Protein AF-A0AAD8LPQ9-F1 (afdb_monomer)

Mean predicted aligned error: 11.98 Å

Radius of gyration: 26.84 Å; Cα contacts (8 Å, |Δi|>4): 476; chains: 1; bounding box: 59×65×85 Å

Nearest PDB structures (foldseek):
  7ue2-assembly1_A  TM=3.179E-01  e=4.201E-02  synthetic construct
  5ecf-assembly10_J  TM=4.862E-01  e=3.692E+00  Talaromyces marneffei PM1
  4tql-assembly1_A  TM=2.223E-01  e=8.903E-01  synthetic construct
  8bt6-assembly1_A  TM=2.599E-01  e=4.185E+00  Toxoplasma gondii
  5khr-assembly1_O  TM=1.583E-01  e=9.266E+00  Homo sapiens

pLDDT: mean 75.65, std 17.39, range [25.91, 96.44]

Sequence (453 aa):
MDDNSSSDESWETVPWLTEVAWFWCLNRELVAGWPPVYIITFYFIMCNMYDVYLSKIDEYALVKSQVFKTFFGSKLSNSHIQPPSEGSEGQLNGDQNKSFAVDSGISCLLEEDNHTLSPEQKDCVRSMLTKDSNAKVPGWLRFHIYVGCIDGRVHLVHCKCCAYDFADLLVKLLEGYNRNRRAAACIVKARRRLSGVLANLLKYVSVEGDSSRNLIPHVPQLHQEWDLYVAFINGTLEKRTPRQMHHRIALAGAVILLYSLMPHAFAFRQMCKIIRRSDHQTLIETSAIIDRLLLNFPKEVDVWSVKLFLIKKLFKYIPQNDPLLIDNITTLLDRRCMDIEAFCLAVTEKGQMNGRIPWFLWNLYLHVRSKVLKMASKPAKIRSRRKLDSYFLQMYTTLLLANRGYQGIFYLYLHIVREDPRGLKRLREICEYAETNSSWQANLEILKNVNQA

Foldseek 3Di:
DDDDPDDDPPCVLAVVLLLLLLLCLLLVVLPVPADLLLSLLLVLLLQCVQFPALLQAQEEAADAPVVLCVPQNACVVVPDPPPDDPDDPPCLLVVQLVVQCRQQQVNSCLDPQFVSFDPLSSVQSVQLSSQCSPGHRDPDAHPSKGWGADPSGIYIYHHNVNLVVLLVSLLSLLVSLLVCVVDPPSVVSSVVCSVVSSVVSPSRGDCPDPSSRPRGDDHDPPAPPVVCVVCVVVVDPDDQDSNNSSLSSNLSSLLSSCVSPQPDVVSLVSLLVCLQRDDLVSLLVSLVSLLSVCLSVVQRQSSLVSNLSSLLSNLVVQDLPDLCSLVVNLCCCPPNGNNVLVSLLSSCVPPQQRLSSLVSLLSNLVSSLCSNQVDDDPVSNVVSLVSSLVSSLVSLLSNCLSNQQRVSSLVVQCVSCLVPPVSLVVSLVSLVPHDDDPNSVVSNVVSVVSVVD

Structure (mmCIF, N/CA/C/O backbone):
data_AF-A0AAD8LPQ9-F1
#
_entry.id   AF-A0AAD8LPQ9-F1
#
loop_
_atom_site.group_PDB
_atom_site.id
_atom_site.type_symbol
_atom_site.label_atom_id
_atom_site.label_alt_id
_atom_site.label_comp_id
_atom_site.label_asym_id
_atom_site.label_entity_id
_atom_site.label_seq_id
_atom_site.pdbx_PDB_ins_code
_atom_site.Cartn_x
_atom_site.Cartn_y
_atom_site.Cartn_z
_atom_site.occupancy
_atom_site.B_iso_or_equiv
_atom_site.auth_seq_id
_atom_site.auth_comp_id
_atom_site.auth_asym_id
_atom_site.auth_atom_id
_atom_site.pdbx_PDB_model_num
ATOM 1 N N . MET A 1 1 ? -8.969 41.946 41.050 1.00 37.78 1 MET A N 1
ATOM 2 C CA . MET A 1 1 ? -9.910 41.153 40.234 1.00 37.78 1 MET A CA 1
ATOM 3 C C . MET A 1 1 ? -9.094 40.030 39.644 1.00 37.78 1 MET A C 1
ATOM 5 O O . MET A 1 1 ? -8.625 40.125 38.518 1.00 37.78 1 MET A O 1
ATOM 9 N N . ASP A 1 2 ? -8.833 39.049 40.495 1.00 32.50 2 ASP A N 1
ATOM 10 C CA . ASP A 1 2 ? -8.286 37.760 40.110 1.00 32.50 2 ASP A CA 1
ATOM 11 C C . ASP A 1 2 ? -9.433 36.931 39.541 1.00 32.50 2 ASP A C 1
ATOM 13 O O . ASP A 1 2 ? -10.486 36.872 40.171 1.00 32.50 2 ASP A O 1
ATOM 17 N N . ASP A 1 3 ? -9.236 36.313 38.375 1.00 30.53 3 ASP A N 1
ATOM 18 C CA . ASP A 1 3 ? -9.761 34.965 38.149 1.00 30.53 3 ASP A CA 1
ATOM 19 C C . ASP A 1 3 ? -9.071 34.270 36.957 1.00 30.53 3 ASP A C 1
ATOM 21 O O . ASP A 1 3 ? -9.370 34.499 35.786 1.00 30.53 3 ASP A O 1
ATOM 25 N N . ASN A 1 4 ? -8.121 33.402 37.321 1.00 31.30 4 ASN A N 1
ATOM 26 C CA . ASN A 1 4 ? -7.843 32.091 36.727 1.00 31.30 4 ASN A CA 1
ATOM 27 C C . ASN A 1 4 ? -7.498 31.982 35.231 1.00 31.30 4 ASN A C 1
ATOM 29 O O . ASN A 1 4 ? -8.201 31.341 34.451 1.00 31.30 4 ASN A O 1
ATOM 33 N N . SER A 1 5 ? -6.306 32.455 34.861 1.00 32.69 5 SER A N 1
ATOM 34 C CA . SER A 1 5 ? -5.637 32.110 33.595 1.00 32.69 5 SER A CA 1
ATOM 35 C C . SER A 1 5 ? -4.476 31.109 33.755 1.00 32.69 5 SER A C 1
ATOM 37 O O . SER A 1 5 ? -3.505 31.195 33.008 1.00 32.69 5 SER A O 1
ATOM 39 N N . SER A 1 6 ? -4.513 30.191 34.732 1.00 36.50 6 SER A N 1
ATOM 40 C CA . SER A 1 6 ? -3.363 29.297 34.993 1.00 36.50 6 SER A CA 1
ATOM 41 C C . SER A 1 6 ? -3.669 27.883 35.516 1.00 36.50 6 SER A C 1
ATOM 43 O O . SER A 1 6 ? -2.782 27.254 36.089 1.00 36.50 6 SER A O 1
ATOM 45 N N . SER A 1 7 ? -4.862 27.325 35.286 1.00 41.34 7 SER A N 1
ATOM 46 C CA . SER A 1 7 ? -5.094 25.884 35.499 1.00 41.34 7 SER A CA 1
ATOM 47 C C . SER A 1 7 ? -5.297 25.139 34.170 1.00 41.34 7 SER A C 1
ATOM 49 O O . SER A 1 7 ? -6.038 25.595 33.305 1.00 41.34 7 SER A O 1
ATOM 51 N N . ASP A 1 8 ? -4.629 23.986 34.044 1.00 40.97 8 ASP A N 1
ATOM 52 C CA . ASP A 1 8 ? -4.865 22.898 33.072 1.00 40.97 8 ASP A CA 1
ATOM 53 C C . ASP A 1 8 ? -4.198 22.900 31.676 1.00 40.97 8 ASP A C 1
ATOM 55 O O . ASP A 1 8 ? -4.817 22.513 30.683 1.00 40.97 8 ASP A O 1
ATOM 59 N N . GLU A 1 9 ? -2.884 23.146 31.586 1.00 43.03 9 GLU A N 1
ATOM 60 C CA . GLU A 1 9 ? -2.058 22.689 30.437 1.00 43.03 9 GLU A CA 1
ATOM 61 C C . GLU A 1 9 ? -1.316 21.355 30.699 1.00 43.03 9 GLU A C 1
ATOM 63 O O . GLU A 1 9 ? -0.297 21.051 30.083 1.00 43.03 9 GLU A O 1
ATOM 68 N N . SER A 1 10 ? -1.834 20.487 31.579 1.00 45.88 10 SER A N 1
ATOM 69 C CA . SER A 1 10 ? -1.243 19.154 31.826 1.00 45.88 10 SER A CA 1
ATOM 70 C C . SER A 1 10 ? -1.345 18.206 30.617 1.00 45.88 10 SER A C 1
ATOM 72 O O . SER A 1 10 ? -0.607 17.224 30.518 1.00 45.88 10 SER A O 1
ATOM 74 N N . TRP A 1 11 ? -2.221 18.505 29.655 1.00 47.38 11 TRP A N 1
ATOM 75 C CA . TRP A 1 11 ? -2.526 17.642 28.510 1.00 47.38 11 TRP A CA 1
ATOM 76 C C . TRP A 1 11 ? -1.450 17.632 27.419 1.00 47.38 11 TRP A C 1
ATOM 78 O O . TRP A 1 11 ? -1.388 16.681 26.638 1.00 47.38 11 TRP A O 1
ATOM 88 N N . GLU A 1 12 ? -0.571 18.642 27.374 1.00 51.00 12 GLU A N 1
ATOM 89 C CA . GLU A 1 12 ? 0.566 18.661 26.438 1.00 51.00 12 GLU A CA 1
ATOM 90 C C . GLU A 1 12 ? 1.563 17.519 26.700 1.00 51.00 12 GLU A C 1
ATOM 92 O O . GLU A 1 12 ? 2.382 17.190 25.841 1.00 51.00 12 GLU A O 1
ATOM 97 N N . THR A 1 13 ? 1.463 16.869 27.864 1.00 54.88 13 THR A N 1
ATOM 98 C CA . THR A 1 13 ? 2.342 15.770 28.279 1.00 54.88 13 THR A CA 1
ATOM 99 C C . THR A 1 13 ? 1.951 14.399 27.709 1.00 54.88 13 THR A C 1
ATOM 101 O O . THR A 1 13 ? 2.708 13.443 27.881 1.00 54.88 13 THR A O 1
ATOM 104 N N . VAL A 1 14 ? 0.817 14.281 26.992 1.00 67.94 14 VAL A N 1
ATOM 105 C CA . VAL A 1 14 ? 0.312 13.003 26.440 1.00 67.94 14 VAL A CA 1
ATOM 106 C C . VAL A 1 14 ? 0.023 13.116 24.934 1.00 67.94 14 VAL A C 1
ATOM 108 O O . VAL A 1 14 ? -1.124 13.326 24.515 1.00 67.94 14 VAL A O 1
ATOM 111 N N . PRO A 1 15 ? 1.047 12.961 24.073 1.00 71.12 15 PRO A N 1
ATOM 112 C CA . PRO A 1 15 ? 0.919 13.187 22.633 1.00 71.12 15 PRO A CA 1
ATOM 113 C C . PRO A 1 15 ? -0.165 12.334 21.966 1.00 71.12 15 PRO A C 1
ATOM 115 O O . PRO A 1 15 ? -0.921 12.833 21.132 1.00 71.12 15 PRO A O 1
ATOM 118 N N . TRP A 1 16 ? -0.296 11.065 22.366 1.00 76.06 16 TRP A N 1
ATOM 119 C CA . TRP A 1 16 ? -1.247 10.142 21.748 1.00 76.06 16 TRP A CA 1
ATOM 120 C C . TRP A 1 16 ? -2.709 10.534 21.979 1.00 76.06 16 TRP A C 1
ATOM 122 O O . TRP A 1 16 ? -3.540 10.399 21.082 1.00 76.06 16 TRP A O 1
ATOM 132 N N . LEU A 1 17 ? -3.025 11.069 23.159 1.00 78.69 17 LEU A N 1
ATOM 133 C CA . LEU A 1 17 ? -4.381 11.478 23.502 1.00 78.69 17 LEU A CA 1
ATOM 134 C C . LEU A 1 17 ? -4.805 12.697 22.673 1.00 78.69 17 LEU A C 1
ATOM 136 O O . LEU A 1 17 ? -5.945 12.794 22.215 1.00 78.69 17 LEU A O 1
ATOM 140 N N . THR A 1 18 ? -3.850 13.589 22.404 1.00 77.00 18 THR A N 1
ATOM 141 C CA . THR A 1 18 ? -4.025 14.698 21.464 1.00 77.00 18 THR A CA 1
ATOM 142 C C . THR A 1 18 ? -4.289 14.186 20.046 1.00 77.00 18 THR A C 1
ATOM 144 O O . THR A 1 18 ? -5.190 14.704 19.380 1.00 77.00 18 THR A O 1
ATOM 147 N N . GLU A 1 19 ? -3.586 13.140 19.587 1.00 77.75 19 GLU A N 1
ATOM 148 C CA . GLU A 1 19 ? -3.860 12.521 18.278 1.00 77.75 19 GLU A CA 1
ATOM 149 C C . GLU A 1 19 ? -5.294 11.952 18.204 1.00 77.75 19 GLU A C 1
ATOM 151 O O . GLU A 1 19 ? -6.013 12.209 17.231 1.00 77.75 19 GLU A O 1
ATOM 156 N N . VAL A 1 20 ? -5.757 11.254 19.249 1.00 83.31 20 VAL A N 1
ATOM 157 C CA . VAL A 1 20 ? -7.130 10.718 19.340 1.00 83.31 20 VAL A CA 1
ATOM 158 C C . VAL A 1 20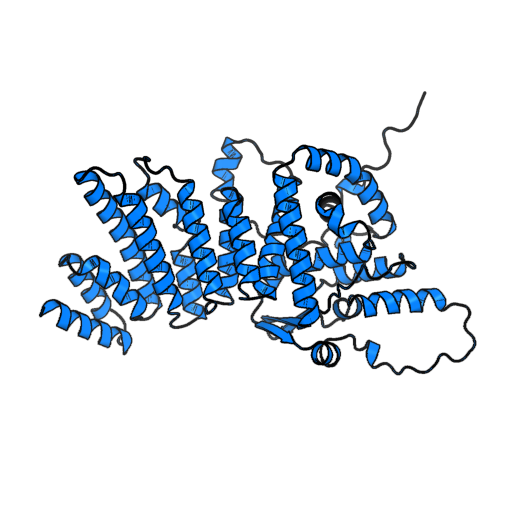 ? -8.179 11.836 19.364 1.00 83.31 20 VAL A C 1
ATOM 160 O O . VAL A 1 20 ? -9.203 11.756 18.680 1.00 83.31 20 VAL A O 1
ATOM 163 N N . ALA A 1 21 ? -7.946 12.909 20.121 1.00 83.31 21 ALA A N 1
ATOM 164 C CA . ALA A 1 21 ? -8.879 14.031 20.195 1.00 83.31 21 ALA A CA 1
ATOM 165 C C . ALA A 1 21 ? -9.011 14.751 18.842 1.00 83.31 21 ALA A C 1
ATOM 167 O O . ALA A 1 21 ? -10.115 15.131 18.434 1.00 83.31 21 ALA A O 1
ATOM 168 N N . TRP A 1 22 ? -7.909 14.881 18.097 1.00 81.81 22 TRP A N 1
ATOM 169 C CA . TRP A 1 22 ? -7.938 15.361 16.717 1.00 81.81 22 TRP A CA 1
ATOM 170 C C . TRP A 1 22 ? -8.707 14.422 15.795 1.00 81.81 22 TRP A C 1
ATOM 172 O O . TRP A 1 22 ? -9.540 14.895 15.013 1.00 81.81 22 TRP A O 1
ATOM 182 N N . PHE A 1 23 ? -8.475 13.111 15.907 1.00 83.25 23 PHE A N 1
ATOM 183 C CA . PHE A 1 23 ? -9.229 12.104 15.168 1.00 83.25 23 PHE A CA 1
ATOM 184 C C . PHE A 1 23 ? -10.737 12.266 15.385 1.00 83.25 23 PHE A C 1
ATOM 186 O O . PHE A 1 23 ? -11.481 12.364 14.405 1.00 83.25 23 PHE A O 1
ATOM 193 N N . TRP A 1 24 ? -11.180 12.386 16.640 1.00 87.38 24 TRP A N 1
ATOM 194 C CA . TRP A 1 24 ? -12.584 12.619 16.971 1.00 87.38 24 TRP A CA 1
ATOM 195 C C . TRP A 1 24 ? -13.089 13.919 16.340 1.00 87.38 24 TRP A C 1
ATOM 197 O O . TRP A 1 24 ? -14.061 13.904 15.581 1.00 87.38 24 TRP A O 1
ATOM 207 N N . CYS A 1 25 ? -12.431 15.051 16.594 1.00 84.25 25 CYS A N 1
ATOM 208 C CA . CYS A 1 25 ? -12.885 16.354 16.107 1.00 84.25 25 CYS A CA 1
ATOM 209 C C . CYS A 1 25 ? -13.064 16.396 14.582 1.00 84.25 25 CYS A C 1
ATOM 211 O O . CYS A 1 25 ? -14.042 16.970 14.093 1.00 84.25 25 CYS A O 1
ATOM 213 N N . LEU A 1 26 ? -12.142 15.781 13.841 1.00 81.19 26 LEU A N 1
ATOM 214 C CA . LEU A 1 26 ? -12.148 15.762 12.379 1.00 81.19 26 LEU A CA 1
ATOM 215 C C . LEU A 1 26 ? -13.152 14.753 11.808 1.00 81.19 26 LEU A C 1
ATOM 217 O O . LEU A 1 26 ? -13.705 14.989 10.735 1.00 81.19 26 LEU A O 1
ATOM 221 N N . ASN A 1 27 ? -13.452 13.680 12.539 1.00 84.38 27 ASN A N 1
ATOM 222 C CA . ASN A 1 27 ? -14.384 12.634 12.118 1.00 84.38 27 ASN A CA 1
ATOM 223 C C . ASN A 1 27 ? -15.693 12.667 12.914 1.00 84.38 27 ASN A C 1
ATOM 225 O O . ASN A 1 27 ? -16.379 11.657 13.031 1.00 84.38 27 ASN A O 1
ATOM 229 N N . ARG A 1 28 ? -16.075 13.831 13.454 1.00 86.06 28 ARG A N 1
ATOM 230 C CA . ARG A 1 28 ? -17.231 13.957 14.353 1.00 86.06 28 ARG A CA 1
ATOM 231 C C . ARG A 1 28 ? -18.531 13.438 13.738 1.00 86.06 28 ARG A C 1
ATOM 233 O O . ARG A 1 28 ? -19.312 12.831 14.449 1.00 86.06 28 ARG A O 1
ATOM 240 N N . GLU A 1 29 ? -18.766 13.645 12.446 1.00 84.94 29 GLU A N 1
ATOM 241 C CA . GLU A 1 29 ? -19.962 13.105 11.771 1.00 84.94 29 GLU A CA 1
ATOM 242 C C . GLU A 1 29 ? -20.038 11.572 11.832 1.00 84.94 29 GLU A C 1
ATOM 244 O O . GLU A 1 29 ? -21.128 11.012 11.809 1.00 84.94 29 GLU A O 1
ATOM 249 N N . LEU A 1 30 ? -18.886 10.905 11.925 1.00 85.94 30 LEU A N 1
ATOM 250 C CA . LEU A 1 30 ? -18.771 9.455 11.992 1.00 85.94 30 LEU A CA 1
ATOM 251 C C . LEU A 1 30 ? -18.885 8.938 13.430 1.00 85.94 30 LEU A C 1
ATOM 253 O O . LEU A 1 30 ? -19.584 7.960 13.669 1.00 85.94 30 LEU A O 1
ATOM 257 N N . VAL A 1 31 ? -18.207 9.601 14.374 1.00 87.31 31 VAL A N 1
ATOM 258 C CA . VAL A 1 31 ? -18.001 9.079 15.738 1.00 87.31 31 VAL A CA 1
ATOM 259 C C . VAL A 1 31 ? -18.776 9.822 16.834 1.00 87.31 31 VAL A C 1
ATOM 261 O O . VAL A 1 31 ? -18.639 9.490 18.003 1.00 87.31 31 VAL A O 1
ATOM 264 N N . ALA A 1 32 ? -19.595 10.834 16.512 1.00 83.62 32 ALA A N 1
ATOM 265 C CA . ALA A 1 32 ? -20.280 11.655 17.526 1.00 83.62 32 ALA A CA 1
ATOM 266 C C . ALA A 1 32 ? -21.192 10.872 18.483 1.00 83.62 32 ALA A C 1
ATOM 268 O O . ALA A 1 32 ? -21.411 11.340 19.595 1.00 83.62 32 ALA A O 1
ATOM 269 N N . GLY A 1 33 ? -21.735 9.733 18.049 1.00 83.50 33 GLY A N 1
ATOM 270 C CA . GLY A 1 33 ? -22.593 8.872 18.869 1.00 83.50 33 GLY A CA 1
ATOM 271 C C . GLY A 1 33 ? -21.866 7.686 19.500 1.00 83.50 33 GLY A C 1
ATOM 272 O O . GLY A 1 33 ? -22.525 6.787 20.010 1.00 83.50 33 GLY A O 1
ATOM 273 N N . TRP A 1 34 ? -20.539 7.618 19.389 1.00 89.88 34 TRP A N 1
ATOM 274 C CA . TRP A 1 34 ? -19.766 6.469 19.852 1.00 89.88 34 TRP A CA 1
ATOM 275 C C . TRP A 1 34 ? -19.288 6.696 21.287 1.00 89.88 34 TRP A C 1
ATOM 277 O O . TRP A 1 34 ? -18.869 7.813 21.607 1.00 89.88 34 TRP A O 1
ATOM 287 N N . PRO A 1 35 ? -19.305 5.664 22.149 1.00 89.56 35 PRO A N 1
ATOM 288 C CA . PRO A 1 35 ? -18.730 5.790 23.478 1.00 89.56 35 PRO A CA 1
ATOM 289 C C . PRO A 1 35 ? -17.203 5.978 23.374 1.00 89.56 35 PRO A C 1
ATOM 291 O O . PRO A 1 35 ? -16.577 5.404 22.472 1.00 89.56 35 PRO A O 1
ATOM 294 N N . PRO A 1 36 ? -16.574 6.756 24.276 1.00 89.25 36 PRO A N 1
ATOM 295 C CA . PRO A 1 36 ? -15.143 7.066 24.226 1.00 89.25 36 PRO A CA 1
ATOM 296 C C . PRO A 1 36 ? -14.239 5.838 24.076 1.00 89.25 36 PRO A C 1
ATOM 298 O O . PRO A 1 36 ? -13.308 5.854 23.270 1.00 89.25 36 PRO A O 1
ATOM 301 N N . VAL A 1 37 ? -14.545 4.757 24.802 1.00 89.81 37 VAL A N 1
ATOM 302 C CA . VAL A 1 37 ? -13.781 3.501 24.746 1.00 89.81 37 VAL A CA 1
ATOM 303 C C . VAL A 1 37 ? -13.782 2.885 23.346 1.00 89.81 37 VAL A C 1
ATOM 305 O O . VAL A 1 37 ? -12.761 2.381 22.886 1.00 89.81 37 VAL A O 1
ATOM 308 N N . TYR A 1 38 ? -14.895 2.989 22.619 1.00 90.56 38 TYR A N 1
ATOM 309 C CA . TYR A 1 38 ? -15.029 2.447 21.270 1.00 90.56 38 TYR A CA 1
ATOM 310 C C . TYR A 1 38 ? -14.250 3.288 20.249 1.00 90.56 38 TYR A C 1
ATOM 312 O O . TYR A 1 38 ? -13.613 2.736 19.355 1.00 90.56 38 TYR A O 1
ATOM 320 N N . ILE A 1 39 ? -14.228 4.618 20.418 1.00 90.38 39 ILE A N 1
ATOM 321 C CA . ILE A 1 39 ? -13.416 5.533 19.596 1.00 90.38 39 ILE A CA 1
ATOM 322 C C . ILE A 1 39 ? -11.922 5.245 19.786 1.00 90.38 39 ILE A C 1
ATOM 324 O O . ILE A 1 39 ? -11.201 5.104 18.798 1.00 90.38 39 ILE A O 1
ATOM 328 N N . ILE A 1 40 ? -11.466 5.137 21.039 1.00 91.00 40 ILE A N 1
ATOM 329 C CA . ILE A 1 40 ? -10.062 4.844 21.362 1.00 91.00 40 ILE A CA 1
ATOM 330 C C . ILE A 1 40 ? -9.662 3.461 20.848 1.00 91.00 40 ILE A C 1
ATOM 332 O O . ILE A 1 40 ? -8.637 3.339 20.183 1.00 91.00 40 ILE A O 1
ATOM 336 N N . THR A 1 41 ? -10.497 2.442 21.068 1.00 91.88 41 THR A N 1
ATOM 337 C CA . THR A 1 41 ? -10.227 1.084 20.576 1.00 91.88 41 THR A CA 1
ATOM 338 C C . THR A 1 41 ? -10.102 1.068 19.054 1.00 91.88 41 THR A C 1
ATOM 340 O O . THR A 1 41 ? -9.125 0.548 18.522 1.00 91.88 41 THR A O 1
ATOM 343 N N . PHE A 1 42 ? -11.046 1.690 18.337 1.00 91.12 42 PHE A N 1
ATOM 344 C CA . PHE A 1 42 ? -10.982 1.799 16.880 1.00 91.12 42 PHE A CA 1
ATOM 345 C C . PHE A 1 42 ? -9.696 2.487 16.410 1.00 91.12 42 PHE A C 1
ATOM 347 O O . PHE A 1 42 ? -9.044 2.033 15.468 1.00 91.12 42 PHE A O 1
ATOM 354 N N . TYR A 1 43 ? -9.313 3.570 17.084 1.00 88.44 43 TYR A N 1
ATOM 355 C CA . TYR A 1 43 ? -8.093 4.298 16.775 1.00 88.44 43 TYR A CA 1
ATOM 356 C C . TYR A 1 43 ? -6.835 3.442 16.999 1.00 88.44 43 TYR A C 1
ATOM 358 O O . TYR A 1 43 ? -5.983 3.387 16.113 1.00 88.44 43 TYR A O 1
ATOM 366 N N . PHE A 1 44 ? -6.740 2.709 18.114 1.00 89.75 44 PHE A N 1
ATOM 367 C CA . PHE A 1 44 ? -5.623 1.793 18.369 1.00 89.75 44 PHE A CA 1
ATOM 368 C C . PHE A 1 44 ? -5.536 0.668 17.338 1.00 89.75 44 PHE A C 1
ATOM 370 O O . PHE A 1 44 ? -4.440 0.392 16.852 1.00 89.75 44 PHE A O 1
ATOM 377 N N . ILE A 1 45 ? -6.670 0.081 16.931 1.00 88.50 45 ILE A N 1
ATOM 378 C CA . ILE A 1 45 ? -6.700 -0.899 15.835 1.00 88.50 45 ILE A CA 1
ATOM 379 C C . ILE A 1 45 ? -6.086 -0.281 14.575 1.00 88.50 45 ILE A C 1
ATOM 381 O O . ILE A 1 45 ? -5.195 -0.878 13.978 1.00 88.50 45 ILE A O 1
ATOM 385 N N . MET A 1 46 ? -6.518 0.922 14.175 1.00 84.00 46 MET A N 1
ATOM 386 C CA . MET A 1 46 ? -5.977 1.581 12.981 1.00 84.00 46 MET A CA 1
ATOM 387 C C . MET A 1 46 ? -4.468 1.830 13.079 1.00 84.00 46 MET A C 1
ATOM 389 O O . MET A 1 46 ? -3.751 1.563 12.115 1.00 84.00 46 MET A O 1
ATOM 393 N N . CYS A 1 47 ? -3.987 2.317 14.226 1.00 79.69 47 CYS A N 1
ATOM 394 C CA . CYS A 1 47 ? -2.563 2.541 14.460 1.00 79.69 47 CYS A CA 1
ATOM 395 C C . CYS A 1 47 ? -1.774 1.237 14.376 1.00 79.69 47 CYS A C 1
ATOM 397 O O . CYS A 1 47 ? -0.854 1.136 13.577 1.00 79.69 47 CYS A O 1
ATOM 399 N N . ASN A 1 48 ? -2.148 0.201 15.122 1.00 81.62 48 ASN A N 1
ATOM 400 C CA . ASN A 1 48 ? -1.357 -1.028 15.144 1.00 81.62 48 ASN A CA 1
ATOM 401 C C . ASN A 1 48 ? -1.369 -1.752 13.800 1.00 81.62 48 ASN A C 1
ATOM 403 O O . ASN A 1 48 ? -0.332 -2.226 13.339 1.00 81.62 48 ASN A O 1
ATOM 407 N N . MET A 1 49 ? -2.523 -1.789 13.135 1.00 76.12 49 MET A N 1
ATOM 408 C CA . MET A 1 49 ? -2.641 -2.368 11.802 1.00 76.12 49 MET A CA 1
ATOM 409 C C . MET A 1 49 ? -1.695 -1.706 10.803 1.00 76.12 49 MET A C 1
ATOM 411 O O . MET A 1 49 ? -1.069 -2.392 9.999 1.00 76.12 49 MET A O 1
ATOM 415 N N . TYR A 1 50 ? -1.567 -0.383 10.871 1.00 73.31 50 TYR A N 1
ATOM 416 C CA . TYR A 1 50 ? -0.725 0.389 9.968 1.00 73.31 50 TYR A CA 1
ATOM 417 C C . TYR A 1 50 ? 0.759 0.404 10.371 1.00 73.31 50 TYR A C 1
ATOM 419 O O . TYR A 1 50 ? 1.632 0.179 9.531 1.00 73.31 50 TYR A O 1
ATOM 427 N N . ASP A 1 51 ? 1.051 0.661 11.644 1.00 68.75 51 ASP A N 1
ATOM 428 C CA . ASP A 1 51 ? 2.402 0.921 12.146 1.00 68.75 51 ASP A CA 1
ATOM 429 C C . ASP A 1 51 ? 3.148 -0.352 12.562 1.00 68.75 51 ASP A C 1
ATOM 431 O O . ASP A 1 51 ? 4.372 -0.406 12.443 1.00 68.75 51 ASP A O 1
ATOM 435 N N . VAL A 1 52 ? 2.431 -1.374 13.041 1.00 70.94 52 VAL A N 1
ATOM 436 C CA . VAL A 1 52 ? 3.028 -2.595 13.610 1.00 70.94 52 VAL A CA 1
ATOM 437 C C . VAL A 1 52 ? 2.873 -3.777 12.665 1.00 70.94 52 VAL A C 1
ATOM 439 O O . VAL A 1 52 ? 3.854 -4.459 12.363 1.00 70.94 52 VAL A O 1
ATOM 442 N N . TYR A 1 53 ? 1.649 -4.032 12.202 1.00 72.94 53 TYR A N 1
ATOM 443 C CA . TYR A 1 53 ? 1.330 -5.281 11.514 1.00 72.94 53 TYR A CA 1
ATOM 444 C C . TYR A 1 53 ? 1.561 -5.213 10.017 1.00 72.94 53 TYR A C 1
ATOM 446 O O . TYR A 1 53 ? 2.026 -6.191 9.445 1.00 72.94 53 TYR A O 1
ATOM 454 N N . LEU A 1 54 ? 1.357 -4.065 9.374 1.00 66.81 54 LEU A N 1
ATOM 455 C CA . LEU A 1 54 ? 1.504 -3.948 7.924 1.00 66.81 54 LEU A CA 1
ATOM 456 C C . LEU A 1 54 ? 2.840 -4.470 7.375 1.00 66.81 54 LEU A C 1
ATOM 458 O O . LEU A 1 54 ? 2.874 -5.012 6.278 1.00 66.81 54 LEU A O 1
ATOM 462 N N . SER A 1 55 ? 3.941 -4.304 8.110 1.00 60.41 55 SER A N 1
ATOM 463 C CA . SER A 1 55 ? 5.270 -4.775 7.695 1.00 60.41 55 SER A CA 1
ATOM 464 C C . SER A 1 55 ? 5.563 -6.235 8.054 1.00 60.41 55 SER A C 1
ATOM 466 O O . SER A 1 55 ? 6.533 -6.785 7.543 1.00 60.41 55 SER A O 1
ATOM 468 N N . LYS A 1 56 ? 4.757 -6.850 8.925 1.00 67.31 56 LYS A N 1
ATOM 469 C CA . LYS A 1 56 ? 5.001 -8.178 9.518 1.00 67.31 56 LYS A CA 1
ATOM 470 C C . LYS A 1 56 ? 3.918 -9.207 9.204 1.00 67.31 56 LYS A C 1
ATOM 472 O O . LYS A 1 56 ? 4.075 -10.377 9.542 1.00 67.31 56 LYS A O 1
ATOM 477 N N . ILE A 1 57 ? 2.817 -8.757 8.615 1.00 71.56 57 ILE A N 1
ATOM 478 C CA . ILE A 1 57 ? 1.721 -9.606 8.183 1.00 71.56 57 ILE A CA 1
ATOM 479 C C . ILE A 1 57 ? 2.223 -10.548 7.092 1.00 71.56 57 ILE A C 1
ATOM 481 O O . ILE A 1 57 ? 2.685 -10.099 6.042 1.00 71.56 57 ILE A O 1
ATOM 485 N N . ASP A 1 58 ? 2.063 -11.838 7.351 1.00 71.19 58 ASP A N 1
ATOM 486 C CA . ASP A 1 58 ? 2.316 -12.908 6.390 1.00 71.19 58 ASP A CA 1
ATOM 487 C C . ASP A 1 58 ? 1.004 -13.351 5.730 1.00 71.19 58 ASP A C 1
ATOM 489 O O . ASP A 1 58 ? 0.923 -13.499 4.512 1.00 71.19 58 ASP A O 1
ATOM 493 N N . GLU A 1 59 ? -0.067 -13.477 6.522 1.00 77.12 59 GLU A N 1
ATOM 494 C CA . GLU A 1 59 ? -1.342 -14.020 6.051 1.00 77.12 59 GLU A CA 1
ATOM 495 C C . GLU A 1 59 ? -2.556 -13.201 6.498 1.00 77.12 59 GLU A C 1
ATOM 497 O O . GLU A 1 59 ? -2.618 -12.674 7.614 1.00 77.12 59 GLU A O 1
ATOM 502 N N . TYR A 1 60 ? -3.562 -13.163 5.618 1.00 79.50 60 TYR A N 1
ATOM 503 C CA . TYR A 1 60 ? -4.885 -12.608 5.883 1.00 79.50 60 TYR A CA 1
ATOM 504 C C . TYR A 1 60 ? -5.978 -13.634 5.597 1.00 79.50 60 TYR A C 1
ATOM 506 O O . TYR A 1 60 ? -6.038 -14.182 4.496 1.00 79.50 60 TYR A O 1
ATOM 514 N N . ALA A 1 61 ? -6.897 -13.833 6.540 1.00 83.75 61 ALA A N 1
ATOM 515 C CA . ALA A 1 61 ? -8.035 -14.725 6.366 1.00 83.75 61 ALA A CA 1
ATOM 516 C C . ALA A 1 61 ? -9.369 -14.036 6.682 1.00 83.75 61 ALA A C 1
ATOM 518 O O . ALA A 1 61 ? -9.579 -13.483 7.765 1.00 83.75 61 ALA A O 1
ATOM 519 N N . LEU A 1 62 ? -10.313 -14.151 5.744 1.00 85.81 62 LEU A N 1
ATOM 520 C CA . LEU A 1 62 ? -11.722 -13.832 5.960 1.00 85.81 62 LEU A CA 1
ATOM 521 C C . LEU A 1 62 ? -12.493 -15.103 6.302 1.00 85.81 62 LEU A C 1
ATOM 523 O O . LEU A 1 62 ? -12.619 -16.006 5.476 1.00 85.81 62 LEU A O 1
ATOM 527 N N . VAL A 1 63 ? -13.078 -15.150 7.496 1.00 87.25 63 VAL A N 1
ATOM 528 C CA . VAL A 1 63 ? -13.815 -16.329 7.976 1.00 87.25 63 VAL A CA 1
ATOM 529 C C . VAL A 1 63 ? -15.279 -16.004 8.257 1.00 87.25 63 VAL A C 1
ATOM 531 O O . VAL A 1 63 ? -15.648 -14.863 8.543 1.00 87.25 63 VAL A O 1
ATOM 534 N N . LYS A 1 64 ? -16.161 -17.006 8.167 1.00 88.00 64 LYS A N 1
ATOM 535 C CA . LYS A 1 64 ? -17.577 -16.839 8.538 1.00 88.00 64 LYS A CA 1
ATOM 536 C C . LYS A 1 64 ? -17.684 -16.476 10.021 1.00 88.00 64 LYS A C 1
ATOM 538 O O . LYS A 1 64 ? -16.891 -16.960 10.820 1.00 88.00 64 LYS A O 1
ATOM 543 N N . SER A 1 65 ? -18.701 -15.699 10.400 1.00 86.12 65 SER A N 1
ATOM 544 C CA . SER A 1 65 ? -18.873 -15.250 11.792 1.00 86.12 65 SER A CA 1
ATOM 545 C C . SER A 1 65 ? -18.891 -16.402 12.799 1.00 86.12 65 SER A C 1
ATOM 547 O O . SER A 1 65 ? -18.254 -16.289 13.839 1.00 86.12 65 SER A O 1
ATOM 549 N N . GLN A 1 66 ? -19.535 -17.527 12.467 1.00 85.19 66 GLN A N 1
ATOM 550 C CA . GLN A 1 66 ? -19.539 -18.705 13.337 1.00 85.19 66 GLN A CA 1
ATOM 551 C C . GLN A 1 66 ? -18.130 -19.270 13.549 1.00 85.19 66 GLN A C 1
ATOM 553 O O . GLN A 1 66 ? -17.734 -19.504 14.681 1.00 85.19 66 GLN A O 1
ATOM 558 N N . VAL A 1 67 ? -17.354 -19.417 12.471 1.00 87.06 67 VAL A N 1
ATOM 559 C CA . VAL A 1 67 ? -15.958 -19.879 12.535 1.00 87.06 67 VAL A CA 1
ATOM 560 C C . VAL A 1 67 ? -15.121 -18.901 13.352 1.00 87.06 67 VAL A C 1
ATOM 562 O O . VAL A 1 67 ? -14.375 -19.325 14.226 1.00 87.06 67 VAL A O 1
ATOM 565 N N . PHE A 1 68 ? -15.296 -17.594 13.125 1.00 88.81 68 PHE A N 1
ATOM 566 C CA . PHE A 1 68 ? -14.605 -16.580 13.912 1.00 88.81 68 PHE A CA 1
ATOM 567 C C . PHE A 1 68 ? -14.878 -16.769 15.403 1.00 88.81 68 PHE A C 1
ATOM 569 O O . PHE A 1 68 ? -13.948 -16.903 16.182 1.00 88.81 68 PHE A O 1
ATOM 576 N N . LYS A 1 69 ? -16.155 -16.835 15.793 1.00 83.81 69 LYS A N 1
ATOM 577 C CA . LYS A 1 69 ? -16.562 -16.977 17.193 1.00 83.81 69 LYS A CA 1
ATOM 578 C C . LYS A 1 69 ? -16.036 -18.260 17.834 1.00 83.81 69 LYS A C 1
ATOM 580 O O . LYS A 1 69 ? -15.612 -18.209 18.978 1.00 83.81 69 LYS A O 1
ATOM 585 N N . THR A 1 70 ? -16.049 -19.376 17.108 1.00 84.12 70 THR A N 1
ATOM 586 C CA . THR A 1 70 ? -15.606 -20.676 17.627 1.00 84.12 70 THR A CA 1
ATOM 587 C C . THR A 1 70 ? -14.099 -20.741 17.872 1.00 84.12 70 THR A C 1
ATOM 589 O O . THR A 1 70 ? -13.688 -21.329 18.865 1.00 84.12 70 THR A O 1
ATOM 592 N N . PHE A 1 71 ? -13.282 -20.169 16.982 1.00 82.56 71 PHE A N 1
ATOM 593 C CA . PHE A 1 71 ? -11.821 -20.325 17.036 1.00 82.56 71 PHE A CA 1
ATOM 594 C C . PHE A 1 71 ? -11.077 -19.106 17.589 1.00 82.56 71 PHE A C 1
ATOM 596 O O . PHE A 1 71 ? -9.987 -19.258 18.126 1.00 82.56 71 PHE A O 1
ATOM 603 N N . PHE A 1 72 ? -11.651 -17.913 17.445 1.00 83.31 72 PHE A N 1
ATOM 604 C CA . PHE A 1 72 ? -10.993 -16.635 17.742 1.00 83.31 72 PHE A CA 1
ATOM 605 C C . PHE A 1 72 ? -11.855 -15.706 18.607 1.00 83.31 72 PHE A C 1
ATOM 607 O O . PHE A 1 72 ? -11.379 -14.686 19.101 1.00 83.31 72 PHE A O 1
ATOM 614 N N . GLY A 1 73 ? -13.144 -16.019 18.766 1.00 66.38 73 GLY A N 1
ATOM 615 C CA . GLY A 1 73 ? -14.030 -15.319 19.684 1.00 66.38 73 GLY A CA 1
ATOM 616 C C . GLY A 1 73 ? -13.646 -15.605 21.130 1.00 66.38 73 GLY A C 1
ATOM 617 O O . GLY A 1 73 ? -12.995 -16.603 21.428 1.00 66.38 73 GLY A O 1
ATOM 618 N N . SER A 1 74 ? -14.056 -14.716 22.034 1.00 61.22 74 SER A N 1
ATOM 619 C CA . SER A 1 74 ? -13.661 -14.794 23.438 1.00 61.22 74 SER A CA 1
ATOM 620 C C . SER A 1 74 ? -13.983 -16.162 24.047 1.00 61.22 74 SER A C 1
ATOM 622 O O . SER A 1 74 ? -15.136 -16.622 23.972 1.00 61.22 74 SER A O 1
ATOM 624 N N . LYS A 1 75 ? -13.006 -16.762 24.739 1.00 53.72 75 LYS A N 1
ATOM 625 C CA . LYS A 1 75 ? -13.198 -17.990 25.538 1.00 53.72 75 LYS A CA 1
ATOM 626 C C . LYS A 1 75 ? -14.246 -17.793 26.642 1.00 53.72 75 LYS A C 1
ATOM 628 O O . LYS A 1 75 ? -14.845 -18.760 27.100 1.00 53.72 75 LYS A O 1
ATOM 633 N N . LEU A 1 76 ? -14.551 -16.536 26.974 1.00 42.88 76 LEU A N 1
ATOM 634 C CA . LEU A 1 76 ? -15.669 -16.097 27.820 1.00 42.88 76 LEU A CA 1
ATOM 635 C C . LEU A 1 76 ? -17.065 -16.546 27.344 1.00 42.88 76 LEU A C 1
ATOM 637 O O . LEU A 1 76 ? -18.007 -16.474 28.123 1.00 42.88 76 LEU A O 1
ATOM 641 N N . SER A 1 77 ? -17.230 -17.022 26.103 1.00 41.84 77 SER A N 1
ATOM 642 C CA . SER A 1 77 ? -18.498 -17.637 25.663 1.00 41.84 77 SER A CA 1
ATOM 643 C C . SER A 1 77 ? -18.663 -19.099 26.107 1.00 41.84 77 SER A C 1
ATOM 645 O O . SER A 1 77 ? -19.784 -19.603 26.113 1.00 41.84 77 SER A O 1
ATOM 647 N N . ASN A 1 78 ? -17.570 -19.760 26.515 1.00 38.78 78 ASN A N 1
ATOM 648 C CA . ASN A 1 78 ? -17.544 -21.171 26.918 1.00 38.78 78 ASN A CA 1
ATOM 649 C C . ASN A 1 78 ? -17.427 -21.382 28.438 1.00 38.78 78 ASN A C 1
ATOM 651 O O . ASN A 1 78 ? -17.513 -22.521 28.896 1.00 38.78 78 ASN A O 1
ATOM 655 N N . SER A 1 79 ? -17.270 -20.326 29.244 1.00 33.53 79 SER A N 1
ATOM 656 C CA . SER A 1 79 ? -17.558 -20.426 30.677 1.00 33.53 79 SER A CA 1
ATOM 657 C C . SER A 1 79 ? -19.071 -20.543 30.830 1.00 33.53 79 SER A C 1
ATOM 659 O O . SER A 1 79 ? -19.780 -19.567 30.598 1.00 33.53 79 SER A O 1
ATOM 661 N N . HIS A 1 80 ? -19.539 -21.756 31.132 1.00 33.81 80 HIS A N 1
ATOM 662 C CA . HIS A 1 80 ? -20.925 -22.117 31.415 1.00 33.81 80 HIS A CA 1
ATOM 663 C C . HIS A 1 80 ? -21.788 -20.933 31.868 1.00 33.81 80 HIS A C 1
ATOM 665 O O . HIS A 1 80 ? -21.542 -20.335 32.914 1.00 33.81 80 HIS A O 1
ATOM 671 N N . ILE A 1 81 ? -22.852 -20.667 31.109 1.00 37.47 81 ILE A N 1
ATOM 672 C CA . ILE A 1 81 ? -24.049 -20.000 31.618 1.00 37.47 81 ILE A CA 1
ATOM 673 C C . ILE A 1 81 ? -24.593 -20.913 32.726 1.00 37.47 81 ILE A C 1
ATOM 675 O O . ILE A 1 81 ? -25.418 -21.789 32.477 1.00 37.47 81 ILE A O 1
ATOM 679 N N . GLN A 1 82 ? -24.071 -20.777 33.943 1.00 27.64 82 GLN A N 1
ATOM 680 C CA . GLN A 1 82 ? -24.855 -21.087 35.123 1.00 27.64 82 GLN A CA 1
ATOM 681 C C . GLN A 1 82 ? -25.814 -19.908 35.306 1.00 27.64 82 GLN A C 1
ATOM 683 O O . GLN A 1 82 ? -25.358 -18.761 35.320 1.00 27.64 82 GLN A O 1
ATOM 688 N N . PRO A 1 83 ? -27.134 -20.148 35.372 1.00 29.50 83 PRO A N 1
ATOM 689 C CA . PRO A 1 83 ? -28.074 -19.089 35.701 1.00 29.50 83 PRO A CA 1
ATOM 690 C C . PRO A 1 83 ? -27.701 -18.513 37.077 1.00 29.50 83 PRO A C 1
ATOM 692 O O . PRO A 1 83 ? -27.262 -19.271 37.947 1.00 29.50 83 PRO A O 1
ATOM 695 N N . PRO A 1 84 ? -27.829 -17.191 37.276 1.00 34.25 84 PRO A N 1
ATOM 696 C CA . PRO A 1 84 ? -27.448 -16.559 38.526 1.00 34.25 84 PRO A CA 1
ATOM 697 C C . PRO A 1 84 ? -28.315 -17.136 39.645 1.00 34.25 84 PRO A C 1
ATOM 699 O O . PRO A 1 84 ? -29.540 -17.035 39.611 1.00 34.25 84 PRO A O 1
ATOM 702 N N . SER A 1 85 ? -27.672 -17.768 40.624 1.00 31.02 85 SER A N 1
ATOM 703 C CA . SER A 1 85 ? -28.285 -18.054 41.914 1.00 31.02 85 SER A CA 1
ATOM 704 C C . SER A 1 85 ? -28.697 -16.725 42.541 1.00 31.02 85 SER A C 1
ATOM 706 O O . SER A 1 85 ? -27.867 -15.830 42.709 1.00 31.02 85 SER A O 1
ATOM 708 N N . GLU A 1 86 ? -29.990 -16.599 42.823 1.00 34.62 86 GLU A N 1
ATOM 709 C CA . GLU A 1 86 ? -30.621 -15.440 43.443 1.00 34.62 86 GLU A CA 1
ATOM 710 C C . GLU A 1 86 ? -29.862 -15.011 44.707 1.00 34.62 86 GLU A C 1
ATOM 712 O O . GLU A 1 86 ? -29.688 -15.797 45.637 1.00 34.62 86 GLU A O 1
ATOM 717 N N . GLY A 1 87 ? -29.412 -13.754 44.737 1.00 34.66 87 GLY A N 1
ATOM 718 C CA . GLY A 1 87 ? -28.862 -13.127 45.940 1.00 34.66 87 GLY A CA 1
ATOM 719 C C . GLY A 1 87 ? -27.487 -12.494 45.755 1.00 34.66 87 GLY A C 1
ATOM 720 O O . GLY A 1 87 ? -26.517 -12.924 46.370 1.00 34.66 87 GLY A O 1
ATOM 721 N N . SER A 1 88 ? -27.378 -11.447 44.935 1.00 31.06 88 SER A N 1
ATOM 722 C CA . SER A 1 88 ? -26.256 -10.495 44.996 1.00 31.06 88 SER A CA 1
ATOM 723 C C . SER A 1 88 ? -26.682 -9.148 44.408 1.00 31.06 88 SER A C 1
ATOM 725 O O . SER A 1 88 ? -26.453 -8.858 43.231 1.00 31.06 88 SER A O 1
ATOM 727 N N . GLU A 1 89 ? -27.309 -8.302 45.224 1.00 34.88 89 GLU A N 1
ATOM 728 C CA . GLU A 1 89 ? -27.489 -6.880 44.915 1.00 34.88 89 GLU A CA 1
ATOM 729 C C . GLU A 1 89 ? -26.107 -6.200 44.894 1.00 34.88 89 GLU A C 1
ATOM 731 O O . GLU A 1 89 ? -25.603 -5.700 45.893 1.00 34.88 89 GLU A O 1
ATOM 736 N N . GLY A 1 90 ? -25.443 -6.279 43.739 1.00 34.19 90 GLY A N 1
ATOM 737 C CA . GLY A 1 90 ? -24.103 -5.731 43.498 1.00 34.19 90 GLY A CA 1
ATOM 738 C C . GLY A 1 90 ? -23.540 -5.983 42.090 1.00 34.19 90 GLY A C 1
ATOM 739 O O . GLY A 1 90 ? -22.544 -5.369 41.716 1.00 34.19 90 GLY A O 1
ATOM 740 N N . GLN A 1 91 ? -24.169 -6.840 41.272 1.00 37.84 91 GLN A N 1
ATOM 741 C CA . GLN A 1 91 ? -23.639 -7.281 39.966 1.00 37.84 91 GLN A CA 1
ATOM 742 C C . GLN A 1 91 ? -24.129 -6.510 38.724 1.00 37.84 91 GLN A C 1
ATOM 744 O O . GLN A 1 91 ? -23.586 -6.706 37.637 1.00 37.84 91 GLN A O 1
ATOM 749 N N . LEU A 1 92 ? -25.079 -5.578 38.858 1.00 35.47 92 LEU A N 1
ATOM 750 C CA . LEU A 1 92 ? -25.719 -4.921 37.703 1.00 35.47 92 LEU A CA 1
ATOM 751 C C . LEU A 1 92 ? -24.750 -4.125 36.799 1.00 35.47 92 LEU A C 1
ATOM 753 O O . LEU A 1 92 ? -24.947 -4.089 35.586 1.00 35.47 92 LEU A O 1
ATOM 757 N N . ASN A 1 93 ? -23.672 -3.550 37.348 1.00 44.97 93 ASN A N 1
ATOM 758 C CA . ASN A 1 93 ? -22.675 -2.808 36.556 1.00 44.97 93 ASN A CA 1
ATOM 759 C C . ASN A 1 93 ? -21.625 -3.718 35.889 1.00 44.97 93 ASN A C 1
ATOM 761 O O . ASN A 1 93 ? -21.062 -3.364 34.853 1.00 44.97 93 ASN A O 1
ATOM 765 N N . GLY A 1 94 ? -21.353 -4.894 36.464 1.00 52.19 94 GLY A N 1
ATOM 766 C CA . GLY A 1 94 ? -20.382 -5.845 35.918 1.00 52.19 94 GLY A CA 1
ATOM 767 C C . GLY A 1 94 ? -20.896 -6.547 34.662 1.00 52.19 94 GLY A C 1
ATOM 768 O O . GLY A 1 94 ? -20.140 -6.746 33.710 1.00 52.19 94 GLY A O 1
ATOM 769 N N . ASP A 1 95 ? -22.189 -6.866 34.631 1.00 59.00 95 ASP A N 1
ATOM 770 C CA . ASP A 1 95 ? -22.803 -7.600 33.524 1.00 59.00 95 ASP A CA 1
ATOM 771 C C . ASP A 1 95 ? -23.072 -6.718 32.298 1.00 59.00 95 ASP A C 1
ATOM 773 O O . ASP A 1 95 ? -22.918 -7.177 31.165 1.00 59.00 95 ASP A O 1
ATOM 777 N N . GLN A 1 96 ? -23.378 -5.430 32.491 1.00 59.16 96 GLN A N 1
ATOM 778 C CA . GLN A 1 96 ? -23.559 -4.486 31.380 1.00 59.16 96 GLN A CA 1
ATOM 779 C C . GLN A 1 96 ? -22.249 -4.204 30.635 1.00 59.16 96 GLN A C 1
ATOM 781 O O . GLN A 1 96 ? -22.215 -4.277 29.405 1.00 59.16 96 GLN A O 1
ATOM 786 N N . ASN A 1 97 ? -21.150 -3.977 31.362 1.00 67.19 97 ASN A N 1
ATOM 787 C CA . ASN A 1 97 ? -19.832 -3.757 30.759 1.00 67.19 97 ASN A CA 1
ATOM 788 C C . ASN A 1 97 ? -19.323 -5.002 30.018 1.00 67.19 97 ASN A C 1
ATOM 790 O O . ASN A 1 97 ? -18.753 -4.891 28.929 1.00 67.19 97 ASN A O 1
ATOM 794 N N . LYS A 1 98 ? -19.581 -6.196 30.570 1.00 73.88 98 LYS A N 1
ATOM 795 C CA . LYS A 1 98 ? -19.302 -7.471 29.893 1.00 73.88 98 LYS A CA 1
ATOM 796 C C . LYS A 1 98 ? -20.134 -7.628 28.621 1.00 73.88 98 LYS A C 1
ATOM 798 O O . LYS A 1 98 ? -19.573 -7.962 27.582 1.00 73.88 98 LYS A O 1
ATOM 803 N N . SER A 1 99 ? -21.434 -7.344 28.682 1.00 81.69 99 SER A N 1
ATOM 804 C CA . SER A 1 99 ? -22.338 -7.427 27.530 1.00 81.69 99 SER A CA 1
ATOM 805 C C . SER A 1 99 ? -21.909 -6.486 26.399 1.00 81.69 99 SER A C 1
ATOM 807 O O . SER A 1 99 ? -21.700 -6.929 25.270 1.00 81.69 99 SER A O 1
ATOM 809 N N . PHE A 1 100 ? -21.633 -5.213 26.710 1.00 86.56 100 PHE A N 1
ATOM 810 C CA . PHE A 1 100 ? -21.112 -4.248 25.739 1.00 86.56 100 PHE A CA 1
ATOM 811 C C . PHE A 1 100 ? -19.801 -4.721 25.095 1.00 86.56 100 PHE A C 1
ATOM 813 O O . PHE A 1 100 ? -19.659 -4.666 23.869 1.00 86.56 100 PHE A O 1
ATOM 820 N N . ALA A 1 101 ? -18.835 -5.188 25.894 1.00 85.81 101 ALA A N 1
ATOM 821 C CA . ALA A 1 101 ? -17.540 -5.638 25.388 1.00 85.81 101 ALA A CA 1
ATOM 822 C C . ALA A 1 101 ? -17.673 -6.864 24.468 1.00 85.81 101 ALA A C 1
ATOM 824 O O . ALA A 1 101 ? -16.982 -6.942 23.451 1.00 85.81 101 ALA A O 1
ATOM 825 N N . VAL A 1 102 ? -18.579 -7.792 24.787 1.00 85.38 102 VAL A N 1
ATOM 826 C CA . VAL A 1 102 ? -18.873 -8.964 23.950 1.00 85.38 102 VAL A CA 1
ATOM 827 C C . VAL A 1 102 ? -19.567 -8.552 22.652 1.00 85.38 102 VAL A C 1
ATOM 829 O O . VAL A 1 102 ? -19.108 -8.917 21.569 1.00 85.38 102 VAL A O 1
ATOM 832 N N . ASP A 1 103 ? -20.620 -7.740 22.729 1.00 84.38 103 ASP A N 1
ATOM 833 C CA . ASP A 1 103 ? -21.415 -7.351 21.561 1.00 84.38 103 ASP A CA 1
ATOM 834 C C . ASP A 1 103 ? -20.646 -6.467 20.575 1.00 84.38 103 ASP A C 1
ATOM 836 O O . ASP A 1 103 ? -20.845 -6.569 19.360 1.00 84.38 103 ASP A O 1
ATOM 840 N N . SER A 1 104 ? -19.755 -5.614 21.087 1.00 87.94 104 SER A N 1
ATOM 841 C CA . SER A 1 104 ? -18.857 -4.779 20.280 1.00 87.94 104 SER A CA 1
ATOM 842 C C . SER A 1 104 ? -17.687 -5.559 19.678 1.00 87.94 104 SER A C 1
ATOM 844 O O . SER A 1 104 ? -17.025 -5.047 18.774 1.00 87.94 104 SER A O 1
ATOM 846 N N . GLY A 1 105 ? -17.411 -6.775 20.156 1.00 89.00 105 GLY A N 1
ATOM 847 C CA . GLY A 1 105 ? -16.216 -7.545 19.811 1.00 89.00 105 GLY A CA 1
ATOM 848 C C . GLY A 1 105 ? -14.939 -7.073 20.519 1.00 89.00 105 GLY A C 1
ATOM 849 O O . GLY A 1 105 ? -13.877 -7.632 20.263 1.00 89.00 105 GLY A O 1
ATOM 850 N N . ILE A 1 106 ? -15.018 -6.087 21.422 1.00 91.75 106 ILE A N 1
ATOM 851 C CA . ILE A 1 106 ? -13.868 -5.614 22.208 1.00 91.75 106 ILE A CA 1
ATOM 852 C C . ILE A 1 106 ? -13.322 -6.729 23.107 1.00 91.75 106 ILE A C 1
ATOM 854 O O . ILE A 1 106 ? -12.111 -6.824 23.271 1.00 91.75 106 ILE A O 1
ATOM 858 N N . SER A 1 107 ? -14.175 -7.615 23.631 1.00 89.12 107 SER A N 1
ATOM 859 C CA . SER A 1 107 ? -13.735 -8.753 24.451 1.00 89.12 107 SER A CA 1
ATOM 860 C C . SER A 1 107 ? -12.695 -9.616 23.731 1.00 89.12 107 SER A C 1
ATOM 862 O O . SER A 1 107 ? -11.674 -9.948 24.318 1.00 89.12 107 SER A O 1
ATOM 864 N N . CYS A 1 108 ? -12.903 -9.893 22.439 1.00 89.94 108 CYS A N 1
ATOM 865 C 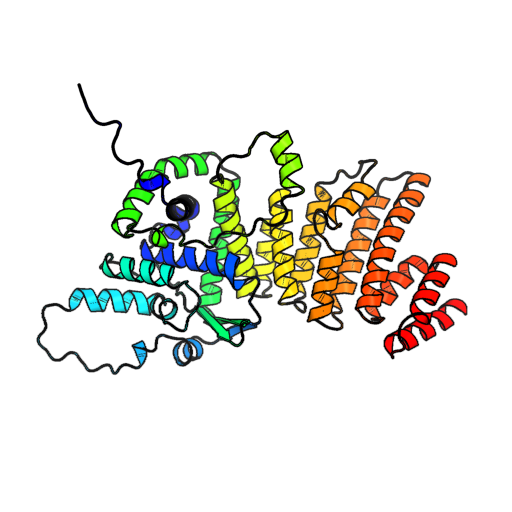CA . CYS A 1 108 ? -11.970 -10.638 21.591 1.00 89.94 108 CYS A CA 1
ATOM 866 C C . CYS A 1 108 ? -10.609 -9.935 21.472 1.00 89.94 108 CYS A C 1
ATOM 868 O O . CYS A 1 108 ? -9.576 -10.597 21.484 1.00 89.94 108 CYS A O 1
ATOM 870 N N . LEU A 1 109 ? -10.585 -8.601 21.392 1.00 91.88 109 LEU A N 1
ATOM 871 C CA . LEU A 1 109 ? -9.343 -7.820 21.304 1.00 91.88 109 LEU A CA 1
ATOM 872 C C . LEU A 1 109 ? -8.532 -7.834 22.606 1.00 91.88 109 LEU A C 1
ATOM 874 O O . LEU A 1 109 ? -7.327 -7.587 22.584 1.00 91.88 109 LEU A O 1
ATOM 878 N N . LEU A 1 110 ? -9.204 -8.067 23.735 1.00 91.50 110 LEU A N 1
ATOM 879 C CA . LEU A 1 110 ? -8.615 -8.049 25.071 1.00 91.50 110 LEU A CA 1
ATOM 880 C C . LEU A 1 110 ? -8.108 -9.420 25.535 1.00 91.50 110 LEU A C 1
ATOM 882 O O . LEU A 1 110 ? -7.449 -9.473 26.577 1.00 91.50 110 LEU A O 1
ATOM 886 N N . GLU A 1 111 ? -8.385 -10.491 24.785 1.00 88.75 111 GLU A N 1
ATOM 887 C CA . GLU A 1 111 ? -7.823 -11.828 25.017 1.00 88.75 111 GLU A CA 1
ATOM 888 C C . GLU A 1 111 ? -6.292 -11.783 24.944 1.00 88.75 111 GLU A C 1
ATOM 890 O O . GLU A 1 111 ? -5.721 -11.031 24.152 1.00 88.75 111 GLU A O 1
ATOM 895 N N . GLU A 1 112 ? -5.603 -12.556 25.785 1.00 86.44 112 GLU A N 1
ATOM 896 C CA . GLU A 1 112 ? -4.137 -12.498 25.906 1.00 86.44 112 GLU A CA 1
ATOM 897 C C . GLU A 1 112 ? -3.422 -12.855 24.598 1.00 86.44 112 GLU A C 1
ATOM 899 O O . GLU A 1 112 ? -2.477 -12.167 24.211 1.00 86.44 112 GLU A O 1
ATOM 904 N N . ASP A 1 113 ? -3.940 -13.857 23.889 1.00 86.94 113 ASP A N 1
ATOM 905 C CA . ASP A 1 113 ? -3.411 -14.392 22.631 1.00 86.94 113 ASP A CA 1
ATOM 906 C C . ASP A 1 113 ? -3.784 -13.563 21.391 1.00 86.94 113 ASP A C 1
ATOM 908 O O . ASP A 1 113 ? -3.262 -13.809 20.303 1.00 86.94 113 ASP A O 1
ATOM 912 N N . ASN A 1 114 ? -4.660 -12.564 21.530 1.00 90.25 114 ASN A N 1
ATOM 913 C CA . ASN A 1 114 ? -4.968 -11.642 20.447 1.00 90.25 114 ASN A CA 1
ATOM 914 C C . ASN A 1 114 ? -4.002 -10.458 20.473 1.00 90.25 114 ASN A C 1
ATOM 916 O O . ASN A 1 114 ? -4.116 -9.546 21.290 1.00 90.25 114 ASN A O 1
ATOM 920 N N . HIS A 1 115 ? -3.072 -10.419 19.533 1.00 89.88 115 HIS A N 1
ATOM 921 C CA . HIS A 1 115 ? -2.082 -9.358 19.443 1.00 89.88 115 HIS A CA 1
ATOM 922 C C . HIS A 1 115 ? -2.623 -8.071 18.816 1.00 89.88 115 HIS A C 1
ATOM 924 O O . HIS A 1 115 ? -1.856 -7.138 18.664 1.00 89.88 115 HIS A O 1
ATOM 930 N N . THR A 1 116 ? -3.909 -7.938 18.464 1.00 89.56 116 THR A N 1
ATOM 931 C CA . THR A 1 116 ? -4.414 -6.722 17.782 1.00 89.56 116 THR A CA 1
ATOM 932 C C . THR A 1 116 ? -4.081 -5.434 18.546 1.00 89.56 116 THR A C 1
ATOM 934 O O . THR A 1 116 ? -3.791 -4.412 17.923 1.00 89.56 116 THR A O 1
ATOM 937 N N . LEU A 1 117 ? -4.076 -5.490 19.880 1.00 91.06 117 LEU A N 1
ATOM 938 C CA . LEU A 1 117 ? -3.691 -4.404 20.784 1.00 91.06 117 LEU A CA 1
ATOM 939 C C . LEU A 1 117 ? -2.423 -4.772 21.571 1.00 91.06 117 LEU A C 1
ATOM 941 O O . LEU A 1 117 ? -2.238 -5.940 21.921 1.00 91.06 117 LEU A O 1
ATOM 945 N N . SER A 1 118 ? -1.574 -3.785 21.882 1.00 88.81 118 SER A N 1
ATOM 946 C CA . SER A 1 118 ? -0.447 -3.983 22.810 1.00 88.81 118 SER A CA 1
ATOM 947 C C . SER A 1 118 ? -0.956 -4.229 24.239 1.00 88.81 118 SER A C 1
ATOM 949 O O . SER A 1 118 ? -2.093 -3.850 24.544 1.00 88.81 118 SER A O 1
ATOM 951 N N . PRO A 1 119 ? -0.154 -4.828 25.138 1.00 88.12 119 PRO A N 1
ATOM 952 C CA . PRO A 1 119 ? -0.544 -5.012 26.538 1.00 88.12 119 PRO A CA 1
ATOM 953 C C . PRO A 1 119 ? -1.029 -3.713 27.199 1.00 88.12 119 PRO A C 1
ATOM 955 O O . PRO A 1 119 ? -2.107 -3.676 27.785 1.00 88.12 119 PRO A O 1
ATOM 958 N N . GLU A 1 120 ? -0.310 -2.613 26.987 1.00 86.94 120 GLU A N 1
ATOM 959 C CA . GLU A 1 120 ? -0.618 -1.306 27.571 1.00 86.94 120 GLU A CA 1
ATOM 960 C C . GLU A 1 120 ? -1.920 -0.718 27.005 1.00 86.94 120 GLU A C 1
ATOM 962 O O . GLU A 1 120 ? -2.718 -0.113 27.724 1.00 86.94 120 GLU A O 1
ATOM 967 N N . GLN A 1 121 ? -2.182 -0.923 25.711 1.00 90.25 121 GLN A N 1
ATOM 968 C CA . GLN A 1 121 ? -3.446 -0.521 25.095 1.00 90.25 121 GLN A CA 1
ATOM 969 C C . GLN A 1 121 ? -4.618 -1.367 25.604 1.00 90.25 121 GLN A C 1
ATOM 971 O O . GLN A 1 121 ? -5.699 -0.820 25.823 1.00 90.25 121 GLN A O 1
ATOM 976 N N . LYS A 1 122 ? -4.423 -2.678 25.819 1.00 90.56 122 LYS A N 1
ATOM 977 C CA . LYS A 1 122 ? -5.444 -3.544 26.431 1.00 90.56 122 LYS A CA 1
ATOM 978 C C . LYS A 1 122 ? -5.785 -3.055 27.833 1.00 90.56 122 LYS A C 1
ATOM 980 O O . LYS A 1 122 ? -6.965 -2.955 28.158 1.00 90.56 122 LYS A O 1
ATOM 985 N N . ASP A 1 123 ? -4.788 -2.689 28.632 1.00 87.50 123 ASP A N 1
ATOM 986 C CA . ASP A 1 123 ? -5.000 -2.165 29.985 1.00 87.50 123 ASP A CA 1
ATOM 987 C C . ASP A 1 123 ? -5.722 -0.816 29.979 1.00 87.50 123 ASP A C 1
ATOM 989 O O . ASP A 1 123 ? -6.665 -0.613 30.748 1.00 87.50 123 ASP A O 1
ATOM 993 N N . CYS A 1 124 ? -5.368 0.073 29.047 1.00 86.81 124 CYS A N 1
ATOM 994 C CA . CYS A 1 124 ? -6.093 1.322 28.825 1.00 86.81 124 CYS A CA 1
ATOM 995 C C . CYS A 1 124 ? -7.574 1.061 28.494 1.00 86.81 124 CYS A C 1
ATOM 997 O O . CYS A 1 124 ? -8.463 1.616 29.142 1.00 86.81 124 CYS A O 1
ATOM 999 N N . VAL A 1 125 ? -7.856 0.166 27.541 1.00 89.94 125 VAL A N 1
ATOM 1000 C CA . VAL A 1 125 ? -9.230 -0.177 27.142 1.00 89.94 125 VAL A CA 1
ATOM 1001 C C . VAL A 1 125 ? -9.997 -0.842 28.292 1.00 89.94 125 VAL A C 1
ATOM 1003 O O . VAL A 1 125 ? -11.142 -0.469 28.540 1.00 89.94 125 VAL A O 1
ATOM 1006 N N . ARG A 1 126 ? -9.377 -1.760 29.048 1.00 88.56 126 ARG A N 1
ATOM 1007 C CA . ARG A 1 126 ? -9.978 -2.378 30.248 1.00 88.56 126 ARG A CA 1
ATOM 1008 C C . ARG A 1 126 ? -10.338 -1.329 31.301 1.00 88.56 126 ARG A C 1
ATOM 1010 O O . ARG A 1 126 ? -11.451 -1.351 31.816 1.00 88.56 126 ARG A O 1
ATOM 1017 N N . SER A 1 127 ? -9.433 -0.389 31.578 1.00 86.31 127 SER A N 1
ATOM 1018 C CA . SER A 1 127 ? -9.662 0.712 32.524 1.00 86.31 127 SER A CA 1
ATOM 1019 C C . SER A 1 127 ? -10.806 1.631 32.083 1.00 86.31 127 SER A C 1
ATOM 1021 O O . SER A 1 127 ? -11.598 2.090 32.902 1.00 86.31 127 SER A O 1
ATOM 1023 N N . MET A 1 128 ? -10.941 1.881 30.780 1.00 87.31 128 MET A N 1
ATOM 1024 C CA . MET A 1 128 ? -12.056 2.667 30.255 1.00 87.31 128 MET A CA 1
ATOM 1025 C C . MET A 1 128 ? -13.391 1.922 30.335 1.00 87.31 128 MET A C 1
ATOM 1027 O O . MET A 1 128 ? -14.399 2.537 30.679 1.00 87.31 128 MET A O 1
ATOM 1031 N N . LEU A 1 129 ? -13.407 0.613 30.053 1.00 86.56 129 LEU A N 1
ATOM 1032 C CA . LEU A 1 129 ? -14.615 -0.213 30.147 1.00 86.56 129 LEU A CA 1
ATOM 1033 C C . LEU A 1 129 ? -15.198 -0.219 31.562 1.00 86.56 129 LEU A C 1
ATOM 1035 O O . LEU A 1 129 ? -16.413 -0.206 31.711 1.00 86.56 129 LEU A O 1
ATOM 1039 N N . THR A 1 130 ? -14.365 -0.218 32.605 1.00 82.88 130 THR A N 1
ATOM 1040 C CA . THR A 1 130 ? -14.863 -0.202 33.990 1.00 82.88 130 THR A CA 1
ATOM 1041 C C . THR A 1 130 ? -15.451 1.148 34.401 1.00 82.88 130 THR A C 1
ATOM 1043 O O . THR A 1 130 ? -16.305 1.186 35.285 1.00 82.88 130 THR A O 1
ATOM 1046 N N . LYS A 1 131 ? -15.035 2.245 33.755 1.00 81.19 131 LYS A N 1
ATOM 1047 C CA . LYS A 1 131 ? -15.478 3.615 34.062 1.00 81.19 131 LYS A CA 1
ATOM 1048 C C . LYS A 1 131 ? -16.692 4.081 33.252 1.00 81.19 131 LYS A C 1
ATOM 1050 O O . LYS A 1 131 ? -17.343 5.038 33.659 1.00 81.19 131 LYS A O 1
ATOM 1055 N N . ASP A 1 132 ? -16.999 3.443 32.123 1.00 76.62 132 ASP A N 1
ATOM 1056 C CA . ASP A 1 132 ? -18.117 3.815 31.244 1.00 76.62 132 ASP A CA 1
ATOM 1057 C C . ASP A 1 132 ? -19.256 2.785 31.318 1.00 76.62 132 ASP A C 1
ATOM 1059 O O . ASP A 1 132 ? -19.482 2.007 30.392 1.00 76.62 132 ASP A O 1
ATOM 1063 N N . SER A 1 133 ? -19.985 2.789 32.440 1.00 68.88 133 SER A N 1
ATOM 1064 C CA . SER A 1 133 ? -21.072 1.834 32.715 1.00 68.88 133 SER A CA 1
ATOM 1065 C C . SER A 1 133 ? -22.289 1.957 31.793 1.00 68.88 133 SER A C 1
ATOM 1067 O O . SER A 1 133 ? -23.133 1.068 31.774 1.00 68.88 133 SER A O 1
ATOM 1069 N N . ASN A 1 134 ? -22.393 3.043 31.020 1.00 72.56 134 ASN A N 1
ATOM 1070 C CA . ASN A 1 134 ? -23.518 3.306 30.118 1.00 72.56 134 ASN A CA 1
ATOM 1071 C C . ASN A 1 134 ? -23.146 3.157 28.634 1.00 72.56 134 ASN A C 1
ATOM 1073 O O . ASN A 1 134 ? -23.932 3.547 27.760 1.00 72.56 134 ASN A O 1
ATOM 1077 N N . ALA A 1 135 ? -21.962 2.617 28.332 1.00 78.25 135 ALA A N 1
ATOM 1078 C CA . ALA A 1 135 ? -21.504 2.429 26.965 1.00 78.25 135 ALA A CA 1
ATOM 1079 C C . ALA A 1 135 ? -22.459 1.512 26.180 1.00 78.25 135 ALA A C 1
ATOM 1081 O O . ALA A 1 135 ? -22.787 0.401 26.593 1.00 78.25 135 ALA A O 1
ATOM 1082 N N . LYS A 1 136 ? -22.890 1.969 24.999 1.00 80.56 136 LYS A N 1
ATOM 1083 C CA . LYS A 1 136 ? -23.702 1.179 24.061 1.00 80.56 136 LYS A CA 1
ATOM 1084 C C . LYS A 1 136 ? -22.948 0.984 22.762 1.00 80.56 136 LYS A C 1
ATOM 1086 O O . LYS A 1 136 ? -22.272 1.902 22.296 1.00 80.56 136 LYS A O 1
ATOM 1091 N N . VAL A 1 137 ? -23.074 -0.202 22.164 1.00 80.50 137 VAL A N 1
ATOM 1092 C CA . VAL A 1 137 ? -22.432 -0.505 20.880 1.00 80.50 137 VAL A CA 1
ATOM 1093 C C . VAL A 1 137 ? -22.982 0.455 19.824 1.00 80.50 137 VAL A C 1
ATOM 1095 O O . VAL A 1 137 ? -24.198 0.497 19.613 1.00 80.50 137 VAL A O 1
ATOM 1098 N N . PRO A 1 138 ? -22.129 1.268 19.180 1.00 74.38 138 PRO A N 1
ATOM 1099 C CA . PRO A 1 138 ? -22.608 2.233 18.215 1.00 74.38 138 PRO A CA 1
ATOM 1100 C C . PRO A 1 138 ? -22.961 1.539 16.896 1.00 74.38 138 PRO A C 1
ATOM 1102 O O . PRO A 1 138 ? -22.109 1.255 16.055 1.00 74.38 138 PRO A O 1
ATOM 1105 N N . GLY A 1 139 ? -24.255 1.303 16.697 1.00 72.75 139 GLY A N 1
ATOM 1106 C CA . GLY A 1 139 ? -24.775 0.751 15.451 1.00 72.75 139 GLY A CA 1
ATOM 1107 C C . GLY A 1 139 ? -24.384 -0.713 15.240 1.00 72.75 139 GLY A C 1
ATOM 1108 O O . GLY A 1 139 ? -24.468 -1.524 16.155 1.00 72.75 139 GLY A O 1
ATOM 1109 N N . TRP A 1 140 ? -24.020 -1.065 14.006 1.00 77.88 140 TRP A N 1
ATOM 1110 C CA . TRP A 1 140 ? -23.827 -2.453 13.570 1.00 77.88 140 TRP A CA 1
ATOM 1111 C C . TRP A 1 140 ? -22.368 -2.935 13.582 1.00 77.88 140 TRP A C 1
ATOM 1113 O O . TRP A 1 140 ? -22.123 -4.129 13.418 1.00 77.88 1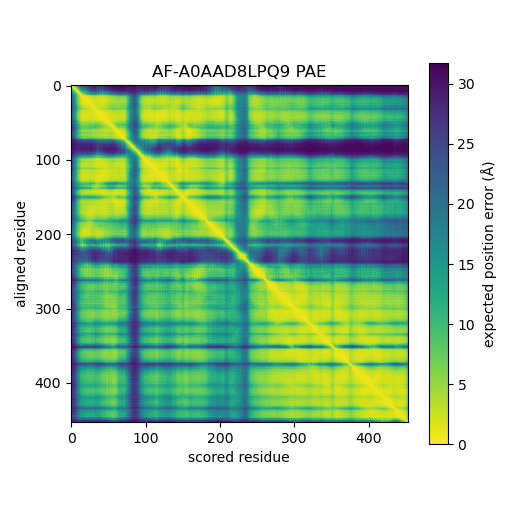40 TRP A O 1
ATOM 1123 N N . LEU A 1 141 ? -21.393 -2.038 13.767 1.00 84.75 141 LEU A N 1
ATOM 1124 C CA . LEU A 1 141 ? -19.977 -2.378 13.636 1.00 84.75 141 LEU A CA 1
ATOM 1125 C C . LEU A 1 141 ? -19.478 -3.174 14.849 1.00 84.75 141 LEU A C 1
ATOM 1127 O O . LEU A 1 141 ? -19.645 -2.768 15.999 1.00 84.75 141 LEU A O 1
ATOM 1131 N N . ARG A 1 142 ? -18.796 -4.290 14.580 1.00 89.56 142 ARG A N 1
ATOM 1132 C CA . ARG A 1 142 ? -18.155 -5.135 15.597 1.00 89.56 142 ARG A CA 1
ATOM 1133 C C . ARG A 1 142 ? -16.690 -5.372 15.255 1.00 89.56 142 ARG A C 1
ATOM 1135 O O . ARG A 1 142 ? -16.374 -5.666 14.104 1.00 89.56 142 ARG A O 1
ATOM 1142 N N . PHE A 1 143 ? -15.809 -5.313 16.247 1.00 90.94 143 PHE A N 1
ATOM 1143 C CA . PHE A 1 143 ? -14.365 -5.500 16.083 1.00 90.94 143 PHE A CA 1
ATOM 1144 C C . PHE A 1 143 ? -13.944 -6.969 16.194 1.00 90.94 143 PHE A C 1
ATOM 1146 O O . PHE A 1 143 ? -13.072 -7.329 16.976 1.00 90.94 143 PHE A O 1
ATOM 1153 N N . HIS A 1 144 ? -14.563 -7.837 15.395 1.00 91.56 144 HIS A N 1
ATOM 1154 C CA . HIS A 1 144 ? -14.174 -9.246 15.303 1.00 91.56 144 HIS A CA 1
ATOM 1155 C C . HIS A 1 144 ? -12.908 -9.414 14.451 1.00 91.56 144 HIS A C 1
ATOM 1157 O O . HIS A 1 144 ? -12.960 -9.889 13.311 1.00 91.56 144 HIS A O 1
ATOM 1163 N N . ILE A 1 145 ? -11.789 -8.977 15.026 1.00 90.62 145 ILE A N 1
ATOM 1164 C CA . ILE A 1 145 ? -10.447 -8.995 14.451 1.00 90.62 145 ILE A CA 1
ATOM 1165 C C . ILE A 1 145 ? -9.543 -9.770 15.406 1.00 90.62 145 ILE A C 1
ATOM 1167 O O . ILE A 1 145 ? -9.543 -9.527 16.611 1.00 90.62 145 ILE A O 1
ATOM 1171 N N . TYR A 1 146 ? -8.775 -10.699 14.858 1.00 91.25 146 TYR A N 1
ATOM 1172 C CA . TYR A 1 146 ? -7.783 -11.465 15.590 1.00 91.25 146 TYR A CA 1
ATOM 1173 C C . TYR A 1 146 ? -6.438 -11.355 14.887 1.00 91.25 146 TYR A C 1
ATOM 1175 O O . TYR A 1 146 ? -6.353 -11.511 13.668 1.00 91.25 146 TYR A O 1
ATOM 1183 N N . VAL A 1 147 ? -5.394 -11.087 15.661 1.00 89.75 147 VAL A N 1
ATOM 1184 C CA . VAL A 1 147 ? -4.015 -11.058 15.180 1.00 89.75 147 VAL A CA 1
ATOM 1185 C C . VAL A 1 147 ? -3.226 -12.078 15.987 1.00 89.75 147 VAL A C 1
ATOM 1187 O O . VAL A 1 147 ? -3.011 -11.884 17.178 1.00 89.75 147 VAL A O 1
ATOM 1190 N N . GLY A 1 148 ? -2.812 -13.162 15.340 1.00 88.38 148 GLY A N 1
ATOM 1191 C CA . GLY A 1 148 ? -1.937 -14.178 15.918 1.00 88.38 148 GLY A CA 1
ATOM 1192 C C . GLY A 1 148 ? -0.475 -13.910 15.572 1.00 88.38 148 GLY A C 1
ATOM 1193 O O . GLY A 1 148 ? -0.178 -13.326 14.527 1.00 88.38 148 GLY A O 1
ATOM 1194 N N . CYS A 1 149 ? 0.436 -14.355 16.434 1.00 84.31 149 CYS A N 1
ATOM 1195 C CA . CYS A 1 149 ? 1.870 -14.353 16.170 1.00 84.31 149 CYS A CA 1
ATOM 1196 C C . CYS A 1 149 ? 2.396 -15.789 16.281 1.00 84.31 149 CYS A C 1
ATOM 1198 O O . CYS A 1 149 ? 2.357 -16.368 17.365 1.00 84.31 149 CYS A O 1
ATOM 1200 N N . ILE A 1 150 ? 2.855 -16.369 15.172 1.00 79.81 150 ILE A N 1
ATOM 1201 C CA . ILE A 1 150 ? 3.401 -17.732 15.118 1.00 79.81 150 ILE A CA 1
ATOM 1202 C C . ILE A 1 150 ? 4.778 -17.642 14.464 1.00 79.81 150 ILE A C 1
ATOM 1204 O O . ILE A 1 150 ? 4.910 -17.067 13.388 1.00 79.81 150 ILE A O 1
ATOM 1208 N N . ASP A 1 151 ? 5.820 -18.138 15.133 1.00 76.56 151 ASP A N 1
ATOM 1209 C CA . ASP A 1 151 ? 7.205 -18.128 14.629 1.00 76.56 151 ASP A CA 1
ATOM 1210 C C . ASP A 1 151 ? 7.703 -16.741 14.169 1.00 76.56 151 ASP A C 1
ATOM 1212 O O . ASP A 1 151 ? 8.427 -16.594 13.184 1.00 76.56 151 ASP A O 1
ATOM 1216 N N . GLY A 1 152 ? 7.279 -15.687 14.877 1.00 71.88 152 GLY A N 1
ATOM 1217 C CA . GLY A 1 152 ? 7.610 -14.296 14.549 1.00 71.88 152 GLY A CA 1
ATOM 1218 C C . GLY A 1 152 ? 6.847 -13.720 13.350 1.00 71.88 152 GLY A C 1
ATOM 1219 O O . GLY A 1 152 ? 7.089 -12.571 12.973 1.00 71.88 152 GLY A O 1
ATOM 1220 N N . ARG A 1 153 ? 5.916 -14.483 12.768 1.00 74.31 153 ARG A N 1
ATOM 1221 C CA . ARG A 1 153 ? 5.034 -14.058 11.681 1.00 74.31 153 ARG A CA 1
ATOM 1222 C C . ARG A 1 153 ? 3.672 -13.664 12.214 1.00 74.31 153 ARG A C 1
ATOM 1224 O O . ARG A 1 153 ? 3.137 -14.292 13.126 1.00 74.31 153 ARG A O 1
ATOM 1231 N N . VAL A 1 154 ? 3.109 -12.609 11.636 1.00 83.38 154 VAL A N 1
ATOM 1232 C CA . VAL A 1 154 ? 1.810 -12.085 12.048 1.00 83.38 154 VAL A CA 1
ATOM 1233 C C . VAL A 1 154 ? 0.733 -12.594 11.096 1.00 83.38 154 VAL A C 1
ATOM 1235 O O . VAL A 1 154 ? 0.806 -12.365 9.889 1.00 83.38 154 VAL A O 1
ATOM 1238 N N . HIS A 1 155 ? -0.292 -13.240 11.645 1.00 86.00 155 HIS A N 1
ATOM 1239 C CA . HIS A 1 155 ? -1.438 -13.756 10.899 1.00 86.00 155 HIS A CA 1
ATOM 1240 C C . HIS A 1 155 ? -2.682 -13.001 11.331 1.00 86.00 155 HIS A C 1
ATOM 1242 O O . HIS A 1 155 ? -2.981 -12.917 12.523 1.00 86.00 155 HIS A O 1
ATOM 1248 N N . LEU A 1 156 ? -3.423 -12.456 10.372 1.00 86.94 156 LEU A N 1
ATOM 1249 C CA . LEU A 1 156 ? -4.623 -11.695 10.668 1.00 86.94 156 LEU A CA 1
ATOM 1250 C C . LEU A 1 156 ? -5.872 -12.425 10.201 1.00 86.94 156 LEU A C 1
ATOM 1252 O O . LEU A 1 156 ? -6.026 -12.745 9.025 1.00 86.94 156 LEU A O 1
ATOM 1256 N N . VAL A 1 157 ? -6.815 -12.597 11.117 1.00 88.25 157 VAL A N 1
ATOM 1257 C CA . VAL A 1 157 ? -8.126 -13.178 10.851 1.00 88.25 157 VAL A CA 1
ATOM 1258 C C . VAL A 1 157 ? -9.198 -12.129 11.118 1.00 88.25 157 VAL A C 1
ATOM 1260 O O . VAL A 1 157 ? -9.219 -11.494 12.169 1.00 88.25 157 VAL A O 1
ATOM 1263 N N . HIS A 1 158 ? -10.117 -11.941 10.175 1.00 89.69 158 HIS A N 1
ATOM 1264 C CA . HIS A 1 158 ? -11.246 -11.026 10.332 1.00 89.69 158 HIS A CA 1
ATOM 1265 C C . HIS A 1 158 ? -12.545 -11.764 9.999 1.00 89.69 158 HIS A C 1
ATOM 1267 O O . HIS A 1 158 ? -12.662 -12.468 8.991 1.00 89.69 158 HIS A O 1
ATOM 1273 N N . CYS A 1 159 ? -13.556 -11.601 10.848 1.00 89.69 159 CYS A N 1
ATOM 1274 C CA . CYS A 1 159 ? -14.914 -12.007 10.518 1.00 89.69 159 CYS A CA 1
ATOM 1275 C C . CYS A 1 159 ? -15.395 -11.305 9.237 1.00 89.69 159 CYS A C 1
ATOM 1277 O O . CYS A 1 159 ? -15.415 -10.079 9.157 1.00 89.69 159 CYS A O 1
ATOM 1279 N N . LYS A 1 160 ? -15.861 -12.080 8.255 1.00 87.06 160 LYS A N 1
ATOM 1280 C CA . LYS A 1 160 ? -16.243 -11.588 6.926 1.00 87.06 160 LYS A CA 1
ATOM 1281 C C . LYS A 1 160 ? -17.308 -10.488 6.951 1.00 87.06 160 LYS A C 1
ATOM 1283 O O . LYS A 1 160 ? -17.148 -9.505 6.241 1.00 87.06 160 LYS A O 1
ATOM 1288 N N . CYS A 1 161 ? -18.384 -10.628 7.733 1.00 85.94 161 CYS A N 1
ATOM 1289 C CA . CYS A 1 161 ? -19.413 -9.578 7.798 1.00 85.94 161 CYS A CA 1
ATOM 1290 C C . CYS A 1 161 ? -18.853 -8.294 8.421 1.00 85.94 161 CYS A C 1
ATOM 1292 O O . CYS A 1 161 ? -19.015 -7.222 7.853 1.00 85.94 161 CYS A O 1
ATOM 1294 N N . CYS A 1 162 ? -18.088 -8.434 9.507 1.00 88.81 162 CYS A N 1
ATOM 1295 C CA . CYS A 1 162 ? -17.447 -7.321 10.196 1.00 88.81 162 CYS A CA 1
ATOM 1296 C C . CYS A 1 162 ? -16.386 -6.635 9.328 1.00 88.81 162 CYS A C 1
ATOM 1298 O O . CYS A 1 162 ? -16.213 -5.433 9.447 1.00 88.81 162 CYS A O 1
ATOM 1300 N N . ALA A 1 163 ? -15.723 -7.357 8.422 1.00 85.31 163 ALA A N 1
ATOM 1301 C CA . ALA A 1 163 ? -14.737 -6.785 7.511 1.00 85.31 163 ALA A CA 1
ATOM 1302 C C . ALA A 1 163 ? -15.361 -5.838 6.478 1.00 85.31 163 ALA A C 1
ATOM 1304 O O . ALA A 1 163 ? -14.800 -4.774 6.220 1.00 85.31 163 ALA A O 1
ATOM 1305 N N . TYR A 1 164 ? -16.523 -6.183 5.911 1.00 82.31 164 TYR A N 1
ATOM 1306 C CA . TYR A 1 164 ? -17.254 -5.286 5.001 1.00 82.31 164 TYR A CA 1
ATOM 1307 C C . TYR A 1 164 ? -17.768 -4.051 5.733 1.00 82.31 164 TYR A C 1
ATOM 1309 O O . TYR A 1 164 ? -17.572 -2.924 5.291 1.00 82.31 164 TYR A O 1
ATOM 1317 N N . ASP A 1 165 ? -18.346 -4.288 6.898 1.00 85.88 165 ASP A N 1
ATOM 1318 C CA . ASP A 1 165 ? -18.798 -3.284 7.842 1.00 85.88 165 ASP A CA 1
ATOM 1319 C C . ASP A 1 165 ? -17.667 -2.293 8.209 1.00 85.88 165 ASP A C 1
ATOM 1321 O O . ASP A 1 165 ? -17.792 -1.068 8.096 1.00 85.88 165 ASP A O 1
ATOM 1325 N N . PHE A 1 166 ? -16.509 -2.824 8.593 1.00 86.69 166 PHE A N 1
ATOM 1326 C CA . PHE A 1 166 ? -15.309 -2.054 8.901 1.00 86.69 166 PHE A CA 1
ATOM 1327 C C . PHE A 1 166 ? -14.823 -1.284 7.670 1.00 86.69 166 PHE A C 1
ATOM 1329 O O . PHE A 1 166 ? -14.497 -0.103 7.762 1.00 86.69 166 PHE A O 1
ATOM 1336 N N . ALA A 1 167 ? -14.833 -1.909 6.495 1.00 82.19 167 ALA A N 1
ATOM 1337 C CA . ALA A 1 167 ? -14.445 -1.271 5.247 1.00 82.19 167 ALA A CA 1
ATOM 1338 C C . ALA A 1 167 ? -15.348 -0.086 4.866 1.00 82.19 167 ALA A C 1
ATOM 1340 O O . ALA A 1 167 ? -14.837 0.959 4.461 1.00 82.19 167 ALA A O 1
ATOM 1341 N N . ASP A 1 168 ? -16.663 -0.199 5.036 1.00 82.44 168 ASP A N 1
ATOM 1342 C CA . ASP A 1 168 ? -17.600 0.902 4.793 1.00 82.44 168 ASP A CA 1
ATOM 1343 C C . ASP A 1 168 ? -17.330 2.090 5.719 1.00 82.44 168 ASP A C 1
ATOM 1345 O O . ASP A 1 168 ? -17.382 3.253 5.299 1.00 82.44 168 ASP A O 1
ATOM 1349 N N . LEU A 1 169 ? -16.981 1.814 6.976 1.00 85.69 169 LEU A N 1
ATOM 1350 C CA . LEU A 1 169 ? -16.545 2.844 7.909 1.00 85.69 169 LEU A CA 1
ATOM 1351 C C . LEU A 1 169 ? -15.247 3.518 7.440 1.00 85.69 169 LEU A C 1
ATOM 1353 O O . LEU A 1 169 ? -15.169 4.751 7.424 1.00 85.69 169 LEU A O 1
ATOM 1357 N N . LEU A 1 170 ? -14.250 2.734 7.018 1.00 84.00 170 LEU A N 1
ATOM 1358 C CA . LEU A 1 170 ? -13.002 3.269 6.472 1.00 84.00 170 LEU A CA 1
ATOM 1359 C C . LEU A 1 170 ? -13.277 4.160 5.259 1.00 84.00 170 LEU A C 1
ATOM 1361 O O . LEU A 1 170 ? -12.704 5.239 5.154 1.00 84.00 170 LEU A O 1
ATOM 1365 N N . VAL A 1 171 ? -14.209 3.794 4.378 1.00 78.19 171 VAL A N 1
ATOM 1366 C CA . VAL A 1 171 ? -14.603 4.656 3.254 1.00 78.19 171 VAL A CA 1
ATOM 1367 C C . VAL A 1 171 ? -15.169 5.989 3.728 1.00 78.19 171 VAL A C 1
ATOM 1369 O O . VAL A 1 171 ? -14.730 7.033 3.241 1.00 78.19 171 VAL A O 1
ATOM 1372 N N . LYS A 1 172 ? -16.083 5.988 4.703 1.00 83.19 172 LYS A N 1
ATOM 1373 C CA . LYS A 1 172 ? -16.639 7.231 5.265 1.00 83.19 172 LYS A CA 1
ATOM 1374 C C . LYS A 1 172 ? -15.553 8.111 5.884 1.00 83.19 172 LYS A C 1
ATOM 1376 O O . LYS A 1 172 ? -15.577 9.329 5.698 1.00 83.19 172 LYS A O 1
ATOM 1381 N N . LEU A 1 173 ? -14.576 7.505 6.560 1.00 83.50 173 LEU A N 1
ATOM 1382 C CA . LEU A 1 173 ? -13.403 8.197 7.097 1.00 83.50 173 LEU A CA 1
ATOM 1383 C C . LEU A 1 173 ? -12.589 8.848 5.967 1.00 83.50 173 LEU A C 1
ATOM 1385 O O . LEU A 1 173 ? -12.283 10.039 6.025 1.00 83.50 173 LEU A O 1
ATOM 1389 N N . LEU A 1 174 ? -12.300 8.114 4.891 1.00 75.69 174 LEU A N 1
ATOM 1390 C CA . LEU A 1 174 ? -11.542 8.615 3.735 1.00 75.69 174 LEU A CA 1
ATOM 1391 C C . LEU A 1 174 ? -12.283 9.731 2.982 1.00 75.69 174 LEU A C 1
ATOM 1393 O O . LEU A 1 174 ? -11.673 10.683 2.480 1.00 75.69 174 LEU A O 1
ATOM 1397 N N . GLU A 1 175 ? -13.607 9.647 2.896 1.00 75.69 175 GLU A N 1
ATOM 1398 C CA . GLU A 1 175 ? -14.452 10.703 2.338 1.00 75.69 175 GLU A CA 1
ATOM 1399 C C . GLU A 1 175 ? -14.477 11.944 3.242 1.00 75.69 175 GLU A C 1
ATOM 1401 O O . GLU A 1 175 ? -14.345 13.066 2.743 1.00 75.69 175 GLU A O 1
ATOM 1406 N N . GLY A 1 176 ? -14.565 11.757 4.563 1.00 75.19 176 GLY A N 1
ATOM 1407 C CA . GLY A 1 176 ? -14.424 12.812 5.571 1.00 75.19 176 GLY A CA 1
ATOM 1408 C C . GLY A 1 176 ? -13.081 13.534 5.469 1.00 75.19 176 GLY A C 1
ATOM 1409 O O . GLY A 1 176 ? -13.044 14.762 5.364 1.00 75.19 176 GLY A O 1
ATOM 1410 N N . TYR A 1 177 ? -11.983 12.785 5.367 1.00 73.38 177 TYR A N 1
ATOM 1411 C CA . TYR A 1 177 ? -10.647 13.336 5.147 1.00 73.38 177 TYR A CA 1
ATOM 1412 C C . TYR A 1 177 ? -10.589 14.221 3.893 1.00 73.38 177 TYR A C 1
ATOM 1414 O O . TYR A 1 177 ? -10.123 15.362 3.946 1.00 73.38 177 TYR A O 1
ATOM 1422 N N . ASN A 1 178 ? -11.121 13.734 2.767 1.00 65.25 178 ASN A N 1
ATOM 1423 C CA . ASN A 1 178 ? -11.159 14.488 1.512 1.00 65.25 178 ASN A CA 1
ATOM 1424 C C . ASN A 1 178 ? -11.957 15.797 1.621 1.00 65.25 178 ASN A C 1
ATOM 1426 O O . ASN A 1 178 ? -11.570 16.797 1.008 1.00 65.25 178 ASN A O 1
ATOM 1430 N N . ARG A 1 179 ? -13.065 15.799 2.375 1.00 69.69 179 ARG A N 1
ATOM 1431 C CA . ARG A 1 179 ? -13.859 17.007 2.650 1.00 69.69 179 ARG A CA 1
ATOM 1432 C C . ARG A 1 179 ? -13.068 17.995 3.509 1.00 69.69 179 ARG A C 1
ATOM 1434 O O . ARG A 1 179 ? -12.917 19.155 3.131 1.00 69.69 179 ARG A O 1
ATOM 1441 N N . ASN A 1 180 ? -12.484 17.517 4.604 1.00 68.88 180 ASN A N 1
ATOM 1442 C CA . ASN A 1 180 ? -11.770 18.343 5.579 1.00 68.88 180 ASN A CA 1
ATOM 1443 C C . ASN A 1 180 ? -10.493 18.965 5.013 1.00 68.88 180 ASN A C 1
ATOM 1445 O O . ASN A 1 180 ? -10.202 20.127 5.287 1.00 68.88 180 ASN A O 1
ATOM 1449 N N . ARG A 1 181 ? -9.765 18.235 4.160 1.00 65.25 181 ARG A N 1
ATOM 1450 C CA . ARG A 1 181 ? -8.562 18.741 3.485 1.00 65.25 181 ARG A CA 1
ATOM 1451 C C . ARG A 1 181 ? -8.832 20.002 2.655 1.00 65.25 181 ARG A C 1
ATOM 1453 O O . ARG A 1 181 ? -7.928 20.808 2.466 1.00 65.25 181 ARG A O 1
ATOM 1460 N N . ARG A 1 182 ? -10.052 20.175 2.142 1.00 63.22 182 ARG A N 1
ATOM 1461 C CA . ARG A 1 182 ? -10.428 21.306 1.278 1.00 63.22 182 ARG A CA 1
ATOM 1462 C C . ARG A 1 182 ? -10.978 22.504 2.052 1.00 63.22 182 ARG A C 1
ATOM 1464 O O . ARG A 1 182 ? -11.095 23.577 1.475 1.00 63.22 182 ARG A O 1
ATOM 1471 N N . ALA A 1 183 ? -11.321 22.332 3.328 1.00 68.00 183 ALA A N 1
ATOM 1472 C CA . ALA A 1 183 ? -12.071 23.314 4.101 1.00 68.00 183 ALA A CA 1
ATOM 1473 C C . ALA A 1 183 ? -11.285 23.776 5.337 1.00 68.00 183 ALA A C 1
ATOM 1475 O O . ALA A 1 183 ? -11.392 23.182 6.411 1.00 68.00 183 ALA A O 1
ATOM 1476 N N . ALA A 1 184 ? -10.553 24.889 5.215 1.00 64.31 184 ALA A N 1
ATOM 1477 C CA . ALA A 1 184 ? -9.823 25.505 6.332 1.00 64.31 184 ALA A CA 1
ATOM 1478 C C . ALA A 1 184 ? -10.729 25.785 7.550 1.00 64.31 184 ALA A C 1
ATOM 1480 O O . ALA A 1 184 ? -10.335 25.562 8.695 1.00 64.31 184 ALA A O 1
ATOM 1481 N N . ALA A 1 185 ? -11.986 26.169 7.305 1.00 66.50 185 ALA A N 1
ATOM 1482 C CA . ALA A 1 185 ? -12.994 26.381 8.342 1.00 66.50 185 ALA A CA 1
ATOM 1483 C C . ALA A 1 185 ? -13.259 25.132 9.207 1.00 66.50 185 ALA A C 1
ATOM 1485 O O . ALA A 1 185 ? -13.536 25.254 10.401 1.00 66.50 185 ALA A O 1
ATOM 1486 N N . CYS A 1 186 ? -13.140 23.929 8.635 1.00 67.44 186 CYS A N 1
ATOM 1487 C CA . CYS A 1 186 ? -13.325 22.684 9.375 1.00 67.44 186 CYS A CA 1
ATOM 1488 C C . CYS A 1 186 ? -12.194 22.459 10.390 1.00 67.44 186 CYS A C 1
ATOM 1490 O O . CYS A 1 186 ? -12.458 22.147 11.551 1.00 67.44 186 CYS A O 1
ATOM 1492 N N . ILE A 1 187 ? -10.946 22.715 9.985 1.00 67.25 187 ILE A N 1
ATOM 1493 C CA . ILE A 1 187 ? -9.767 22.617 10.860 1.00 67.25 187 ILE A CA 1
ATOM 1494 C C . ILE A 1 187 ? -9.867 23.626 12.011 1.00 67.25 187 ILE A C 1
ATOM 1496 O O . ILE A 1 187 ? -9.645 23.271 13.167 1.00 67.25 187 ILE A O 1
ATOM 1500 N N . VAL A 1 188 ? -10.265 24.868 11.721 1.00 66.25 188 VAL A N 1
ATOM 1501 C CA . VAL A 1 188 ? -10.448 25.907 12.749 1.00 66.25 188 VAL A CA 1
ATOM 1502 C C . VAL A 1 188 ? -11.533 25.507 13.754 1.00 66.25 188 VAL A C 1
ATOM 1504 O O . VAL A 1 188 ? -11.336 25.618 14.964 1.00 66.25 188 VAL A O 1
ATOM 1507 N N . LYS A 1 189 ? -12.670 24.989 13.275 1.00 73.75 189 LYS A N 1
ATOM 1508 C CA . LYS A 1 189 ? -13.767 24.515 14.132 1.00 73.75 189 LYS A CA 1
ATOM 1509 C C . LYS A 1 189 ? -13.363 23.309 14.984 1.00 73.75 189 LYS A C 1
ATOM 1511 O O . LYS A 1 189 ? -13.781 23.226 16.136 1.00 73.75 189 LYS A O 1
ATOM 1516 N N . ALA A 1 190 ? -12.563 22.395 14.435 1.00 73.94 190 ALA A N 1
ATOM 1517 C CA . ALA A 1 190 ? -12.000 21.261 15.161 1.00 73.94 190 ALA A CA 1
ATOM 1518 C C . ALA A 1 190 ? -11.057 21.727 16.281 1.00 73.94 190 ALA A C 1
ATOM 1520 O O . ALA A 1 190 ? -11.241 21.324 17.426 1.00 73.94 190 ALA A O 1
ATOM 1521 N N . ARG A 1 191 ? -10.138 22.659 15.987 1.00 72.56 191 ARG A N 1
ATOM 1522 C CA . ARG A 1 191 ? -9.208 23.223 16.981 1.00 72.56 191 ARG A CA 1
ATOM 1523 C C . ARG A 1 191 ? -9.938 23.819 18.185 1.00 72.56 191 ARG A C 1
ATOM 1525 O O . ARG A 1 191 ? -9.564 23.548 19.317 1.00 72.56 191 ARG A O 1
ATOM 1532 N N . ARG A 1 192 ? -11.026 24.564 17.950 1.00 75.25 192 ARG A N 1
ATOM 1533 C CA . ARG A 1 192 ? -11.850 25.167 19.018 1.00 75.25 192 ARG A CA 1
ATOM 1534 C C . ARG A 1 192 ? -12.530 24.149 19.943 1.00 75.25 192 ARG A C 1
ATOM 1536 O O . ARG A 1 192 ? -12.950 24.517 21.029 1.00 75.25 192 ARG A O 1
ATOM 1543 N N . ARG A 1 193 ? -12.698 22.897 19.506 1.00 79.56 193 ARG A N 1
ATOM 1544 C CA . ARG A 1 193 ? -13.373 21.830 20.268 1.00 79.56 193 ARG A CA 1
ATOM 1545 C C . ARG A 1 193 ? -12.398 20.897 20.982 1.00 79.56 193 ARG A C 1
ATOM 1547 O O . ARG A 1 193 ? -12.840 20.079 21.782 1.00 79.56 193 ARG A O 1
ATOM 1554 N N . LEU A 1 194 ? -11.107 21.004 20.670 1.00 79.12 194 LEU A N 1
ATOM 1555 C CA . LEU A 1 194 ? -10.086 20.053 21.089 1.00 79.12 194 LEU A CA 1
ATOM 1556 C C . LEU A 1 194 ? -9.983 19.956 22.615 1.00 79.12 194 LEU A C 1
ATOM 1558 O O . LEU A 1 194 ? -10.020 18.850 23.141 1.00 79.12 194 LEU A O 1
ATOM 1562 N N . SER A 1 195 ? -9.940 21.094 23.313 1.00 77.00 195 SER A N 1
ATOM 1563 C CA . SER A 1 195 ? -9.855 21.148 24.779 1.00 77.00 195 SER A CA 1
ATOM 1564 C C . SER A 1 195 ? -11.026 20.435 25.458 1.00 77.00 195 SER A C 1
ATOM 1566 O O . SER A 1 195 ? -10.817 19.620 26.347 1.00 77.00 195 SER A O 1
ATOM 1568 N N . GLY A 1 196 ? -12.256 20.663 24.989 1.00 81.12 196 GLY A N 1
ATOM 1569 C CA . GLY A 1 196 ? -13.445 20.003 25.533 1.00 81.12 196 GLY A CA 1
ATOM 1570 C C . GLY A 1 196 ? -13.471 18.490 25.285 1.00 81.12 196 GLY A C 1
ATOM 1571 O O . GLY A 1 196 ? -13.902 17.730 26.149 1.00 81.12 196 GLY A O 1
ATOM 1572 N N . VAL A 1 197 ? -12.989 18.036 24.121 1.00 82.31 197 VAL A N 1
ATOM 1573 C CA . VAL A 1 197 ? -12.872 16.597 23.820 1.00 82.31 197 VAL A CA 1
ATOM 1574 C C . VAL A 1 197 ? -11.794 15.946 24.680 1.00 82.31 197 VAL A C 1
ATOM 1576 O O . VAL A 1 197 ? -12.041 14.880 25.236 1.00 82.31 197 VAL A O 1
ATOM 1579 N N . LEU A 1 198 ? -10.636 16.591 24.826 1.00 81.19 198 LEU A N 1
ATOM 1580 C CA . LEU A 1 198 ? -9.567 16.130 25.710 1.00 81.19 198 LEU A CA 1
ATOM 1581 C C . LEU A 1 198 ? -10.074 16.008 27.147 1.00 81.19 198 LEU A C 1
ATOM 1583 O O . LEU A 1 198 ? -10.075 14.907 27.689 1.00 81.19 198 LEU A O 1
ATOM 1587 N N . ALA A 1 199 ? -10.619 17.087 27.712 1.00 81.69 199 ALA A N 1
ATOM 1588 C CA . ALA A 1 199 ? -11.180 17.080 29.061 1.00 81.69 199 ALA A CA 1
ATOM 1589 C C . ALA A 1 199 ? -12.220 15.965 29.258 1.00 81.69 199 ALA A C 1
ATOM 1591 O O . ALA A 1 199 ? -12.309 15.378 30.331 1.00 81.69 199 ALA A O 1
ATOM 1592 N N . ASN A 1 200 ? -12.994 15.627 28.221 1.00 82.69 200 ASN A N 1
ATOM 1593 C CA . ASN A 1 200 ? -13.910 14.494 28.279 1.00 82.69 200 ASN A CA 1
ATOM 1594 C C . ASN A 1 200 ? -13.192 13.134 28.283 1.00 82.69 200 ASN A C 1
ATOM 1596 O O . ASN A 1 200 ? -13.540 12.283 29.091 1.00 82.69 200 ASN A O 1
ATOM 1600 N N . LEU A 1 201 ? -12.201 12.916 27.412 1.00 82.69 201 LEU A N 1
ATOM 1601 C CA . LEU A 1 201 ? -11.431 11.664 27.355 1.00 82.69 201 LEU A CA 1
ATOM 1602 C C . LEU A 1 201 ? -10.671 11.392 28.661 1.00 82.69 201 LEU A C 1
ATOM 1604 O O . LEU A 1 201 ? -10.588 10.249 29.107 1.00 82.69 201 LEU A O 1
ATOM 1608 N N . LEU A 1 202 ? -10.171 12.444 29.303 1.00 83.25 202 LEU A N 1
ATOM 1609 C CA . LEU A 1 202 ? -9.352 12.356 30.515 1.00 83.25 202 LEU A CA 1
ATOM 1610 C C . LEU A 1 202 ? -10.135 11.956 31.762 1.00 83.25 202 LEU A C 1
ATOM 1612 O O . LEU A 1 202 ? -9.550 11.466 32.719 1.00 83.25 202 LEU A O 1
ATOM 1616 N N . LYS A 1 203 ? -11.468 12.035 31.717 1.00 81.88 203 LYS A N 1
ATOM 1617 C CA . LYS A 1 203 ? -12.334 11.422 32.737 1.00 81.88 203 LYS A CA 1
ATOM 1618 C C . LYS A 1 203 ? -12.223 9.895 32.755 1.00 81.88 203 LYS A C 1
ATOM 1620 O O . LYS A 1 203 ? -12.466 9.273 33.784 1.00 81.88 203 LYS A O 1
ATOM 1625 N N . TYR A 1 204 ? -11.866 9.289 31.623 1.00 76.88 204 TYR A N 1
ATOM 1626 C CA . TYR A 1 204 ? -11.842 7.836 31.450 1.00 76.88 204 TYR A CA 1
ATOM 1627 C C . TYR A 1 204 ? -10.418 7.271 31.479 1.00 76.88 204 TYR A C 1
ATOM 1629 O O . TYR A 1 204 ? -10.199 6.169 31.980 1.00 76.88 204 TYR A O 1
ATOM 1637 N N . VAL A 1 205 ? -9.426 8.018 30.998 1.00 75.88 205 VAL A N 1
ATOM 1638 C CA . VAL A 1 205 ? -8.038 7.544 30.905 1.00 75.88 205 VAL A CA 1
ATOM 1639 C C . VAL A 1 205 ? -7.245 7.952 32.148 1.00 75.88 205 VAL A C 1
ATOM 1641 O O . VAL A 1 205 ? -7.119 9.136 32.437 1.00 75.88 205 VAL A O 1
ATOM 1644 N N . SER A 1 206 ? -6.679 6.978 32.865 1.00 68.50 206 SER A N 1
ATOM 1645 C CA . SER A 1 206 ? -5.683 7.253 33.911 1.00 68.50 206 SER A CA 1
ATOM 1646 C C . SER A 1 206 ? -4.310 7.470 33.261 1.00 68.50 206 SER A C 1
ATOM 1648 O O . SER A 1 206 ? -3.839 6.595 32.540 1.00 68.50 206 SER A O 1
ATOM 1650 N N . VAL A 1 207 ? -3.679 8.625 33.496 1.00 62.56 207 VAL A N 1
ATOM 1651 C CA . VAL A 1 207 ? -2.384 9.023 32.891 1.00 62.56 207 VAL A CA 1
ATOM 1652 C C . VAL A 1 207 ? -1.226 8.935 33.903 1.00 62.56 207 VAL A C 1
ATOM 1654 O O . VAL A 1 207 ? -0.215 9.628 33.808 1.00 62.56 207 VAL A O 1
ATOM 1657 N N . GLU A 1 208 ? -1.371 8.115 34.939 1.00 55.75 208 GLU A N 1
ATOM 1658 C CA . GLU A 1 208 ? -0.334 7.972 35.960 1.00 55.75 208 GLU A CA 1
ATOM 1659 C C . GLU A 1 208 ? 0.739 6.974 35.486 1.00 55.75 208 GLU A C 1
ATOM 1661 O O . GLU A 1 208 ? 0.438 5.821 35.184 1.00 55.75 208 GLU A O 1
ATOM 1666 N N . GLY A 1 209 ? 1.996 7.430 35.399 1.00 52.72 209 GLY A N 1
ATOM 1667 C CA . GLY A 1 209 ? 3.177 6.613 35.071 1.00 52.72 209 GLY A CA 1
ATOM 1668 C C . GLY A 1 209 ? 3.718 6.763 33.638 1.00 52.72 209 GLY A C 1
ATOM 1669 O O . GLY A 1 209 ? 2.986 7.088 32.703 1.00 52.72 209 GLY A O 1
ATOM 1670 N N . ASP A 1 210 ? 5.020 6.503 33.453 1.00 49.00 210 ASP A N 1
ATOM 1671 C CA . ASP A 1 210 ? 5.733 6.665 32.169 1.00 49.00 210 ASP A CA 1
ATOM 1672 C C . ASP A 1 210 ? 5.275 5.692 31.065 1.00 49.00 210 ASP A C 1
ATOM 1674 O O . ASP A 1 210 ? 5.345 6.024 29.881 1.00 49.00 210 ASP A O 1
ATOM 1678 N N . SER A 1 211 ? 4.730 4.523 31.418 1.00 48.53 211 SER A N 1
ATOM 1679 C CA . SER A 1 211 ? 4.179 3.546 30.462 1.00 48.53 211 SER A CA 1
ATOM 1680 C C . SER A 1 211 ? 2.886 4.023 29.784 1.00 48.53 211 SER A C 1
ATOM 1682 O O . SER A 1 211 ? 2.629 3.676 28.632 1.00 48.53 211 SER A O 1
ATOM 1684 N N . SER A 1 212 ? 2.103 4.891 30.437 1.00 51.38 212 SER A N 1
ATOM 1685 C CA . SER A 1 212 ? 0.869 5.470 29.874 1.00 51.38 212 SER A CA 1
ATOM 1686 C C . SER A 1 212 ? 1.125 6.514 28.772 1.00 51.38 212 SER A C 1
ATOM 1688 O O . SER A 1 212 ? 0.216 6.879 28.018 1.00 51.38 212 SER A O 1
ATOM 1690 N N . ARG A 1 213 ? 2.371 6.994 28.645 1.00 56.00 213 ARG A N 1
ATOM 1691 C CA . ARG A 1 213 ? 2.747 8.084 27.729 1.00 56.00 213 ARG A CA 1
ATOM 1692 C C . ARG A 1 213 ? 3.008 7.623 26.292 1.00 56.00 213 ARG A C 1
ATOM 1694 O O . ARG A 1 213 ? 2.877 8.437 25.380 1.00 56.00 213 ARG A O 1
ATOM 1701 N N . ASN A 1 214 ? 3.271 6.331 26.067 1.00 62.06 214 ASN A N 1
ATOM 1702 C CA . ASN A 1 214 ? 3.685 5.780 24.766 1.00 62.06 214 ASN A CA 1
ATOM 1703 C C . ASN A 1 214 ? 2.748 4.679 24.228 1.00 62.06 214 ASN A C 1
ATOM 1705 O O . ASN A 1 214 ? 3.200 3.671 23.696 1.00 62.06 214 ASN A O 1
ATOM 1709 N N . LEU A 1 215 ? 1.427 4.877 24.322 1.00 68.00 215 LEU A N 1
ATOM 1710 C CA . LEU A 1 215 ? 0.436 3.912 23.811 1.00 68.00 215 LEU A CA 1
ATOM 1711 C C . LEU A 1 215 ? 0.340 3.847 22.277 1.00 68.00 215 LEU A C 1
ATOM 1713 O O . LEU A 1 215 ? -0.310 2.950 21.744 1.00 68.00 215 LEU A O 1
ATOM 1717 N N . ILE A 1 216 ? 0.945 4.789 21.550 1.00 61.75 216 ILE A N 1
ATOM 1718 C CA . ILE A 1 216 ? 1.032 4.739 20.087 1.00 61.75 216 ILE A CA 1
ATOM 1719 C C . ILE A 1 216 ? 2.459 4.337 19.698 1.00 61.75 216 ILE A C 1
ATOM 1721 O O . ILE A 1 216 ? 3.401 5.018 20.109 1.00 61.75 216 ILE A O 1
ATOM 1725 N N . PRO A 1 217 ? 2.635 3.309 18.849 1.00 58.03 217 PRO A N 1
ATOM 1726 C CA . PRO A 1 217 ? 3.939 2.946 18.311 1.00 58.03 217 PRO A CA 1
ATOM 1727 C C . PRO A 1 217 ? 4.640 4.146 17.658 1.00 58.03 217 PRO A C 1
ATOM 1729 O O . PRO A 1 217 ? 4.046 4.872 16.848 1.00 58.03 217 PRO A O 1
ATOM 1732 N N . HIS A 1 218 ? 5.920 4.349 17.981 1.00 52.44 218 HIS A N 1
ATOM 1733 C CA . HIS A 1 218 ? 6.752 5.331 17.290 1.00 52.44 218 HIS A CA 1
ATOM 1734 C C . HIS A 1 218 ? 6.912 4.920 15.821 1.00 52.44 218 HIS A C 1
ATOM 1736 O O . HIS A 1 218 ? 7.455 3.864 15.511 1.00 52.44 218 HIS A O 1
ATOM 1742 N N . VAL A 1 219 ? 6.443 5.774 14.910 1.00 47.09 219 VAL A N 1
ATOM 1743 C CA . VAL A 1 219 ? 6.621 5.587 13.464 1.00 47.09 219 VAL A CA 1
ATOM 1744 C C . VAL A 1 219 ? 8.119 5.686 13.148 1.00 47.09 219 VAL A C 1
ATOM 1746 O O . VAL A 1 219 ? 8.697 6.745 13.419 1.00 47.09 219 VAL A O 1
ATOM 1749 N N . PRO A 1 220 ? 8.760 4.658 12.559 1.00 38.47 220 PRO A N 1
ATOM 1750 C CA . PRO A 1 220 ? 10.097 4.814 12.003 1.00 38.47 220 PRO A CA 1
ATOM 1751 C C . PRO A 1 220 ? 10.034 5.906 10.934 1.00 38.47 220 PRO A C 1
ATOM 1753 O O . PRO A 1 220 ? 9.186 5.842 10.043 1.00 38.47 220 PRO A O 1
ATOM 1756 N N . GLN A 1 221 ? 10.885 6.925 11.025 1.00 41.38 221 GLN A N 1
ATOM 1757 C CA . GLN A 1 221 ? 10.971 7.966 10.001 1.00 41.38 221 GLN A CA 1
ATOM 1758 C C . GLN A 1 221 ? 11.420 7.319 8.683 1.00 41.38 221 GLN A C 1
ATOM 1760 O O . GLN A 1 221 ? 12.598 7.019 8.506 1.00 41.38 221 GLN A O 1
ATOM 1765 N N . LEU A 1 222 ? 10.485 7.046 7.768 1.00 37.19 222 LEU A N 1
ATOM 1766 C CA . LEU A 1 222 ? 10.839 6.579 6.431 1.00 37.19 222 LEU A CA 1
ATOM 1767 C C . LEU A 1 222 ? 11.250 7.778 5.574 1.00 37.19 222 LEU A C 1
ATOM 1769 O O . LEU A 1 222 ? 10.435 8.651 5.307 1.00 37.19 222 LEU A O 1
ATOM 1773 N N . HIS A 1 223 ? 12.514 7.750 5.142 1.00 41.19 223 HIS A N 1
ATOM 1774 C CA . HIS A 1 223 ? 13.150 8.621 4.144 1.00 41.19 223 HIS A CA 1
ATOM 1775 C C . HIS A 1 223 ? 13.307 10.105 4.527 1.00 41.19 223 HIS A C 1
ATOM 1777 O O . HIS A 1 223 ? 12.711 10.995 3.935 1.00 41.19 223 HIS A O 1
ATOM 1783 N N . GLN A 1 224 ? 14.230 10.370 5.460 1.00 40.97 224 GLN A N 1
ATOM 1784 C CA . GLN A 1 224 ? 14.671 11.720 5.850 1.00 40.97 224 GLN A CA 1
ATOM 1785 C C . GLN A 1 224 ? 15.406 12.525 4.753 1.00 40.97 224 GLN A C 1
ATOM 1787 O O . GLN A 1 224 ? 15.593 13.729 4.918 1.00 40.97 224 GLN A O 1
ATOM 1792 N N . GLU A 1 225 ? 15.856 11.922 3.648 1.00 39.44 225 GLU A N 1
ATOM 1793 C CA . GLU A 1 225 ? 16.798 12.612 2.747 1.00 39.44 225 GLU A CA 1
ATOM 1794 C C . GLU A 1 225 ? 16.151 13.682 1.852 1.00 39.44 225 GLU A C 1
ATOM 1796 O O . GLU A 1 225 ? 16.788 14.691 1.554 1.00 39.44 225 GLU A O 1
ATOM 1801 N N . TRP A 1 226 ? 14.880 13.529 1.464 1.00 38.25 226 TRP A N 1
ATOM 1802 C CA . TRP A 1 226 ? 14.180 14.556 0.675 1.00 38.25 226 TRP A CA 1
ATOM 1803 C C . TRP A 1 226 ? 13.506 15.617 1.556 1.00 38.25 226 TRP A C 1
ATOM 1805 O O . TRP A 1 226 ? 13.464 16.801 1.205 1.00 38.25 226 TRP A O 1
ATOM 1815 N N . ASP A 1 227 ? 13.050 15.199 2.740 1.00 40.28 227 ASP A N 1
ATOM 1816 C CA . ASP A 1 227 ? 12.420 16.067 3.733 1.00 40.28 227 ASP A CA 1
ATOM 1817 C C . ASP A 1 227 ? 13.404 17.094 4.295 1.00 40.28 227 ASP A C 1
ATOM 1819 O O . ASP A 1 227 ? 13.027 18.247 4.467 1.00 40.28 227 ASP A O 1
ATOM 1823 N N . LEU A 1 228 ? 14.677 16.744 4.507 1.00 36.38 228 LEU A N 1
ATOM 1824 C CA . LEU A 1 228 ? 15.665 17.714 4.984 1.00 36.38 228 LEU A CA 1
ATOM 1825 C C . LEU A 1 228 ? 15.919 18.826 3.964 1.00 36.38 228 LEU A C 1
ATOM 1827 O O . LEU A 1 228 ? 15.979 19.981 4.356 1.00 36.38 228 LEU A O 1
ATOM 1831 N N . TYR A 1 229 ? 15.982 18.541 2.662 1.00 33.84 229 TYR A N 1
ATOM 1832 C CA . TYR A 1 229 ? 16.257 19.585 1.667 1.00 33.84 229 TYR A CA 1
ATOM 1833 C C . TYR A 1 229 ? 15.076 20.559 1.495 1.00 33.84 229 TYR A C 1
ATOM 1835 O O . TYR A 1 229 ? 15.271 21.769 1.406 1.00 33.84 229 TYR A O 1
ATOM 1843 N N . VAL A 1 230 ? 13.833 20.060 1.518 1.00 34.31 230 VAL A N 1
ATOM 1844 C CA . VAL A 1 230 ? 12.626 20.893 1.358 1.00 34.31 230 VAL A CA 1
ATOM 1845 C C . VAL A 1 230 ? 12.183 21.542 2.678 1.00 34.31 230 VAL A C 1
ATOM 1847 O O . VAL A 1 230 ? 11.714 22.681 2.657 1.00 34.31 230 VAL A O 1
ATOM 1850 N N . ALA A 1 231 ? 12.350 20.883 3.829 1.00 33.19 231 ALA A N 1
ATOM 1851 C CA . ALA A 1 231 ? 12.036 21.454 5.142 1.00 33.19 231 ALA A CA 1
ATOM 1852 C C . ALA A 1 231 ? 13.110 22.440 5.636 1.00 33.19 231 ALA A C 1
ATOM 1854 O O . ALA A 1 231 ? 12.762 23.389 6.337 1.00 33.19 231 ALA A O 1
ATOM 1855 N N . PHE A 1 232 ? 14.379 22.281 5.229 1.00 33.25 232 PHE A N 1
ATOM 1856 C CA . PHE A 1 232 ? 15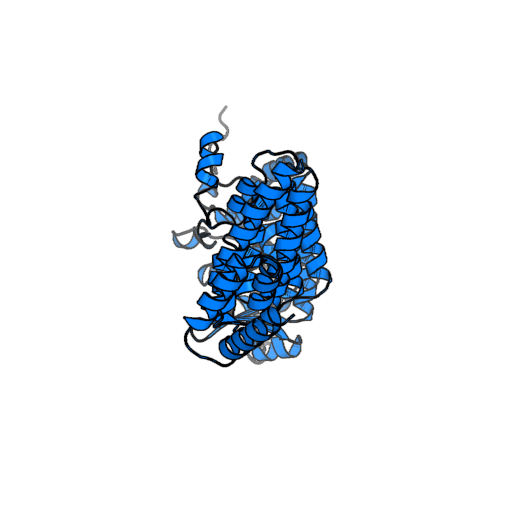.456 23.248 5.497 1.00 33.25 232 PHE A CA 1
ATOM 1857 C C . PHE A 1 232 ? 15.301 24.524 4.660 1.00 33.25 232 PHE A C 1
ATOM 1859 O O . PHE A 1 232 ? 15.512 25.618 5.172 1.00 33.25 232 PHE A O 1
ATOM 1866 N N . ILE A 1 233 ? 14.837 24.414 3.409 1.00 34.84 233 ILE A N 1
ATOM 1867 C CA . ILE A 1 233 ? 14.521 25.589 2.576 1.00 34.84 233 ILE A CA 1
ATOM 1868 C C . ILE A 1 233 ? 13.249 26.310 3.063 1.00 34.84 233 ILE A C 1
ATOM 1870 O O . ILE A 1 233 ? 13.153 27.527 2.933 1.00 34.84 233 ILE A O 1
ATOM 1874 N N . ASN A 1 234 ? 12.290 25.592 3.662 1.00 33.50 234 ASN A N 1
ATOM 1875 C CA . ASN A 1 234 ? 11.008 26.157 4.106 1.00 33.50 234 ASN A CA 1
ATOM 1876 C C . ASN A 1 234 ? 10.894 26.401 5.625 1.00 33.50 234 ASN A C 1
ATOM 1878 O O . ASN A 1 234 ? 9.790 26.666 6.102 1.00 33.50 234 ASN A O 1
ATOM 1882 N N . GLY A 1 235 ? 11.981 26.280 6.396 1.00 25.91 235 GLY A N 1
ATOM 1883 C CA . GLY A 1 235 ? 12.038 26.665 7.816 1.00 25.91 235 GLY A CA 1
ATOM 1884 C C . GLY A 1 235 ? 10.956 26.064 8.729 1.00 25.91 235 GLY A C 1
ATOM 1885 O O . GLY A 1 235 ? 10.535 26.717 9.676 1.00 25.91 235 GLY A O 1
ATOM 1886 N N . THR A 1 236 ? 10.458 24.857 8.444 1.00 33.91 236 THR A N 1
ATOM 1887 C CA . THR A 1 236 ? 9.220 24.308 9.049 1.00 33.91 236 THR A CA 1
ATOM 1888 C C . THR A 1 236 ? 9.442 23.005 9.819 1.00 33.91 236 THR A C 1
ATOM 1890 O O . THR A 1 236 ? 8.652 22.065 9.739 1.00 33.91 236 THR A O 1
ATOM 1893 N N . LEU A 1 237 ? 10.509 22.939 10.614 1.00 27.95 237 LEU A N 1
ATOM 1894 C CA . LEU A 1 237 ? 10.618 21.933 11.671 1.00 27.95 237 LEU A CA 1
ATOM 1895 C C . LEU A 1 237 ? 9.883 22.430 12.923 1.00 27.95 237 LEU A C 1
ATOM 1897 O O . LEU A 1 237 ? 10.485 22.954 13.852 1.00 27.95 237 LEU A O 1
ATOM 1901 N N . GLU A 1 238 ? 8.566 22.229 12.944 1.00 35.31 238 GLU A N 1
ATOM 1902 C CA . GLU A 1 238 ? 7.764 22.257 14.170 1.00 35.31 238 GLU A CA 1
ATOM 1903 C C . GLU A 1 238 ? 6.914 20.985 14.302 1.00 35.31 238 GLU A C 1
ATOM 1905 O O . GLU A 1 238 ? 6.583 20.318 13.318 1.00 35.31 238 GLU A O 1
ATOM 1910 N N . LYS A 1 239 ? 6.596 20.657 15.563 1.00 40.78 239 LYS A N 1
ATOM 1911 C CA . LYS A 1 239 ? 5.741 19.565 16.062 1.00 40.78 239 LYS A CA 1
ATOM 1912 C C . LYS A 1 239 ? 4.641 19.156 15.064 1.00 40.78 239 LYS A C 1
ATOM 1914 O O . LYS A 1 239 ? 3.945 20.015 14.527 1.00 40.78 239 LYS A O 1
ATOM 1919 N N . ARG A 1 240 ? 4.454 17.837 14.867 1.00 48.44 240 ARG A N 1
ATOM 1920 C CA . ARG A 1 240 ? 3.486 17.230 13.924 1.00 48.44 240 ARG A CA 1
ATOM 1921 C C . ARG A 1 240 ? 2.186 18.037 13.850 1.00 48.44 240 ARG A C 1
ATOM 1923 O O . ARG A 1 240 ? 1.407 18.065 14.799 1.00 48.44 240 ARG A O 1
ATOM 1930 N N . THR A 1 241 ? 1.936 18.680 12.715 1.00 52.75 241 THR A N 1
ATOM 1931 C CA . THR A 1 241 ? 0.725 19.487 12.545 1.00 52.75 241 THR A CA 1
ATOM 1932 C C . THR A 1 241 ? -0.519 18.580 12.541 1.00 52.75 241 THR A C 1
ATOM 1934 O O . THR A 1 241 ? -0.452 17.437 12.077 1.00 52.75 241 THR A O 1
ATOM 1937 N N . PRO A 1 242 ? -1.703 19.071 12.955 1.00 52.81 242 PRO A N 1
ATOM 1938 C CA . PRO A 1 242 ? -2.961 18.313 12.881 1.00 52.81 242 PRO A CA 1
ATOM 1939 C C . PRO A 1 242 ? -3.260 17.737 11.488 1.00 52.81 242 PRO A C 1
ATOM 1941 O O . PRO A 1 242 ? -3.910 16.702 11.340 1.00 52.81 242 PRO A O 1
ATOM 1944 N N . ARG A 1 243 ? -2.748 18.399 10.443 1.00 57.12 243 ARG A N 1
ATOM 1945 C CA . ARG A 1 243 ? -2.830 17.948 9.053 1.00 57.12 243 ARG A CA 1
ATOM 1946 C C . ARG A 1 243 ? -2.017 16.672 8.808 1.00 57.12 243 ARG A C 1
ATOM 1948 O O . ARG A 1 243 ? -2.517 15.797 8.109 1.00 57.12 243 ARG A O 1
ATOM 1955 N N . GLN A 1 244 ? -0.820 16.555 9.386 1.00 57.94 244 GLN A N 1
ATOM 1956 C CA . GLN A 1 244 ? 0.024 15.354 9.306 1.00 57.94 244 GLN A CA 1
ATOM 1957 C C . GLN A 1 244 ? -0.577 14.189 10.108 1.00 57.94 244 GLN A C 1
ATOM 1959 O O . GLN A 1 244 ? -0.650 13.072 9.602 1.00 57.94 244 GLN A O 1
ATOM 1964 N N . MET A 1 245 ? -1.108 14.448 11.310 1.00 58.97 245 MET A N 1
ATOM 1965 C CA . MET A 1 245 ? -1.782 13.417 12.121 1.00 58.97 245 MET A CA 1
ATOM 1966 C C . MET A 1 245 ? -3.021 12.849 11.412 1.00 58.97 245 MET A C 1
ATOM 1968 O O . MET A 1 245 ? -3.188 11.638 11.295 1.00 58.97 245 MET A O 1
ATOM 1972 N N . HIS A 1 246 ? -3.869 13.717 10.854 1.00 62.50 246 HIS A N 1
ATOM 1973 C CA . HIS A 1 246 ? -5.047 13.292 10.096 1.00 62.50 246 HIS A CA 1
ATOM 1974 C C . HIS A 1 246 ? -4.683 12.578 8.787 1.00 62.50 246 HIS A C 1
ATOM 1976 O O . HIS A 1 246 ? -5.427 11.714 8.320 1.00 62.50 246 HIS A O 1
ATOM 1982 N N . HIS A 1 247 ? -3.536 12.928 8.198 1.00 63.84 247 HIS A N 1
ATOM 1983 C CA . HIS A 1 247 ? -3.018 12.270 7.009 1.00 63.84 247 HIS A CA 1
ATOM 1984 C C . HIS A 1 247 ? -2.640 10.807 7.279 1.00 63.84 247 HIS A C 1
ATOM 1986 O O . HIS A 1 247 ? -3.115 9.936 6.553 1.00 63.84 247 HIS A O 1
ATOM 1992 N N . ARG A 1 248 ? -1.907 10.531 8.368 1.00 66.56 248 ARG A N 1
ATOM 1993 C CA . ARG A 1 248 ? -1.572 9.166 8.816 1.00 66.56 248 ARG A CA 1
ATOM 1994 C C . ARG A 1 248 ? -2.811 8.288 8.965 1.00 66.56 248 ARG A C 1
ATOM 1996 O O . ARG A 1 248 ? -2.810 7.163 8.491 1.00 66.56 248 ARG A O 1
ATOM 2003 N N . ILE A 1 249 ? -3.883 8.804 9.566 1.00 65.75 249 ILE A N 1
ATOM 2004 C CA . ILE A 1 249 ? -5.126 8.044 9.784 1.00 65.75 249 ILE A CA 1
ATOM 2005 C C . ILE A 1 249 ? -5.832 7.741 8.461 1.00 65.75 249 ILE A C 1
ATOM 2007 O O . ILE A 1 249 ? -6.304 6.627 8.249 1.00 65.75 249 ILE A O 1
ATOM 2011 N N . ALA A 1 250 ? -5.901 8.716 7.552 1.00 65.75 250 ALA A N 1
ATOM 2012 C CA . ALA A 1 250 ? -6.468 8.485 6.228 1.00 65.75 250 ALA A CA 1
ATOM 2013 C C . ALA A 1 250 ? -5.638 7.458 5.452 1.00 65.75 250 ALA A C 1
ATOM 2015 O O . ALA A 1 250 ? -6.179 6.586 4.785 1.00 65.75 250 ALA A O 1
ATOM 2016 N N . LEU A 1 251 ? -4.320 7.530 5.567 1.00 63.47 251 LEU A N 1
ATOM 2017 C CA . LEU A 1 251 ? -3.418 6.609 4.911 1.00 63.47 251 LEU A CA 1
ATOM 2018 C C . LEU A 1 251 ? -3.548 5.189 5.486 1.00 63.47 251 LEU A C 1
ATOM 2020 O O . LEU A 1 251 ? -3.806 4.255 4.732 1.00 63.47 251 LEU A O 1
ATOM 2024 N N . ALA A 1 252 ? -3.522 5.051 6.813 1.00 66.38 252 ALA A N 1
ATOM 2025 C CA . ALA A 1 252 ? -3.823 3.819 7.535 1.00 66.38 252 ALA A CA 1
ATOM 2026 C C . ALA A 1 252 ? -5.176 3.235 7.114 1.00 66.38 252 ALA A C 1
ATOM 2028 O O . ALA A 1 252 ? -5.254 2.079 6.712 1.00 66.38 252 ALA A O 1
ATOM 2029 N N . GLY A 1 253 ? -6.238 4.042 7.108 1.00 68.44 253 GLY A N 1
ATOM 2030 C CA . GLY A 1 253 ? -7.572 3.590 6.727 1.00 68.44 253 GLY A CA 1
ATOM 2031 C C . GLY A 1 253 ? -7.665 3.131 5.271 1.00 68.44 253 GLY A C 1
ATOM 2032 O O . GLY A 1 253 ? -8.321 2.139 4.978 1.00 68.44 253 GLY A O 1
ATOM 2033 N N . ALA A 1 254 ? -6.973 3.796 4.347 1.00 65.69 254 ALA A N 1
ATOM 2034 C CA . ALA A 1 254 ? -6.959 3.412 2.936 1.00 65.69 254 ALA A CA 1
ATOM 2035 C C . ALA A 1 254 ? -6.243 2.069 2.712 1.00 65.69 254 ALA A C 1
ATOM 2037 O O . ALA A 1 254 ? -6.647 1.250 1.886 1.00 65.69 254 ALA A O 1
ATOM 2038 N N . VAL A 1 255 ? -5.201 1.835 3.498 1.00 65.12 255 VAL A N 1
ATOM 2039 C CA . VAL A 1 255 ? -4.348 0.649 3.444 1.00 65.12 255 VAL A CA 1
ATOM 2040 C C . VAL A 1 255 ? -5.031 -0.537 4.098 1.00 65.12 255 VAL A C 1
ATOM 2042 O O . VAL A 1 255 ? -5.087 -1.608 3.502 1.00 65.12 255 VAL A O 1
ATOM 2045 N N . ILE A 1 256 ? -5.635 -0.331 5.268 1.00 70.19 256 ILE A N 1
ATOM 2046 C CA . ILE A 1 256 ? -6.447 -1.348 5.934 1.00 70.19 256 ILE A CA 1
ATOM 2047 C C . ILE A 1 256 ? -7.672 -1.684 5.080 1.00 70.19 256 ILE A C 1
ATOM 2049 O O . ILE A 1 256 ? -8.077 -2.839 5.046 1.00 70.19 256 ILE A O 1
ATOM 2053 N N . LEU A 1 257 ? -8.237 -0.722 4.343 1.00 73.62 257 LEU A N 1
ATOM 2054 C CA . LEU A 1 257 ? -9.326 -0.973 3.398 1.00 73.62 257 LEU A CA 1
ATOM 2055 C C . LEU A 1 257 ? -8.876 -1.856 2.230 1.00 73.62 257 LEU A C 1
ATOM 2057 O O . LEU A 1 257 ? -9.587 -2.796 1.878 1.00 73.62 257 LEU A O 1
ATOM 2061 N N . LEU A 1 258 ? -7.716 -1.562 1.630 1.00 69.38 258 LEU A N 1
ATOM 2062 C CA . LEU A 1 258 ? -7.124 -2.431 0.611 1.00 69.38 258 LEU A CA 1
ATOM 2063 C C . LEU A 1 258 ? -6.914 -3.835 1.154 1.00 69.38 258 LEU A C 1
ATOM 2065 O O . LEU A 1 258 ? -7.333 -4.785 0.514 1.00 69.38 258 LEU A O 1
ATOM 2069 N N . TYR A 1 259 ? -6.320 -3.934 2.337 1.00 68.44 259 TYR A N 1
ATOM 2070 C CA . TYR A 1 259 ? -6.004 -5.192 2.989 1.00 68.44 259 TYR A CA 1
ATOM 2071 C C . TYR A 1 259 ? -7.257 -6.008 3.339 1.00 68.44 259 TYR A C 1
ATOM 2073 O O . TYR A 1 259 ? -7.362 -7.177 2.988 1.00 68.44 259 TYR A O 1
ATOM 2081 N N . SER A 1 260 ? -8.255 -5.370 3.956 1.00 67.19 260 SER A N 1
ATOM 2082 C CA . SER A 1 260 ? -9.476 -6.038 4.429 1.00 67.19 260 SER A CA 1
ATOM 2083 C C . SER A 1 260 ? -10.362 -6.536 3.290 1.00 67.19 260 SER A C 1
ATOM 2085 O O . SER A 1 260 ? -11.138 -7.472 3.460 1.00 67.19 260 SER A O 1
ATOM 2087 N N . LEU A 1 261 ? -10.273 -5.893 2.125 1.00 68.19 261 LEU A N 1
ATOM 2088 C CA . LEU A 1 261 ? -11.088 -6.199 0.957 1.00 68.19 261 LEU A CA 1
ATOM 2089 C C . LEU A 1 261 ? -10.229 -6.542 -0.262 1.00 68.19 261 LEU A C 1
ATOM 2091 O O . LEU A 1 261 ? -10.637 -6.232 -1.375 1.00 68.19 261 LEU A O 1
ATOM 2095 N N . MET A 1 262 ? -9.046 -7.125 -0.096 1.00 62.50 262 MET A N 1
ATOM 2096 C CA . MET A 1 262 ? -8.127 -7.372 -1.211 1.00 62.50 262 MET A CA 1
ATOM 2097 C C . MET A 1 262 ? -8.603 -8.537 -2.111 1.00 62.50 262 MET A C 1
ATOM 2099 O O . MET A 1 262 ? -8.891 -9.613 -1.591 1.00 62.50 262 MET A O 1
ATOM 2103 N N . PRO A 1 263 ? -8.681 -8.362 -3.447 1.00 59.25 263 PRO A N 1
ATOM 2104 C CA . PRO A 1 263 ? -8.946 -7.127 -4.166 1.00 59.25 263 PRO A CA 1
ATOM 2105 C C . PRO A 1 263 ? -10.372 -7.130 -4.743 1.00 59.25 263 PRO A C 1
ATOM 2107 O O . PRO A 1 263 ? -10.649 -7.389 -5.911 1.00 59.25 263 PRO A O 1
ATOM 2110 N N . HIS A 1 264 ? -11.334 -6.759 -3.917 1.00 66.12 264 HIS A N 1
ATOM 2111 C CA . HIS A 1 264 ? -12.616 -6.287 -4.386 1.00 66.12 264 HIS A CA 1
ATOM 2112 C C . HIS A 1 264 ? -12.417 -4.951 -5.115 1.00 66.12 264 HIS A C 1
ATOM 2114 O O . HIS A 1 264 ? -11.849 -3.995 -4.577 1.00 66.12 264 HIS A O 1
ATOM 2120 N N . ALA A 1 265 ? -12.999 -4.837 -6.314 1.00 71.62 265 ALA A N 1
ATOM 2121 C CA . ALA A 1 265 ? -13.012 -3.620 -7.138 1.00 71.62 265 ALA A CA 1
ATOM 2122 C C . ALA A 1 265 ? -13.450 -2.346 -6.378 1.00 71.62 265 ALA A C 1
ATOM 2124 O O . ALA A 1 265 ? -13.196 -1.215 -6.797 1.00 71.62 265 ALA A O 1
ATOM 2125 N N . PHE A 1 266 ? -14.139 -2.509 -5.250 1.00 70.31 266 PHE A N 1
ATOM 2126 C CA . PHE A 1 266 ? -14.496 -1.434 -4.340 1.00 70.31 266 PHE A CA 1
ATOM 2127 C C . PHE A 1 266 ? -13.281 -0.755 -3.679 1.00 70.31 266 PHE A C 1
ATOM 2129 O O . PHE A 1 266 ? -13.146 0.463 -3.813 1.00 70.31 266 PHE A O 1
ATOM 2136 N N . ALA A 1 267 ? -12.371 -1.506 -3.047 1.00 69.88 267 ALA A N 1
ATOM 2137 C CA . ALA A 1 267 ? -11.202 -0.943 -2.363 1.00 69.88 267 ALA A CA 1
ATOM 2138 C C . ALA A 1 267 ? -10.235 -0.266 -3.349 1.00 69.88 267 ALA A C 1
ATOM 2140 O O . ALA A 1 267 ? -9.790 0.863 -3.122 1.00 69.88 267 ALA A O 1
ATOM 2141 N N . PHE A 1 268 ? -10.030 -0.889 -4.516 1.00 76.62 268 PHE A N 1
ATOM 2142 C CA . PHE A 1 268 ? -9.269 -0.308 -5.625 1.00 76.62 268 PHE A CA 1
ATOM 2143 C C . PHE A 1 268 ? -9.791 1.084 -6.021 1.00 76.62 268 PHE A C 1
ATOM 2145 O O . PHE A 1 268 ? -9.032 2.055 -6.113 1.00 76.62 268 PHE A O 1
ATOM 2152 N N . ARG A 1 269 ? -11.114 1.222 -6.209 1.00 78.62 269 ARG A N 1
ATOM 2153 C CA . ARG A 1 269 ? -11.736 2.499 -6.601 1.00 78.62 269 ARG A CA 1
ATOM 2154 C C . ARG A 1 269 ? -11.490 3.606 -5.577 1.00 78.62 269 ARG A C 1
ATOM 2156 O O . ARG A 1 269 ? -11.257 4.748 -5.983 1.00 78.62 269 ARG A O 1
ATOM 2163 N N . GLN A 1 270 ? -11.536 3.296 -4.284 1.00 75.44 270 GLN A N 1
ATOM 2164 C CA . GLN A 1 270 ? -11.334 4.289 -3.225 1.00 75.44 270 GLN A CA 1
ATOM 2165 C C . GLN A 1 270 ? -9.871 4.740 -3.147 1.00 75.44 270 GLN A C 1
ATOM 2167 O O . GLN A 1 270 ? -9.610 5.945 -3.121 1.00 75.44 270 GLN A O 1
ATOM 2172 N N . MET A 1 271 ? -8.914 3.817 -3.277 1.00 78.19 271 MET A N 1
ATOM 2173 C CA . MET A 1 271 ? -7.493 4.170 -3.382 1.00 78.19 271 MET A CA 1
ATOM 2174 C C . MET A 1 271 ? -7.198 5.074 -4.570 1.00 78.19 271 MET A C 1
ATOM 2176 O O . MET A 1 271 ? -6.550 6.111 -4.427 1.00 78.19 271 MET A O 1
ATOM 2180 N N . CYS A 1 272 ? -7.734 4.752 -5.749 1.00 81.88 272 CYS A N 1
ATOM 2181 C CA . CYS A 1 272 ? -7.564 5.615 -6.911 1.00 81.88 272 CYS A CA 1
ATOM 2182 C C . CYS A 1 272 ? -8.156 7.017 -6.694 1.00 81.88 272 CYS A C 1
ATOM 2184 O O . CYS A 1 272 ? -7.608 7.989 -7.218 1.00 81.88 272 CYS A O 1
ATOM 2186 N N . LYS A 1 273 ? -9.263 7.165 -5.949 1.00 79.75 273 LYS A N 1
ATOM 2187 C CA . LYS A 1 273 ? -9.817 8.491 -5.613 1.00 79.75 273 LYS A CA 1
ATOM 2188 C C . LYS A 1 273 ? -8.871 9.289 -4.716 1.00 79.75 273 LYS A C 1
ATOM 2190 O O . LYS A 1 273 ? -8.705 10.480 -4.980 1.00 79.75 273 LYS A O 1
ATOM 2195 N N . ILE A 1 274 ? -8.260 8.651 -3.717 1.00 74.81 274 ILE A N 1
ATOM 2196 C CA . ILE A 1 274 ? -7.281 9.281 -2.818 1.00 74.81 274 ILE A CA 1
ATOM 2197 C C . ILE A 1 274 ? -6.075 9.739 -3.630 1.00 74.81 274 ILE A C 1
ATOM 2199 O O . ILE A 1 274 ? -5.841 10.937 -3.730 1.00 74.81 274 ILE A O 1
ATOM 2203 N N . ILE A 1 275 ? -5.429 8.820 -4.353 1.00 82.00 275 ILE A N 1
ATOM 2204 C CA . ILE A 1 275 ? -4.254 9.100 -5.192 1.00 82.00 275 ILE A CA 1
ATOM 2205 C C . ILE A 1 275 ? -4.521 10.247 -6.183 1.00 82.00 275 ILE A C 1
ATOM 2207 O O . ILE A 1 275 ? -3.660 11.081 -6.438 1.00 82.00 275 ILE A O 1
ATOM 2211 N N . ARG A 1 276 ? -5.726 10.349 -6.761 1.00 83.75 276 ARG A N 1
ATOM 2212 C CA . ARG A 1 276 ? -6.062 11.454 -7.685 1.00 83.75 276 ARG A CA 1
ATOM 2213 C C . ARG A 1 276 ? -6.039 12.837 -7.038 1.00 83.75 276 ARG A C 1
ATOM 2215 O O . ARG A 1 276 ? -5.929 13.808 -7.782 1.00 83.75 276 ARG A O 1
ATOM 2222 N N . ARG A 1 277 ? -6.253 12.918 -5.727 1.00 76.00 277 ARG A N 1
ATOM 2223 C CA . ARG A 1 277 ? -6.487 14.153 -4.963 1.00 76.00 277 ARG A CA 1
ATOM 2224 C C . ARG A 1 277 ? -5.359 14.464 -3.979 1.00 76.00 277 ARG A C 1
ATOM 2226 O O . ARG A 1 277 ? -5.353 15.554 -3.412 1.00 76.00 277 ARG A O 1
ATOM 2233 N N . SER A 1 278 ? -4.454 13.516 -3.783 1.00 70.25 278 SER A N 1
ATOM 2234 C CA . SER A 1 278 ? -3.250 13.630 -2.974 1.00 70.25 278 SER A CA 1
ATOM 2235 C C . SER A 1 278 ? -2.303 14.709 -3.499 1.00 70.25 278 SER A C 1
ATOM 2237 O O . SER A 1 278 ? -2.284 14.997 -4.692 1.00 70.25 278 SER A O 1
ATOM 2239 N N . ASP A 1 279 ? -1.546 15.335 -2.596 1.00 69.25 279 ASP A N 1
ATOM 2240 C CA . ASP A 1 279 ? -0.406 16.182 -2.969 1.00 69.25 279 ASP A CA 1
ATOM 2241 C C . ASP A 1 279 ? 0.842 15.311 -3.172 1.00 69.25 279 ASP A C 1
ATOM 2243 O O . ASP A 1 279 ? 0.788 14.094 -2.992 1.00 69.25 279 ASP A O 1
ATOM 2247 N N . HIS A 1 280 ? 1.949 15.930 -3.585 1.00 69.38 280 HIS A N 1
ATOM 2248 C CA . HIS A 1 280 ? 3.182 15.214 -3.902 1.00 69.38 280 HIS A CA 1
ATOM 2249 C C . HIS A 1 280 ? 3.679 14.360 -2.723 1.00 69.38 280 HIS A C 1
ATOM 2251 O O . HIS A 1 280 ? 3.901 13.165 -2.903 1.00 69.38 280 HIS A O 1
ATOM 2257 N N . GLN A 1 281 ? 3.746 14.937 -1.520 1.00 69.19 281 GLN A N 1
ATOM 2258 C CA . GLN A 1 281 ? 4.203 14.239 -0.315 1.00 69.19 281 GLN A CA 1
ATOM 2259 C C . GLN A 1 281 ? 3.313 13.043 0.022 1.00 69.19 281 GLN A C 1
ATOM 2261 O O . GLN A 1 281 ? 3.792 11.921 0.163 1.00 69.19 281 GLN A O 1
ATOM 2266 N N . THR A 1 282 ? 1.995 13.260 0.041 1.00 68.19 282 THR A N 1
ATOM 2267 C CA . THR A 1 282 ? 1.024 12.189 0.285 1.00 68.19 282 THR A CA 1
ATOM 2268 C C . THR A 1 282 ? 1.227 11.017 -0.683 1.00 68.19 282 THR A C 1
ATOM 2270 O O . THR A 1 282 ? 1.055 9.856 -0.316 1.00 68.19 282 THR A O 1
ATOM 2273 N N . LEU A 1 283 ? 1.529 11.298 -1.955 1.00 72.50 283 LEU A N 1
ATOM 2274 C CA . LEU A 1 283 ? 1.732 10.257 -2.959 1.00 72.50 283 LEU A CA 1
ATOM 2275 C C . LEU A 1 283 ? 2.998 9.437 -2.697 1.00 72.50 283 LEU A C 1
ATOM 2277 O O . LEU A 1 283 ? 2.957 8.228 -2.907 1.00 72.50 283 LEU A O 1
ATOM 2281 N N . ILE A 1 284 ? 4.081 10.057 -2.227 1.00 70.56 284 ILE A N 1
ATOM 2282 C CA . ILE A 1 284 ? 5.310 9.348 -1.841 1.00 70.56 284 ILE A CA 1
ATOM 2283 C C . ILE A 1 284 ? 5.031 8.434 -0.642 1.00 70.56 284 ILE A C 1
ATOM 2285 O O . ILE A 1 284 ? 5.318 7.240 -0.702 1.00 70.56 284 ILE A O 1
ATOM 2289 N N . GLU A 1 285 ? 4.361 8.941 0.394 1.00 68.50 285 GLU A N 1
ATOM 2290 C CA . GLU A 1 285 ? 3.985 8.134 1.563 1.00 68.50 285 GLU A CA 1
ATOM 2291 C C . GLU A 1 285 ? 3.061 6.968 1.170 1.00 68.50 285 GLU A C 1
ATOM 2293 O O . GLU A 1 285 ? 3.295 5.814 1.530 1.00 68.50 285 GLU A O 1
ATOM 2298 N N . THR A 1 286 ? 2.056 7.242 0.330 1.00 73.38 286 THR A N 1
ATOM 2299 C CA . THR A 1 286 ? 1.156 6.213 -0.218 1.00 73.38 286 THR A CA 1
ATOM 2300 C C . THR A 1 286 ? 1.913 5.179 -1.052 1.00 73.38 286 THR A C 1
ATOM 2302 O O . THR A 1 286 ? 1.558 4.001 -1.031 1.00 73.38 286 THR A O 1
ATOM 2305 N N . SER A 1 287 ? 2.965 5.589 -1.766 1.00 78.69 287 SER A N 1
ATOM 2306 C CA . SER A 1 287 ? 3.823 4.679 -2.523 1.00 78.69 287 SER A CA 1
ATOM 2307 C C . SER A 1 287 ? 4.525 3.689 -1.609 1.00 78.69 287 SER A C 1
ATOM 2309 O O . SER A 1 287 ? 4.383 2.491 -1.832 1.00 78.69 287 SER A O 1
ATOM 2311 N N . ALA A 1 288 ? 5.223 4.178 -0.579 1.00 72.62 288 ALA A N 1
ATOM 2312 C CA . ALA A 1 288 ? 5.984 3.340 0.348 1.00 72.62 288 ALA A CA 1
ATOM 2313 C C . ALA A 1 288 ? 5.105 2.269 1.010 1.00 72.62 288 ALA A C 1
ATOM 2315 O O . ALA A 1 288 ? 5.547 1.165 1.321 1.00 72.62 288 ALA A O 1
ATOM 2316 N N . ILE A 1 289 ? 3.825 2.570 1.198 1.00 71.19 289 ILE A N 1
ATOM 2317 C CA . ILE A 1 289 ? 2.887 1.607 1.756 1.00 71.19 289 ILE A CA 1
ATOM 2318 C C . ILE A 1 289 ? 2.399 0.597 0.730 1.00 71.19 289 ILE A C 1
ATOM 2320 O O . ILE A 1 289 ? 2.311 -0.591 1.038 1.00 71.19 289 ILE A O 1
ATOM 2324 N N . ILE A 1 290 ? 2.063 1.043 -0.479 1.00 77.69 290 ILE A N 1
ATOM 2325 C CA . ILE A 1 290 ? 1.725 0.106 -1.550 1.00 77.69 290 ILE A CA 1
ATOM 2326 C C . ILE A 1 290 ? 2.903 -0.847 -1.789 1.00 77.69 290 ILE A C 1
ATOM 2328 O O . ILE A 1 290 ? 2.671 -2.027 -2.034 1.00 77.69 290 ILE A O 1
ATOM 2332 N N . ASP A 1 291 ? 4.139 -0.373 -1.627 1.00 79.19 291 ASP A N 1
ATOM 2333 C CA . ASP A 1 291 ? 5.336 -1.213 -1.683 1.00 79.19 291 ASP A CA 1
ATOM 2334 C C . ASP A 1 291 ? 5.327 -2.274 -0.588 1.00 79.19 291 ASP A C 1
ATOM 2336 O O . ASP A 1 291 ? 5.465 -3.455 -0.890 1.00 79.19 291 ASP A O 1
ATOM 2340 N N . ARG A 1 292 ? 5.047 -1.904 0.666 1.00 73.75 292 ARG A N 1
ATOM 2341 C CA . ARG A 1 292 ? 4.881 -2.884 1.757 1.00 73.75 292 ARG A CA 1
ATOM 2342 C C . ARG A 1 292 ? 3.786 -3.909 1.470 1.00 73.75 292 ARG A C 1
ATOM 2344 O O . ARG A 1 292 ? 4.003 -5.100 1.667 1.00 73.75 292 ARG A O 1
ATOM 2351 N N . LEU A 1 293 ? 2.632 -3.468 0.967 1.00 73.94 293 LEU A N 1
ATOM 2352 C CA . LEU A 1 293 ? 1.543 -4.373 0.592 1.00 73.94 293 LEU A CA 1
ATOM 2353 C C . LEU A 1 293 ? 1.978 -5.347 -0.505 1.00 73.94 293 LEU A C 1
ATOM 2355 O O . LEU A 1 293 ? 1.700 -6.534 -0.401 1.00 73.94 293 LEU A O 1
ATOM 2359 N N . LEU A 1 294 ? 2.678 -4.872 -1.534 1.00 79.81 294 LEU A N 1
ATOM 2360 C CA . LEU A 1 294 ? 3.178 -5.716 -2.621 1.00 79.81 294 LEU A CA 1
ATOM 2361 C C . LEU A 1 294 ? 4.317 -6.641 -2.186 1.00 79.81 294 LEU A C 1
ATOM 2363 O O . LEU A 1 294 ? 4.457 -7.722 -2.752 1.00 79.81 294 LEU A O 1
ATOM 2367 N N . LEU A 1 295 ? 5.102 -6.256 -1.179 1.00 78.81 295 LEU A N 1
ATOM 2368 C CA . LEU A 1 295 ? 6.106 -7.127 -0.570 1.00 78.81 295 LEU A CA 1
ATOM 2369 C C . LEU A 1 295 ? 5.478 -8.289 0.202 1.00 78.81 295 LEU A C 1
ATOM 2371 O O . LEU A 1 295 ? 6.117 -9.328 0.319 1.00 78.81 295 LEU A O 1
ATOM 2375 N N . ASN A 1 296 ? 4.267 -8.138 0.735 1.00 73.88 296 ASN A N 1
ATOM 2376 C CA . ASN A 1 296 ? 3.579 -9.222 1.445 1.00 73.88 296 ASN A CA 1
ATOM 2377 C C . ASN A 1 296 ? 2.631 -9.995 0.518 1.00 73.88 296 ASN A C 1
ATOM 2379 O O . ASN A 1 296 ? 2.536 -11.214 0.599 1.00 73.88 296 ASN A O 1
ATOM 2383 N N . PHE A 1 297 ? 2.008 -9.308 -0.442 1.00 77.38 297 PHE A N 1
ATOM 2384 C CA . PHE A 1 297 ? 1.025 -9.871 -1.370 1.00 77.38 297 PHE A CA 1
ATOM 2385 C C . PHE A 1 297 ? 1.427 -9.646 -2.834 1.00 77.38 297 PHE A C 1
ATOM 2387 O O . PHE A 1 297 ? 0.710 -8.994 -3.602 1.00 77.38 297 PHE A O 1
ATOM 2394 N N . PRO A 1 298 ? 2.567 -10.204 -3.279 1.00 79.31 298 PRO A N 1
ATOM 2395 C CA . PRO A 1 298 ? 3.126 -9.915 -4.597 1.00 79.31 298 PRO A CA 1
ATOM 2396 C C . PRO A 1 298 ? 2.250 -10.415 -5.756 1.00 79.31 298 PRO A C 1
ATOM 2398 O O . PRO A 1 298 ? 2.410 -9.960 -6.889 1.00 79.31 298 PRO A O 1
ATOM 2401 N N . LYS A 1 299 ? 1.307 -11.330 -5.513 1.00 79.25 299 LYS A N 1
ATOM 2402 C CA . LYS A 1 299 ? 0.446 -11.920 -6.552 1.00 79.25 299 LYS A CA 1
ATOM 2403 C C . LYS A 1 299 ? -0.777 -11.053 -6.904 1.00 79.25 299 LYS A C 1
ATOM 2405 O O . LYS A 1 299 ? -1.379 -11.270 -7.959 1.00 79.25 299 LYS A O 1
ATOM 2410 N N . GLU A 1 300 ? -1.101 -10.049 -6.087 1.00 79.06 300 GLU A N 1
ATOM 2411 C CA . GLU A 1 300 ? -2.344 -9.272 -6.182 1.00 79.06 300 GLU A CA 1
ATOM 2412 C C . GLU A 1 300 ? -2.319 -8.217 -7.299 1.00 79.06 300 GLU A C 1
ATOM 2414 O O . GLU A 1 300 ? -1.720 -7.144 -7.188 1.00 79.06 300 GLU A O 1
ATOM 2419 N N . VAL A 1 301 ? -3.006 -8.513 -8.407 1.00 80.12 301 VAL A N 1
ATOM 2420 C CA . VAL A 1 301 ? -2.960 -7.740 -9.668 1.00 80.12 301 VAL A CA 1
ATOM 2421 C C . VAL A 1 301 ? -3.412 -6.296 -9.502 1.00 80.12 301 VAL A C 1
ATOM 2423 O O . VAL A 1 301 ? -2.824 -5.367 -10.069 1.00 80.12 301 VAL A O 1
ATOM 2426 N N . ASP A 1 302 ? -4.477 -6.101 -8.734 1.00 80.81 302 ASP A N 1
ATOM 2427 C CA . ASP A 1 302 ? -5.084 -4.789 -8.566 1.00 80.81 302 ASP A CA 1
ATOM 2428 C C . ASP A 1 302 ? -4.141 -3.839 -7.830 1.00 80.81 302 ASP A C 1
ATOM 2430 O O . ASP A 1 302 ? -4.081 -2.655 -8.148 1.00 80.81 302 ASP A O 1
ATOM 2434 N N . VAL A 1 303 ? -3.310 -4.356 -6.929 1.00 83.44 303 VAL A N 1
ATOM 2435 C CA . VAL A 1 303 ? -2.352 -3.567 -6.149 1.00 83.44 303 VAL A CA 1
ATOM 2436 C C . VAL A 1 303 ? -1.211 -3.072 -7.030 1.00 83.44 303 VAL A C 1
ATOM 2438 O O . VAL A 1 303 ? -0.862 -1.892 -6.975 1.00 83.44 303 VAL A O 1
ATOM 2441 N N . TRP A 1 304 ? -0.702 -3.921 -7.930 1.00 87.94 304 TRP A N 1
ATOM 2442 C CA . TRP A 1 304 ? 0.252 -3.508 -8.966 1.00 87.94 304 TRP A CA 1
ATOM 2443 C C . TRP A 1 304 ? -0.329 -2.412 -9.861 1.00 87.94 304 TRP A C 1
ATOM 2445 O O . TRP A 1 304 ? 0.360 -1.456 -10.230 1.00 87.94 304 TRP A O 1
ATOM 2455 N N . SER A 1 305 ? -1.621 -2.513 -10.172 1.00 89.06 305 SER A N 1
ATOM 2456 C CA . SER A 1 305 ? -2.336 -1.493 -10.938 1.00 89.06 305 SER A CA 1
ATOM 2457 C C . SER A 1 305 ? -2.462 -0.176 -10.161 1.00 89.06 305 SER A C 1
ATOM 2459 O O . SER A 1 305 ? -2.279 0.893 -10.753 1.00 89.06 305 SER A O 1
ATOM 2461 N N . VAL A 1 306 ? -2.695 -0.221 -8.841 1.00 88.19 306 VAL A N 1
ATOM 2462 C CA . VAL A 1 306 ? -2.672 0.970 -7.972 1.00 88.19 306 VAL A CA 1
ATOM 2463 C C . VAL A 1 306 ? -1.269 1.584 -7.925 1.00 88.19 306 VAL A C 1
ATOM 2465 O O . VAL A 1 306 ? -1.155 2.795 -8.123 1.00 88.19 306 VAL A O 1
ATOM 2468 N N . LYS A 1 307 ? -0.205 0.787 -7.739 1.00 90.12 307 LYS A N 1
ATOM 2469 C CA . LYS A 1 307 ? 1.196 1.259 -7.736 1.00 90.12 307 LYS A CA 1
ATOM 2470 C C . LYS A 1 307 ? 1.537 1.989 -9.032 1.00 90.12 307 LYS A C 1
ATOM 2472 O O . LYS A 1 307 ? 2.024 3.119 -9.013 1.00 90.12 307 LYS A O 1
ATOM 2477 N N . LEU A 1 308 ? 1.208 1.384 -10.172 1.00 92.81 308 LEU A N 1
ATOM 2478 C CA . LEU A 1 308 ? 1.417 1.999 -11.479 1.00 92.81 308 LEU A CA 1
ATOM 2479 C C . LEU A 1 308 ? 0.598 3.288 -11.637 1.00 92.81 308 LEU A C 1
ATOM 2481 O O . LEU A 1 308 ? 1.101 4.285 -12.156 1.00 92.81 308 LEU A O 1
ATOM 2485 N N . PHE A 1 309 ? -0.664 3.291 -11.200 1.00 92.12 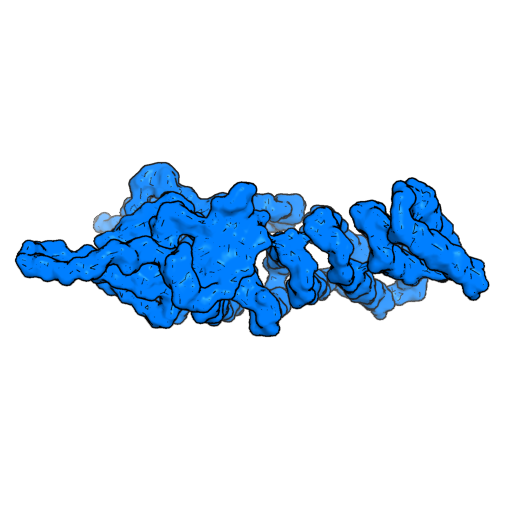309 PHE A N 1
ATOM 2486 C CA . PHE A 1 309 ? -1.510 4.483 -11.241 1.00 92.12 309 PHE A CA 1
ATOM 2487 C C . PHE A 1 309 ? -0.943 5.624 -10.387 1.00 92.12 309 PHE A C 1
ATOM 2489 O O . PHE A 1 309 ? -0.961 6.776 -10.826 1.00 92.12 309 PHE A O 1
ATOM 2496 N N . LEU A 1 310 ? -0.408 5.306 -9.207 1.00 90.56 310 LEU A N 1
ATOM 2497 C CA . LEU A 1 310 ? 0.254 6.252 -8.318 1.00 90.56 310 LEU A CA 1
ATOM 2498 C C . LEU A 1 310 ? 1.477 6.880 -8.984 1.00 90.56 310 LEU A C 1
ATOM 2500 O O . LEU A 1 310 ? 1.559 8.105 -9.055 1.00 90.56 310 LEU A O 1
ATOM 2504 N N . ILE A 1 311 ? 2.380 6.073 -9.546 1.00 90.94 311 ILE A N 1
ATOM 2505 C CA . ILE A 1 311 ? 3.577 6.587 -10.232 1.00 90.94 311 ILE A CA 1
ATOM 2506 C C . ILE A 1 311 ? 3.184 7.500 -11.398 1.00 90.94 311 ILE A C 1
ATOM 2508 O O . ILE A 1 311 ? 3.694 8.611 -11.542 1.00 90.94 311 ILE A O 1
ATOM 2512 N N . LYS A 1 312 ? 2.191 7.091 -12.199 1.00 91.38 312 LYS A N 1
ATOM 2513 C CA . LYS A 1 312 ? 1.647 7.923 -13.287 1.00 91.38 312 LYS A CA 1
ATOM 2514 C C . LYS A 1 312 ? 1.106 9.262 -12.785 1.00 91.38 312 LYS A C 1
ATOM 2516 O O . LYS A 1 312 ? 1.104 10.242 -13.531 1.00 91.38 312 LYS A O 1
ATOM 2521 N N . LYS A 1 313 ? 0.607 9.317 -11.547 1.00 89.12 313 LYS A N 1
ATOM 2522 C CA . LYS A 1 313 ? 0.160 10.556 -10.907 1.00 89.12 313 LYS A CA 1
ATOM 2523 C C . LYS A 1 313 ? 1.321 11.403 -10.411 1.00 89.12 313 LYS A C 1
ATOM 2525 O O . LYS A 1 313 ? 1.291 12.597 -10.691 1.00 89.12 313 LYS A O 1
ATOM 2530 N N . LEU A 1 314 ? 2.347 10.810 -9.806 1.00 85.00 314 LEU A N 1
ATOM 2531 C CA . LEU A 1 314 ? 3.584 11.512 -9.448 1.00 85.00 314 LEU A CA 1
ATOM 2532 C C . LEU A 1 314 ? 4.224 12.178 -10.669 1.00 85.00 314 LEU A C 1
ATOM 2534 O O . LEU A 1 314 ? 4.520 13.369 -10.646 1.00 85.00 314 LEU A O 1
ATOM 2538 N N . PHE A 1 315 ? 4.286 11.480 -11.804 1.00 85.69 315 PHE A N 1
ATOM 2539 C CA . PHE A 1 315 ? 4.797 12.072 -13.038 1.00 85.69 315 PHE A CA 1
ATOM 2540 C C . PHE A 1 315 ? 4.011 13.290 -13.523 1.00 85.69 315 PHE A C 1
ATOM 2542 O O . PHE A 1 315 ? 4.544 14.051 -14.324 1.00 85.69 315 PHE A O 1
ATOM 2549 N N . LYS A 1 316 ? 2.761 13.519 -13.099 1.00 84.62 316 LYS A N 1
ATOM 2550 C CA . LYS A 1 316 ? 2.039 14.748 -13.470 1.00 84.62 316 LYS A CA 1
ATOM 2551 C C . LYS A 1 316 ? 2.626 16.002 -12.823 1.00 84.62 316 LYS A C 1
ATOM 2553 O O . LYS A 1 316 ? 2.425 17.072 -13.383 1.00 84.62 316 LYS A O 1
ATOM 2558 N N . TYR A 1 317 ? 3.340 15.864 -11.708 1.00 80.94 317 TYR A N 1
ATOM 2559 C CA . TYR A 1 317 ? 4.018 16.975 -11.039 1.00 80.94 317 TYR A CA 1
ATOM 2560 C C . TYR A 1 317 ? 5.318 17.381 -11.736 1.00 80.94 317 TYR A C 1
ATOM 2562 O O . TYR A 1 317 ? 5.790 18.489 -11.520 1.00 80.94 317 TYR A O 1
ATOM 2570 N N . ILE A 1 318 ? 5.861 16.528 -12.613 1.00 81.19 318 ILE A N 1
ATOM 2571 C CA . ILE A 1 318 ? 7.026 16.862 -13.435 1.00 81.19 318 ILE A CA 1
ATOM 2572 C C . ILE A 1 318 ? 6.538 17.563 -14.718 1.00 81.19 318 ILE A C 1
ATOM 2574 O O . ILE A 1 318 ? 5.821 16.922 -15.517 1.00 81.19 318 ILE A O 1
ATOM 2578 N N . PRO A 1 319 ? 6.889 18.848 -14.938 1.00 77.38 319 PRO A N 1
ATOM 2579 C CA . PRO A 1 319 ? 6.438 19.610 -16.100 1.00 77.38 319 PRO A CA 1
ATOM 2580 C C . PRO A 1 319 ? 6.854 18.933 -17.410 1.00 77.38 319 PRO A C 1
ATOM 2582 O O . PRO A 1 319 ? 7.964 18.435 -17.550 1.00 77.38 319 PRO A O 1
ATOM 2585 N N . GLN A 1 320 ? 5.958 18.892 -18.401 1.00 75.81 320 GLN A N 1
ATOM 2586 C CA . GLN A 1 320 ? 6.244 18.218 -19.679 1.00 75.81 320 GLN A CA 1
ATOM 2587 C C . GLN A 1 320 ? 7.293 18.941 -20.536 1.00 75.81 320 GLN A C 1
ATOM 2589 O O . GLN A 1 320 ? 7.957 18.291 -21.337 1.00 75.81 320 GLN A O 1
ATOM 2594 N N . ASN A 1 321 ? 7.449 20.252 -20.344 1.00 74.31 321 ASN A N 1
ATOM 2595 C CA . ASN A 1 321 ? 8.407 21.092 -21.070 1.00 74.31 321 ASN A CA 1
ATOM 2596 C C . ASN A 1 321 ? 9.727 21.281 -20.310 1.00 74.31 321 ASN A C 1
ATOM 2598 O O . ASN A 1 321 ? 10.528 22.135 -20.675 1.00 74.31 321 ASN A O 1
ATOM 2602 N N . ASP A 1 322 ? 9.933 20.525 -19.234 1.00 74.81 322 ASP A N 1
ATOM 2603 C CA . ASP A 1 322 ? 11.145 20.607 -18.435 1.00 74.81 322 ASP A CA 1
ATOM 2604 C C . ASP A 1 322 ? 12.351 20.071 -19.238 1.00 74.81 322 ASP A C 1
ATOM 2606 O O . ASP A 1 322 ? 12.325 18.911 -19.669 1.00 74.81 322 ASP A O 1
ATOM 2610 N N . PRO A 1 323 ? 13.416 20.866 -19.460 1.00 76.00 323 PRO A N 1
ATOM 2611 C CA . PRO A 1 323 ? 14.622 20.391 -20.141 1.00 76.00 323 PRO A CA 1
ATOM 2612 C C . PRO A 1 323 ? 15.316 19.239 -19.393 1.00 76.00 323 PRO A C 1
ATOM 2614 O O . PRO A 1 323 ? 16.025 18.451 -20.020 1.00 76.00 323 PRO A O 1
ATOM 2617 N N . LEU A 1 324 ? 15.073 19.106 -18.085 1.00 81.62 324 LEU A N 1
ATOM 2618 C CA . LEU A 1 324 ? 15.582 18.045 -17.216 1.00 81.62 324 LEU A CA 1
ATOM 2619 C C . LEU A 1 324 ? 14.543 16.941 -16.964 1.00 81.62 324 LEU A C 1
ATOM 2621 O O . LEU A 1 324 ? 14.719 16.127 -16.064 1.00 81.62 324 LEU A O 1
ATOM 2625 N N . LEU A 1 325 ? 13.476 16.855 -17.773 1.00 83.69 325 LEU A N 1
ATOM 2626 C CA . LEU A 1 325 ? 12.378 15.893 -17.597 1.00 83.69 325 LEU A CA 1
ATOM 2627 C C . LEU A 1 325 ? 12.853 14.450 -17.365 1.00 83.69 325 LEU A C 1
ATOM 2629 O O . LEU A 1 325 ? 12.322 13.767 -16.493 1.00 83.69 325 LEU A O 1
ATOM 2633 N N . ILE A 1 326 ? 13.819 13.970 -18.157 1.00 86.12 326 ILE A N 1
ATOM 2634 C CA . ILE A 1 326 ? 14.362 12.615 -17.985 1.00 86.12 326 ILE A CA 1
ATOM 2635 C C . ILE A 1 326 ? 15.090 12.485 -16.657 1.00 86.12 326 ILE A C 1
ATOM 2637 O O . ILE A 1 326 ? 14.827 11.526 -15.941 1.00 86.12 326 ILE A O 1
ATOM 2641 N N . ASP A 1 327 ? 15.954 13.444 -16.334 1.00 84.75 327 ASP A N 1
ATOM 2642 C CA . ASP A 1 327 ? 16.777 13.387 -15.132 1.00 84.75 327 ASP A CA 1
ATOM 2643 C C . ASP A 1 327 ? 15.863 13.423 -13.885 1.00 84.75 327 ASP A C 1
ATOM 2645 O O . ASP A 1 327 ? 15.973 12.560 -13.017 1.00 84.75 327 ASP A O 1
ATOM 2649 N N . ASN A 1 328 ? 14.832 14.276 -13.884 1.00 84.44 328 ASN A N 1
ATOM 2650 C CA . ASN A 1 328 ? 13.806 14.341 -12.836 1.00 84.44 328 ASN A CA 1
ATOM 2651 C C . ASN A 1 328 ? 12.970 13.056 -12.716 1.00 84.44 328 ASN A C 1
ATOM 2653 O O . ASN A 1 328 ? 12.653 12.625 -11.607 1.00 84.44 328 ASN A O 1
ATOM 2657 N N . ILE A 1 329 ? 12.613 12.417 -13.837 1.00 86.69 329 ILE A N 1
ATOM 2658 C CA . ILE A 1 329 ? 11.933 11.114 -13.807 1.00 86.69 329 ILE A CA 1
ATOM 2659 C C . ILE A 1 329 ? 12.855 10.044 -13.222 1.00 86.69 329 ILE A C 1
ATOM 2661 O O . ILE A 1 329 ? 12.405 9.267 -12.385 1.00 86.69 329 ILE A O 1
ATOM 2665 N N . THR A 1 330 ? 14.121 9.995 -13.640 1.00 86.00 330 THR A N 1
ATOM 2666 C CA . THR A 1 330 ? 15.069 9.009 -13.113 1.00 86.00 330 THR A CA 1
ATOM 2667 C C . THR A 1 330 ? 15.318 9.222 -11.627 1.00 86.00 330 THR A C 1
ATOM 2669 O O . THR A 1 330 ? 15.240 8.255 -10.887 1.00 86.00 330 THR A O 1
ATOM 2672 N N . THR A 1 331 ? 15.480 10.465 -11.159 1.00 85.00 331 THR A N 1
ATOM 2673 C CA . THR A 1 331 ? 15.618 10.781 -9.729 1.00 85.00 331 THR A CA 1
ATOM 2674 C C . THR A 1 331 ? 14.399 10.344 -8.923 1.00 85.00 331 THR A C 1
ATOM 2676 O O . THR A 1 331 ? 14.559 9.788 -7.842 1.00 85.00 331 THR A O 1
ATOM 2679 N N . LEU A 1 332 ? 13.185 10.540 -9.451 1.00 83.75 332 LEU A N 1
ATOM 2680 C CA . LEU A 1 332 ? 11.966 10.087 -8.782 1.00 83.75 332 LEU A CA 1
ATOM 2681 C C . LEU A 1 332 ? 11.914 8.556 -8.646 1.00 83.75 332 LEU A C 1
ATOM 2683 O O . LEU A 1 332 ? 11.441 8.051 -7.634 1.00 83.75 332 LEU A O 1
ATOM 2687 N N . LEU A 1 333 ? 12.357 7.811 -9.660 1.00 87.06 333 LEU A N 1
ATOM 2688 C CA . LEU A 1 333 ? 12.322 6.343 -9.643 1.00 87.06 333 LEU A CA 1
ATOM 2689 C C . LEU A 1 333 ? 13.505 5.711 -8.891 1.00 87.06 333 LEU A C 1
ATOM 2691 O O . LEU A 1 333 ? 13.417 4.550 -8.493 1.00 87.06 333 LEU A O 1
ATOM 2695 N N . ASP A 1 334 ? 14.586 6.465 -8.711 1.00 81.69 334 ASP A N 1
ATOM 2696 C CA . ASP A 1 334 ? 15.818 6.049 -8.046 1.00 81.69 334 ASP A CA 1
ATOM 2697 C C . ASP A 1 334 ? 15.656 5.925 -6.516 1.00 81.69 334 ASP A C 1
ATOM 2699 O O . ASP A 1 334 ? 14.639 6.312 -5.922 1.00 81.69 334 ASP A O 1
ATOM 2703 N N . ARG A 1 335 ? 16.699 5.393 -5.874 1.00 72.88 335 ARG A N 1
ATOM 2704 C CA . ARG A 1 335 ? 16.817 5.098 -4.441 1.00 72.88 335 ARG A CA 1
ATOM 2705 C C . ARG A 1 335 ? 16.495 6.270 -3.517 1.00 72.88 335 ARG A C 1
ATOM 2707 O O . ARG A 1 335 ? 16.069 6.068 -2.387 1.00 72.88 335 ARG A O 1
ATOM 2714 N N . ARG A 1 336 ? 16.671 7.502 -3.994 1.00 67.81 336 ARG A N 1
ATOM 2715 C CA . ARG A 1 336 ? 16.406 8.722 -3.214 1.00 67.81 336 ARG A CA 1
ATOM 2716 C C . ARG A 1 336 ? 14.918 9.006 -3.003 1.00 67.81 336 ARG A C 1
ATOM 2718 O O . ARG A 1 336 ? 14.583 9.841 -2.168 1.00 67.81 336 ARG A O 1
ATOM 2725 N N . CYS A 1 337 ? 14.034 8.386 -3.784 1.00 71.38 337 CYS A N 1
ATOM 2726 C CA . CYS A 1 337 ? 12.609 8.707 -3.767 1.00 71.38 337 CYS A CA 1
ATOM 2727 C C . CYS A 1 337 ? 11.723 7.463 -3.686 1.00 71.38 337 CYS A C 1
ATOM 2729 O O . CYS A 1 337 ? 11.069 7.251 -2.670 1.00 71.38 337 CYS A O 1
ATOM 2731 N N . MET A 1 338 ? 11.647 6.674 -4.760 1.00 79.81 338 MET A N 1
ATOM 2732 C CA . MET A 1 338 ? 10.743 5.518 -4.824 1.00 79.81 338 MET A CA 1
ATOM 2733 C C . MET A 1 338 ? 11.462 4.172 -4.784 1.00 79.81 338 MET A C 1
ATOM 2735 O O . MET A 1 338 ? 10.792 3.165 -4.575 1.00 79.81 338 MET A O 1
ATOM 2739 N N . ASP A 1 339 ? 12.772 4.161 -5.039 1.00 86.38 339 ASP A N 1
ATOM 2740 C CA . ASP A 1 339 ? 13.628 2.972 -5.055 1.00 86.38 339 ASP A CA 1
ATOM 2741 C C . ASP A 1 339 ? 13.002 1.772 -5.788 1.00 86.38 339 ASP A C 1
ATOM 2743 O O . ASP A 1 339 ? 12.876 0.664 -5.262 1.00 86.38 339 ASP A O 1
ATOM 2747 N N . ILE A 1 340 ? 12.532 2.009 -7.021 1.00 89.75 340 ILE A N 1
ATOM 2748 C CA . ILE A 1 340 ? 11.765 1.008 -7.781 1.00 89.75 340 ILE A CA 1
ATOM 2749 C C . ILE A 1 340 ? 12.590 -0.255 -8.035 1.00 89.75 340 ILE A C 1
ATOM 2751 O O . ILE A 1 340 ? 12.031 -1.354 -8.044 1.00 89.75 340 ILE A O 1
ATOM 2755 N N . GLU A 1 341 ? 13.900 -0.108 -8.230 1.00 90.25 341 GLU A N 1
ATOM 2756 C CA . GLU A 1 341 ? 14.811 -1.230 -8.439 1.00 90.25 341 GLU A CA 1
ATOM 2757 C C . GLU A 1 341 ? 14.914 -2.105 -7.185 1.00 90.25 341 GLU A C 1
ATOM 2759 O O . GLU A 1 341 ? 14.608 -3.298 -7.271 1.00 90.25 341 GLU A O 1
ATOM 2764 N N . ALA A 1 342 ? 15.245 -1.533 -6.018 1.00 88.00 342 ALA A N 1
ATOM 2765 C CA . ALA A 1 342 ? 15.331 -2.305 -4.777 1.00 88.00 342 ALA A CA 1
ATOM 2766 C C . ALA A 1 342 ? 13.978 -2.903 -4.382 1.00 88.00 342 ALA A C 1
ATOM 2768 O O . ALA A 1 342 ? 13.911 -4.048 -3.937 1.00 88.00 342 ALA A O 1
ATOM 2769 N N . PHE A 1 343 ? 12.882 -2.176 -4.613 1.00 88.62 343 PHE A N 1
ATOM 2770 C CA . PHE A 1 343 ? 11.537 -2.700 -4.405 1.00 88.62 343 PHE A CA 1
ATOM 2771 C C . PHE A 1 343 ? 11.271 -3.945 -5.270 1.00 88.62 343 PHE A C 1
ATOM 2773 O O . PHE A 1 343 ? 10.836 -4.976 -4.755 1.00 88.62 343 PHE A O 1
ATOM 2780 N N . CYS A 1 344 ? 11.564 -3.896 -6.575 1.00 90.44 344 CYS A N 1
ATOM 2781 C CA . CYS A 1 344 ? 11.371 -5.048 -7.463 1.00 90.44 344 CYS A CA 1
ATOM 2782 C C . CYS A 1 344 ? 12.281 -6.235 -7.092 1.00 90.44 344 CYS A C 1
ATOM 2784 O O . CYS A 1 344 ? 11.866 -7.389 -7.243 1.00 90.44 344 CYS A O 1
ATOM 2786 N N . LEU A 1 345 ? 13.492 -5.969 -6.592 1.00 89.00 345 LEU A N 1
ATOM 2787 C CA . LEU A 1 345 ? 14.402 -6.993 -6.068 1.00 89.00 345 LEU A CA 1
ATOM 2788 C C . LEU A 1 345 ? 13.831 -7.663 -4.813 1.00 89.00 345 LEU A C 1
ATOM 2790 O O . LEU A 1 345 ? 13.713 -8.884 -4.775 1.00 89.00 345 LEU A O 1
ATOM 2794 N N . ALA A 1 346 ? 13.356 -6.886 -3.843 1.00 86.62 346 ALA A N 1
ATOM 2795 C CA . ALA A 1 346 ? 12.768 -7.429 -2.62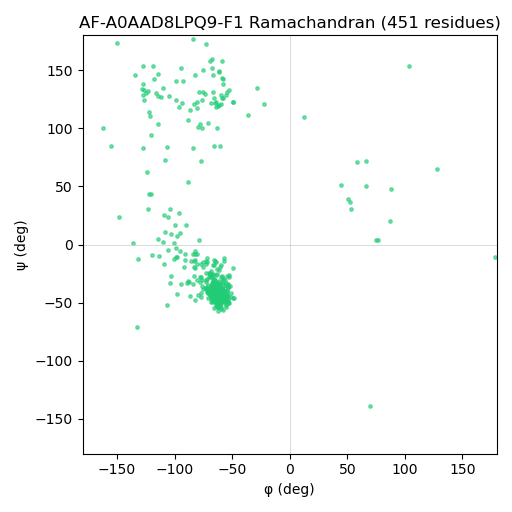0 1.00 86.62 346 ALA A CA 1
ATOM 2796 C C . ALA A 1 346 ? 11.491 -8.256 -2.889 1.00 86.62 346 ALA A C 1
ATOM 2798 O O . ALA A 1 346 ? 11.255 -9.287 -2.258 1.00 86.62 346 ALA A O 1
ATOM 2799 N N . VAL A 1 347 ? 10.673 -7.862 -3.874 1.00 85.31 347 VAL A N 1
ATOM 2800 C CA . VAL A 1 347 ? 9.527 -8.675 -4.330 1.00 85.31 347 VAL A CA 1
ATOM 2801 C C . VAL A 1 347 ? 9.997 -9.978 -4.990 1.00 85.31 347 VAL A C 1
ATOM 2803 O O . VAL A 1 347 ? 9.382 -11.028 -4.791 1.00 85.31 347 VAL A O 1
ATOM 2806 N N . THR A 1 348 ? 11.071 -9.921 -5.782 1.00 82.31 348 THR A N 1
ATOM 2807 C CA . THR A 1 348 ? 11.654 -11.092 -6.455 1.00 82.31 348 THR A CA 1
ATOM 2808 C C . THR A 1 348 ? 12.090 -12.155 -5.447 1.00 82.31 348 THR A C 1
ATOM 2810 O O . THR A 1 348 ? 11.763 -13.329 -5.630 1.00 82.31 348 THR A O 1
ATOM 2813 N N . GLU A 1 349 ? 12.787 -11.748 -4.384 1.00 78.25 349 GLU A N 1
ATOM 2814 C CA . GLU A 1 349 ? 13.315 -12.650 -3.351 1.00 78.25 349 GLU A CA 1
ATOM 2815 C C . GLU A 1 349 ? 12.212 -13.468 -2.672 1.00 78.25 349 GLU A C 1
ATOM 2817 O O . GLU A 1 349 ? 12.371 -14.667 -2.448 1.00 78.25 349 GLU A O 1
ATOM 2822 N N . LYS A 1 350 ? 11.063 -12.842 -2.397 1.00 71.94 350 LYS A N 1
ATOM 2823 C CA . LYS A 1 350 ? 9.924 -13.498 -1.740 1.00 71.94 350 LYS A CA 1
ATOM 2824 C C . LYS A 1 350 ? 9.068 -14.345 -2.679 1.00 71.94 350 LYS A C 1
ATOM 2826 O O . LYS A 1 350 ? 8.406 -15.282 -2.244 1.00 71.94 350 LYS A O 1
ATOM 2831 N N . GLY A 1 351 ? 8.994 -13.959 -3.950 1.00 60.72 351 GLY A N 1
ATOM 2832 C CA . GLY A 1 351 ? 7.883 -14.337 -4.817 1.00 60.72 351 GLY A CA 1
ATOM 2833 C C . GLY A 1 351 ? 8.207 -15.245 -5.994 1.00 60.72 351 GLY A C 1
ATOM 2834 O O . GLY A 1 351 ? 7.285 -15.418 -6.781 1.00 60.72 351 GLY A O 1
ATOM 2835 N N . GLN A 1 352 ? 9.454 -15.734 -6.140 1.00 57.59 352 GLN A N 1
ATOM 2836 C CA . GLN A 1 352 ? 10.002 -16.507 -7.279 1.00 57.59 352 GLN A CA 1
ATOM 2837 C C . GLN A 1 352 ? 9.120 -16.511 -8.550 1.00 57.59 352 GLN A C 1
ATOM 2839 O O . GLN A 1 352 ? 8.097 -17.186 -8.612 1.00 57.59 352 GLN A O 1
ATOM 2844 N N . MET A 1 353 ? 9.561 -15.820 -9.610 1.00 56.41 353 MET A N 1
ATOM 2845 C CA . MET A 1 353 ? 8.883 -15.785 -10.924 1.00 56.41 353 MET A CA 1
ATOM 2846 C C . MET A 1 353 ? 7.509 -15.095 -10.929 1.00 56.41 353 MET A C 1
ATOM 2848 O O . MET A 1 353 ? 6.520 -15.586 -11.477 1.00 56.41 353 MET A O 1
ATOM 2852 N N . ASN A 1 354 ? 7.445 -13.888 -10.371 1.00 68.06 354 ASN A N 1
ATOM 2853 C CA . ASN A 1 354 ? 6.235 -13.084 -10.422 1.00 68.06 354 ASN A CA 1
ATOM 2854 C C . ASN A 1 354 ? 6.072 -12.373 -11.782 1.00 68.06 354 ASN A C 1
ATOM 2856 O O . ASN A 1 354 ? 6.641 -11.302 -12.008 1.00 68.06 354 ASN A O 1
ATOM 2860 N N . GLY A 1 355 ? 5.217 -12.908 -12.663 1.00 81.75 355 GLY A N 1
ATOM 2861 C CA . GLY A 1 355 ? 4.867 -12.291 -13.955 1.00 81.75 355 GLY A CA 1
ATOM 2862 C C . GLY A 1 355 ? 4.280 -10.869 -13.862 1.00 81.75 355 GLY A C 1
ATOM 2863 O O . GLY A 1 355 ? 4.200 -10.160 -14.868 1.00 81.75 355 GLY A O 1
ATOM 2864 N N . ARG A 1 356 ? 3.913 -10.404 -12.658 1.00 87.19 356 ARG A N 1
ATOM 2865 C CA . ARG A 1 356 ? 3.474 -9.023 -12.413 1.00 87.19 356 ARG A CA 1
ATOM 2866 C C . ARG A 1 356 ? 4.617 -8.014 -12.463 1.00 87.19 356 ARG A C 1
ATOM 2868 O O . ARG A 1 356 ? 4.371 -6.893 -12.903 1.00 87.19 356 ARG A O 1
ATOM 2875 N N . ILE A 1 357 ? 5.844 -8.399 -12.096 1.00 90.19 357 ILE A N 1
ATOM 2876 C CA . ILE A 1 357 ? 7.008 -7.500 -12.160 1.00 90.19 357 ILE A CA 1
ATOM 2877 C C . ILE A 1 357 ? 7.289 -7.097 -13.618 1.00 90.19 357 ILE A C 1
ATOM 2879 O O . ILE A 1 357 ? 7.267 -5.895 -13.896 1.00 90.19 357 ILE A O 1
ATOM 2883 N N . PRO A 1 358 ? 7.455 -8.028 -14.587 1.00 91.94 358 PRO A N 1
ATOM 2884 C CA . PRO A 1 358 ? 7.615 -7.642 -15.986 1.00 91.94 358 PRO A CA 1
ATOM 2885 C C . PRO A 1 358 ? 6.449 -6.800 -16.513 1.00 91.94 358 PRO A C 1
ATOM 2887 O O . PRO A 1 358 ? 6.669 -5.798 -17.189 1.00 91.94 358 PRO A O 1
ATOM 2890 N N . TRP A 1 359 ? 5.204 -7.155 -16.173 1.00 93.31 359 TRP A N 1
ATOM 2891 C CA . TRP A 1 359 ? 4.036 -6.369 -16.579 1.00 93.31 359 TRP A CA 1
ATOM 2892 C C . TRP A 1 359 ? 4.108 -4.924 -16.066 1.00 93.31 359 TRP A C 1
ATOM 2894 O O . TRP A 1 359 ? 3.890 -3.978 -16.830 1.00 93.31 359 TRP A O 1
ATOM 2904 N N . PHE A 1 360 ? 4.429 -4.741 -14.785 1.00 94.12 360 PHE A N 1
ATOM 2905 C CA . PHE A 1 360 ? 4.540 -3.435 -14.148 1.00 94.12 360 PHE A CA 1
ATOM 2906 C C . PHE A 1 360 ? 5.656 -2.603 -14.787 1.00 94.12 360 PHE A C 1
ATOM 2908 O O . PHE A 1 360 ? 5.417 -1.467 -15.206 1.00 94.12 360 PHE A O 1
ATOM 2915 N N . LEU A 1 361 ? 6.843 -3.193 -14.933 1.00 94.38 361 LEU A N 1
ATOM 2916 C CA . LEU A 1 361 ? 8.021 -2.544 -15.502 1.00 94.38 361 LEU A CA 1
ATOM 2917 C C . LEU A 1 361 ? 7.827 -2.146 -16.963 1.00 94.38 361 LEU A C 1
ATOM 2919 O O . LEU A 1 361 ? 8.222 -1.048 -17.354 1.00 94.38 361 LEU A O 1
ATOM 2923 N N . TRP A 1 362 ? 7.182 -2.999 -17.757 1.00 95.44 362 TRP A N 1
ATOM 2924 C CA . TRP A 1 362 ? 6.857 -2.698 -19.146 1.00 95.44 362 TRP A CA 1
ATOM 2925 C C . TRP A 1 362 ? 5.915 -1.502 -19.264 1.00 95.44 362 TRP A C 1
ATOM 2927 O O . TRP A 1 362 ? 6.157 -0.560 -20.020 1.00 95.44 362 TRP A O 1
ATOM 2937 N N . ASN A 1 363 ? 4.844 -1.501 -18.470 1.00 95.75 363 ASN A N 1
ATOM 2938 C CA . ASN A 1 363 ? 3.877 -0.411 -18.474 1.00 95.75 363 ASN A CA 1
ATOM 2939 C C . ASN A 1 363 ? 4.463 0.897 -17.930 1.00 95.75 363 ASN A C 1
ATOM 2941 O O . ASN A 1 363 ? 4.074 1.979 -18.385 1.00 95.75 363 ASN A O 1
ATOM 2945 N N . LEU A 1 364 ? 5.384 0.812 -16.968 1.00 95.06 364 LEU A N 1
ATOM 2946 C CA . LEU A 1 364 ? 6.143 1.953 -16.475 1.00 95.06 364 LEU A CA 1
ATOM 2947 C C . LEU A 1 364 ? 7.030 2.528 -17.588 1.00 95.06 364 LEU A C 1
ATOM 2949 O O . LEU A 1 364 ? 6.911 3.717 -17.894 1.00 95.06 364 LEU A O 1
ATOM 2953 N N . TYR A 1 365 ? 7.827 1.684 -18.252 1.00 95.25 365 TYR A N 1
ATOM 2954 C CA . TYR A 1 365 ? 8.677 2.073 -19.379 1.00 95.25 365 TYR A CA 1
ATOM 2955 C C . TYR A 1 365 ? 7.873 2.744 -20.498 1.00 95.25 365 TYR A C 1
ATOM 2957 O O . TYR A 1 365 ? 8.183 3.868 -20.895 1.00 95.25 365 TYR A O 1
ATOM 2965 N N . LEU A 1 366 ? 6.789 2.113 -20.965 1.00 94.06 366 LEU A N 1
ATOM 2966 C CA . LEU A 1 366 ? 5.938 2.667 -22.023 1.00 94.06 366 LEU A CA 1
ATOM 2967 C C . LEU A 1 366 ? 5.357 4.032 -21.649 1.00 94.06 366 LEU A C 1
ATOM 2969 O O . LEU A 1 366 ? 5.286 4.936 -22.488 1.00 94.06 366 LEU A O 1
ATOM 2973 N N . HIS A 1 367 ? 4.950 4.203 -20.391 1.00 92.62 367 HIS A N 1
ATOM 2974 C CA . HIS A 1 367 ? 4.398 5.468 -19.932 1.00 92.62 367 HIS A CA 1
ATOM 2975 C C . HIS A 1 367 ? 5.455 6.576 -19.889 1.00 92.62 367 HIS A C 1
ATOM 2977 O O . HIS A 1 367 ? 5.209 7.671 -20.403 1.00 92.62 367 HIS A O 1
ATOM 2983 N N . VAL A 1 368 ? 6.634 6.291 -19.327 1.00 91.25 368 VAL A N 1
ATOM 2984 C CA . VAL A 1 368 ? 7.754 7.242 -19.293 1.00 91.25 368 VAL A CA 1
ATOM 2985 C C . VAL A 1 368 ? 8.185 7.597 -20.713 1.00 91.25 368 VAL A C 1
ATOM 2987 O O . VAL A 1 368 ? 8.251 8.777 -21.060 1.00 91.25 368 VAL A O 1
ATOM 2990 N N . ARG A 1 369 ? 8.371 6.592 -21.575 1.00 91.12 369 ARG A N 1
ATOM 2991 C CA . ARG A 1 369 ? 8.714 6.772 -22.989 1.00 91.12 369 ARG A CA 1
ATOM 2992 C C . ARG A 1 369 ? 7.704 7.664 -23.700 1.00 91.12 369 ARG A C 1
ATOM 2994 O O . ARG A 1 369 ? 8.095 8.616 -24.371 1.00 91.12 369 ARG A O 1
ATOM 3001 N N . SER A 1 370 ? 6.405 7.413 -23.528 1.00 89.75 370 SER A N 1
ATOM 3002 C CA . SER A 1 370 ? 5.370 8.260 -24.127 1.00 89.75 370 SER A CA 1
ATOM 3003 C C . SER A 1 370 ? 5.437 9.702 -23.622 1.00 89.75 370 SER A C 1
ATOM 3005 O O . SER A 1 370 ? 5.219 10.617 -24.415 1.00 89.75 370 SER A O 1
ATOM 3007 N N . LYS A 1 371 ? 5.711 9.923 -22.332 1.00 86.44 371 LYS A N 1
ATOM 3008 C CA . LYS A 1 371 ? 5.793 11.270 -21.754 1.00 86.44 371 LYS A CA 1
ATOM 3009 C C . LYS A 1 371 ? 7.004 12.035 -22.294 1.00 86.44 371 LYS A C 1
ATOM 3011 O O . LYS A 1 371 ? 6.854 13.175 -22.718 1.00 86.44 371 LYS A O 1
ATOM 3016 N N . VAL A 1 372 ? 8.163 11.388 -22.353 1.00 84.69 372 VAL A N 1
ATOM 3017 C CA . VAL A 1 372 ? 9.433 11.970 -22.818 1.00 84.69 372 VAL A CA 1
ATOM 3018 C C . VAL A 1 372 ? 9.396 12.296 -24.311 1.00 84.69 372 VAL A C 1
ATOM 3020 O O . VAL A 1 372 ? 9.893 13.332 -24.747 1.00 84.69 372 VAL A O 1
ATOM 3023 N N . LEU A 1 373 ? 8.789 11.425 -25.120 1.00 82.62 373 LEU A N 1
ATOM 3024 C CA . LEU A 1 373 ? 8.796 11.576 -26.575 1.00 82.62 373 LEU A CA 1
ATOM 3025 C C . LEU A 1 373 ? 7.704 12.513 -27.110 1.00 82.62 373 LEU A C 1
ATOM 3027 O O . LEU A 1 373 ? 7.733 12.844 -28.294 1.00 82.62 373 LEU A O 1
ATOM 3031 N N . LYS A 1 374 ? 6.754 12.974 -26.287 1.00 80.38 374 LYS A N 1
ATOM 3032 C CA . LYS A 1 374 ? 5.622 13.787 -26.764 1.00 80.38 374 LYS A CA 1
ATOM 3033 C C . LYS A 1 374 ? 5.995 15.200 -27.228 1.00 80.38 374 LYS A C 1
ATOM 3035 O O . LYS A 1 374 ? 5.280 15.725 -28.071 1.00 80.38 374 LYS A O 1
ATOM 3040 N N . MET A 1 375 ? 7.088 15.806 -26.747 1.00 62.34 375 MET A N 1
ATOM 3041 C CA . MET A 1 375 ? 7.339 17.249 -26.974 1.00 62.34 375 MET A CA 1
ATOM 3042 C C . MET A 1 375 ? 8.775 17.626 -27.365 1.00 62.34 375 MET A C 1
ATOM 3044 O O . MET A 1 375 ? 9.065 18.794 -27.594 1.00 62.34 375 MET A O 1
ATOM 3048 N N . ALA A 1 376 ? 9.681 16.658 -27.506 1.00 63.78 376 ALA A N 1
ATOM 3049 C CA . ALA A 1 376 ? 11.065 16.951 -27.872 1.00 63.78 376 ALA A CA 1
ATOM 3050 C C . ALA A 1 376 ? 11.255 17.152 -29.398 1.00 63.78 376 ALA A C 1
ATOM 3052 O O . ALA A 1 376 ? 10.616 16.486 -30.225 1.00 63.78 376 ALA A O 1
ATOM 3053 N N . SER A 1 377 ? 12.173 18.048 -29.780 1.00 70.50 377 SER A N 1
ATOM 3054 C CA . SER A 1 377 ? 12.695 18.149 -31.153 1.00 70.50 377 SER A CA 1
ATOM 3055 C C . SER A 1 377 ? 13.348 16.821 -31.578 1.00 70.50 377 SER A C 1
ATOM 3057 O O . SER A 1 377 ? 13.737 16.022 -30.722 1.00 70.50 377 SER A O 1
ATOM 3059 N N . LYS A 1 378 ? 13.478 16.537 -32.887 1.00 75.75 378 LYS A N 1
ATOM 3060 C CA . LYS A 1 378 ? 14.054 15.257 -33.373 1.00 75.75 378 LYS A CA 1
ATOM 3061 C C . LYS A 1 378 ? 15.403 14.898 -32.700 1.00 75.75 378 LYS A C 1
ATOM 3063 O O . LYS A 1 378 ? 15.520 13.764 -32.236 1.00 75.75 378 LYS A O 1
ATOM 3068 N N . PRO A 1 379 ? 16.381 15.816 -32.549 1.00 79.31 379 PRO A N 1
ATOM 3069 C CA . PRO A 1 379 ? 17.651 15.507 -31.880 1.00 79.31 379 PRO A CA 1
ATOM 3070 C C . PRO A 1 379 ? 17.502 15.260 -30.370 1.00 79.31 379 PRO A C 1
ATOM 3072 O O . PRO A 1 379 ? 18.101 14.330 -29.826 1.00 79.31 379 PRO A O 1
ATOM 3075 N N . ALA A 1 380 ? 16.667 16.053 -29.691 1.00 78.44 380 ALA A N 1
ATOM 3076 C CA . ALA A 1 380 ? 16.405 15.896 -28.262 1.00 78.44 380 ALA A CA 1
ATOM 3077 C C . ALA A 1 380 ? 15.680 14.572 -27.958 1.00 78.44 380 ALA A C 1
ATOM 3079 O O . ALA A 1 380 ? 16.019 13.899 -26.989 1.00 78.44 380 ALA A O 1
ATOM 3080 N N . LYS A 1 381 ? 14.764 14.130 -28.834 1.00 80.81 381 LYS A N 1
ATOM 3081 C CA . LYS A 1 381 ? 14.093 12.820 -28.737 1.00 80.81 381 LYS A CA 1
ATOM 3082 C C . LYS A 1 381 ? 15.087 11.666 -28.727 1.00 80.81 381 LYS A C 1
ATOM 3084 O O . LYS A 1 381 ? 14.943 10.760 -27.914 1.00 80.81 381 LYS A O 1
ATOM 3089 N N . ILE A 1 382 ? 16.090 11.700 -29.606 1.00 83.38 382 ILE A N 1
ATOM 3090 C CA . ILE A 1 382 ? 17.106 10.642 -29.696 1.00 83.38 382 ILE A CA 1
ATOM 3091 C C . ILE A 1 382 ? 17.944 10.602 -28.415 1.00 83.38 382 ILE A C 1
ATOM 3093 O O . ILE A 1 382 ? 18.132 9.531 -27.840 1.00 83.38 382 ILE A O 1
ATOM 3097 N N . ARG A 1 383 ? 18.410 11.764 -27.936 1.00 84.62 383 ARG A N 1
ATOM 3098 C CA . ARG A 1 383 ? 19.211 11.855 -26.705 1.00 84.62 383 ARG A CA 1
ATOM 3099 C C . ARG A 1 383 ? 18.425 11.378 -25.480 1.00 84.62 383 ARG A C 1
ATOM 3101 O O . ARG A 1 383 ? 18.923 10.543 -24.730 1.00 84.62 383 ARG A O 1
ATOM 3108 N N . SER A 1 384 ? 17.195 11.859 -25.309 1.00 84.81 384 SER A N 1
ATOM 3109 C CA . SER A 1 384 ? 16.337 11.481 -24.183 1.00 84.81 384 SER A CA 1
ATOM 3110 C C . SER A 1 384 ? 15.922 10.012 -24.237 1.00 84.81 384 SER A C 1
ATOM 3112 O O . SER A 1 384 ? 15.890 9.361 -23.198 1.00 84.81 384 SER A O 1
ATOM 3114 N N . ARG A 1 385 ? 15.673 9.460 -25.434 1.00 86.88 385 ARG A N 1
ATOM 3115 C CA . ARG A 1 385 ? 15.427 8.022 -25.613 1.00 86.88 385 ARG A CA 1
ATOM 3116 C C . ARG A 1 385 ? 16.632 7.193 -25.179 1.00 86.88 385 ARG A C 1
ATOM 3118 O O . ARG A 1 385 ? 16.453 6.257 -24.420 1.00 86.88 385 ARG A O 1
ATOM 3125 N N . ARG A 1 386 ? 17.849 7.554 -25.599 1.00 88.50 386 ARG A N 1
ATOM 3126 C CA . ARG A 1 386 ? 19.066 6.826 -25.197 1.00 88.50 386 ARG A CA 1
ATOM 3127 C C . ARG A 1 386 ? 19.281 6.842 -23.685 1.00 88.50 386 ARG A C 1
ATOM 3129 O O . ARG A 1 386 ? 19.573 5.798 -23.118 1.00 88.50 386 ARG A O 1
ATOM 3136 N N . LYS A 1 387 ? 19.104 7.999 -23.034 1.00 89.38 387 LYS A N 1
ATOM 3137 C CA . LYS A 1 387 ? 19.169 8.094 -21.565 1.00 89.38 387 LYS A CA 1
ATOM 3138 C C . LYS A 1 387 ? 18.118 7.197 -20.897 1.00 89.38 387 LYS A C 1
ATOM 3140 O O . LYS A 1 387 ? 18.447 6.455 -19.979 1.00 89.38 387 LYS A O 1
ATOM 3145 N N . LEU A 1 388 ? 16.875 7.243 -21.384 1.00 90.94 388 LEU A N 1
ATOM 3146 C CA . LEU A 1 388 ? 15.774 6.429 -20.871 1.00 90.94 388 LEU A CA 1
ATOM 3147 C C . LEU A 1 388 ? 16.044 4.929 -21.015 1.00 90.94 388 LEU A C 1
ATOM 3149 O O . LEU A 1 388 ? 15.929 4.188 -20.043 1.00 90.94 388 LEU A O 1
ATOM 3153 N N . ASP A 1 389 ? 16.395 4.495 -22.225 1.00 93.00 389 ASP A N 1
ATOM 3154 C CA . ASP A 1 389 ? 16.678 3.096 -22.531 1.00 93.00 389 ASP A CA 1
ATOM 3155 C C . ASP A 1 389 ? 17.860 2.618 -21.671 1.00 93.00 389 ASP A C 1
ATOM 3157 O O . ASP A 1 389 ? 17.761 1.574 -21.039 1.00 93.00 389 ASP A O 1
ATOM 3161 N N . SER A 1 390 ? 18.923 3.421 -21.524 1.00 92.88 390 SER A N 1
ATOM 3162 C CA . SER A 1 390 ? 20.056 3.099 -20.643 1.00 92.88 390 SER A CA 1
ATOM 3163 C C . SER A 1 390 ? 19.640 2.870 -19.187 1.00 92.88 390 SER A C 1
ATOM 3165 O O . SER A 1 390 ? 20.104 1.909 -18.578 1.00 92.88 390 SER A O 1
ATOM 3167 N N . TYR A 1 391 ? 18.768 3.720 -18.634 1.00 92.25 391 TYR A N 1
ATOM 3168 C CA . TYR A 1 391 ? 18.277 3.580 -17.259 1.00 92.25 391 TYR A CA 1
ATOM 3169 C C . TYR A 1 391 ? 17.488 2.274 -17.069 1.00 92.25 391 TYR A C 1
ATOM 317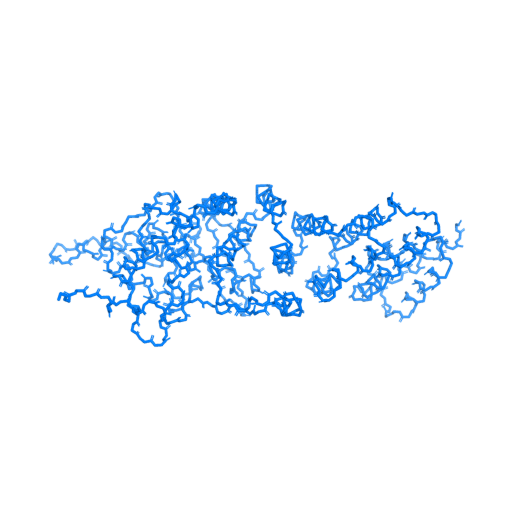1 O O . TYR A 1 391 ? 17.788 1.483 -16.177 1.00 92.25 391 TYR A O 1
ATOM 3179 N N . PHE A 1 392 ? 16.512 2.001 -17.942 1.00 94.50 392 PHE A N 1
ATOM 3180 C CA . PHE A 1 392 ? 15.698 0.787 -17.826 1.00 94.50 392 PHE A CA 1
ATOM 3181 C C . PHE A 1 392 ? 16.497 -0.488 -18.116 1.00 94.50 392 PHE A C 1
ATOM 3183 O O . PHE A 1 392 ? 16.290 -1.487 -17.436 1.00 94.50 392 PHE A O 1
ATOM 3190 N N . LEU A 1 393 ? 17.436 -0.465 -19.067 1.00 95.50 393 LEU A N 1
ATOM 3191 C CA . LEU A 1 393 ? 18.308 -1.609 -19.349 1.00 95.50 393 LEU A CA 1
ATOM 3192 C C . LEU A 1 393 ? 19.233 -1.941 -18.177 1.00 95.50 393 LEU A C 1
ATOM 3194 O O . LEU A 1 393 ? 19.489 -3.120 -17.930 1.00 95.50 393 LEU A O 1
ATOM 3198 N N . GLN A 1 394 ? 19.717 -0.937 -17.440 1.00 94.19 394 GLN A N 1
ATOM 3199 C CA . GLN A 1 394 ? 20.485 -1.167 -16.218 1.00 94.19 394 GLN A CA 1
ATOM 3200 C C . GLN A 1 394 ? 19.631 -1.898 -15.176 1.00 94.19 394 GLN A C 1
ATOM 3202 O O . GLN A 1 394 ? 19.996 -2.997 -14.768 1.00 94.19 394 GLN A O 1
ATOM 3207 N N . MET A 1 395 ? 18.450 -1.365 -14.854 1.00 93.25 395 MET A N 1
ATOM 3208 C CA . MET A 1 395 ? 17.519 -1.996 -13.913 1.00 93.25 395 MET A CA 1
ATOM 3209 C C . MET A 1 395 ? 17.108 -3.413 -14.359 1.00 93.25 395 MET A C 1
ATOM 3211 O O . MET A 1 395 ? 17.065 -4.342 -13.554 1.00 93.25 395 MET A O 1
ATOM 3215 N N . TYR A 1 396 ? 16.830 -3.618 -15.652 1.00 94.94 396 TYR A N 1
ATOM 3216 C CA . TYR A 1 396 ? 16.489 -4.940 -16.188 1.00 94.94 396 TYR A CA 1
ATOM 3217 C C . TYR A 1 396 ? 17.665 -5.910 -16.122 1.00 94.94 396 TYR A C 1
ATOM 3219 O O . TYR A 1 396 ? 17.430 -7.091 -15.900 1.00 94.94 396 TYR A O 1
ATOM 3227 N N . THR A 1 397 ? 18.910 -5.441 -16.259 1.00 94.44 397 THR A N 1
ATOM 3228 C CA . THR A 1 397 ? 20.103 -6.280 -16.047 1.00 94.44 397 THR A CA 1
ATOM 3229 C C . THR A 1 397 ? 20.129 -6.803 -14.616 1.00 94.44 397 THR A C 1
ATOM 3231 O O . THR A 1 397 ? 20.208 -8.015 -14.418 1.00 94.44 397 THR A O 1
ATOM 3234 N N . THR A 1 398 ? 20.006 -5.910 -13.627 1.00 92.44 398 THR A N 1
ATOM 3235 C CA . THR A 1 398 ? 20.019 -6.282 -12.206 1.00 92.44 398 THR A CA 1
ATOM 3236 C C . THR A 1 398 ? 18.921 -7.296 -11.897 1.00 92.44 398 THR A C 1
ATOM 3238 O O . THR A 1 398 ? 19.179 -8.347 -11.312 1.00 92.44 398 THR A O 1
ATOM 3241 N N . LEU A 1 399 ? 17.695 -7.027 -12.356 1.00 91.25 399 L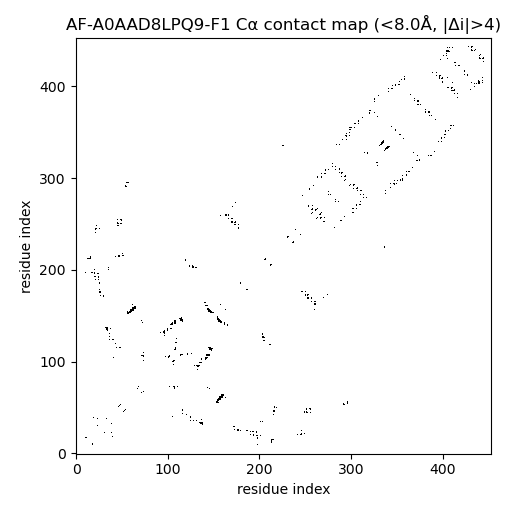EU A N 1
ATOM 3242 C CA . LEU A 1 399 ? 16.555 -7.910 -12.126 1.00 91.25 399 LEU A CA 1
ATOM 3243 C C . LEU A 1 399 ? 16.683 -9.247 -12.852 1.00 91.25 399 LEU A C 1
ATOM 3245 O O . LEU A 1 399 ? 16.270 -10.264 -12.301 1.00 91.25 399 LEU A O 1
ATOM 3249 N N . LEU A 1 400 ? 17.240 -9.268 -14.064 1.00 91.75 400 LEU A N 1
ATOM 3250 C CA . LEU A 1 400 ? 17.441 -10.498 -14.824 1.00 91.75 400 LEU A CA 1
ATOM 3251 C C . LEU A 1 400 ? 18.444 -11.419 -14.120 1.00 91.75 400 LEU A C 1
ATOM 3253 O O . LEU A 1 400 ? 18.183 -12.616 -14.007 1.00 91.75 400 LEU A O 1
ATOM 3257 N N . LEU A 1 401 ? 19.537 -10.858 -13.593 1.00 90.44 401 LEU A N 1
ATOM 3258 C CA . LEU A 1 401 ? 20.518 -11.592 -12.790 1.00 90.44 401 LEU A CA 1
ATOM 3259 C C . LEU A 1 401 ? 19.896 -12.112 -11.486 1.00 90.44 401 LEU A C 1
ATOM 3261 O O . LEU A 1 401 ? 19.966 -13.309 -11.212 1.00 90.44 401 LEU A O 1
ATOM 3265 N N . ALA A 1 402 ? 19.204 -11.248 -10.736 1.00 88.25 402 ALA A N 1
ATOM 3266 C CA . ALA A 1 402 ? 18.543 -11.623 -9.483 1.00 88.25 402 ALA A CA 1
ATOM 3267 C C . ALA A 1 402 ? 17.452 -12.695 -9.673 1.00 88.25 402 ALA A C 1
ATOM 3269 O O . ALA A 1 402 ? 17.280 -13.574 -8.834 1.00 88.25 402 ALA A O 1
ATOM 3270 N N . ASN A 1 403 ? 16.744 -12.669 -10.807 1.00 87.00 403 ASN A N 1
ATOM 3271 C CA . ASN A 1 403 ? 15.723 -13.656 -11.166 1.00 87.00 403 ASN A CA 1
ATOM 3272 C C . ASN A 1 403 ? 16.282 -14.854 -11.954 1.00 87.00 403 ASN A C 1
ATOM 3274 O O . ASN A 1 403 ? 15.510 -15.568 -12.599 1.00 87.00 403 ASN A O 1
ATOM 3278 N N . ARG A 1 404 ? 17.605 -15.073 -11.950 1.00 89.31 404 ARG A N 1
ATOM 3279 C CA . ARG A 1 404 ? 18.259 -16.218 -12.608 1.00 89.31 404 ARG A CA 1
ATOM 3280 C C . ARG A 1 404 ? 17.831 -16.408 -14.072 1.00 89.31 404 ARG A C 1
ATOM 3282 O O . ARG A 1 404 ? 17.640 -17.534 -14.526 1.00 89.31 404 ARG A O 1
ATOM 3289 N N . GLY A 1 405 ? 17.662 -15.307 -14.800 1.00 88.62 405 GLY A N 1
ATOM 3290 C CA . GLY A 1 405 ? 17.336 -15.328 -16.223 1.00 88.62 405 GLY A CA 1
ATOM 3291 C C . GLY A 1 405 ? 15.848 -15.412 -16.536 1.00 88.62 405 GLY A C 1
ATOM 3292 O O . GLY A 1 405 ? 15.497 -15.807 -17.644 1.00 88.62 405 GLY A O 1
ATOM 3293 N N . TYR A 1 406 ? 14.959 -15.059 -15.602 1.00 90.69 406 TYR A N 1
ATOM 3294 C CA . TYR A 1 406 ? 13.514 -15.132 -15.830 1.00 90.69 406 TYR A CA 1
ATOM 3295 C C . TYR A 1 406 ? 13.082 -14.478 -17.154 1.00 90.69 406 TYR A C 1
ATOM 3297 O O . TYR A 1 406 ? 13.287 -13.281 -17.390 1.00 90.69 406 TYR A O 1
ATOM 3305 N N . GLN A 1 407 ? 12.428 -15.280 -17.999 1.00 90.69 407 GLN A N 1
ATOM 3306 C CA . GLN A 1 407 ? 12.090 -14.935 -19.383 1.00 90.69 407 GLN A CA 1
ATOM 3307 C C . GLN A 1 407 ? 11.282 -13.639 -19.503 1.00 90.69 407 GLN A C 1
ATOM 3309 O O . GLN A 1 407 ? 11.476 -12.869 -20.440 1.00 90.69 407 GLN A O 1
ATOM 3314 N N . GLY A 1 408 ? 10.400 -13.357 -18.538 1.00 90.94 408 GLY A N 1
ATOM 3315 C CA . GLY A 1 408 ? 9.595 -12.137 -18.546 1.00 90.94 408 GLY A CA 1
ATOM 3316 C C . GLY A 1 408 ? 10.446 -10.864 -18.584 1.00 90.94 408 GLY A C 1
ATOM 3317 O O . GLY A 1 408 ? 10.145 -9.966 -19.362 1.00 90.94 408 GLY A O 1
ATOM 3318 N N . ILE A 1 409 ? 11.527 -10.797 -17.796 1.00 93.50 409 ILE A N 1
ATOM 3319 C CA . ILE A 1 409 ? 12.450 -9.647 -17.783 1.00 93.50 409 ILE A CA 1
ATOM 3320 C C . ILE A 1 409 ? 13.342 -9.655 -19.028 1.00 93.50 409 ILE A C 1
ATOM 3322 O O . ILE A 1 409 ? 13.574 -8.601 -19.623 1.00 93.50 409 ILE A O 1
ATOM 3326 N N . PHE A 1 410 ? 13.781 -10.840 -19.462 1.00 95.06 410 PHE A N 1
ATOM 3327 C CA . PHE A 1 410 ? 14.571 -11.009 -20.681 1.00 95.06 410 PHE A CA 1
ATOM 3328 C C . PHE A 1 410 ? 13.859 -10.411 -21.903 1.00 95.06 410 PHE A C 1
ATOM 3330 O O . PHE A 1 410 ? 14.459 -9.627 -22.636 1.00 95.06 410 PHE A O 1
ATOM 3337 N N . TYR A 1 411 ? 12.563 -10.691 -22.084 1.00 95.38 411 TYR A N 1
ATOM 3338 C CA . TYR A 1 411 ? 11.792 -10.141 -23.201 1.00 95.38 411 TYR A CA 1
ATOM 3339 C C . TYR A 1 411 ? 11.674 -8.612 -23.164 1.00 95.38 411 TYR A C 1
ATOM 3341 O O . TYR A 1 411 ? 11.662 -7.987 -24.225 1.00 95.38 411 TYR A O 1
ATOM 3349 N N . LEU A 1 412 ? 11.632 -7.989 -21.978 1.00 95.31 412 LEU A N 1
ATOM 3350 C CA . LEU A 1 412 ? 11.645 -6.524 -21.874 1.00 95.31 412 LEU A CA 1
ATOM 3351 C C . LEU A 1 412 ? 12.975 -5.945 -22.347 1.00 95.31 412 LEU A C 1
ATOM 3353 O O . LEU A 1 412 ? 12.986 -4.984 -23.116 1.00 95.31 412 LEU A O 1
ATOM 3357 N N . TYR A 1 413 ? 14.085 -6.546 -21.909 1.00 96.44 413 TYR A N 1
ATOM 3358 C CA . TYR A 1 413 ? 15.420 -6.151 -22.346 1.00 96.44 413 TYR A CA 1
ATOM 3359 C C . TYR A 1 413 ? 15.547 -6.311 -23.860 1.00 96.44 413 TYR A C 1
ATOM 3361 O O . TYR A 1 413 ? 15.867 -5.346 -24.557 1.00 96.44 413 TYR A O 1
ATOM 3369 N N . LEU A 1 414 ? 15.241 -7.508 -24.371 1.00 96.00 414 LEU A N 1
ATOM 3370 C CA . LEU A 1 414 ? 15.312 -7.840 -25.789 1.00 96.00 414 LEU A CA 1
ATOM 3371 C C . LEU A 1 414 ? 14.499 -6.850 -26.624 1.00 96.00 414 LEU A C 1
ATOM 3373 O O . LEU A 1 414 ? 14.999 -6.347 -27.623 1.00 96.00 414 LEU A O 1
ATOM 3377 N N . HIS A 1 415 ? 13.284 -6.498 -26.195 1.00 94.81 415 HIS A N 1
ATOM 3378 C CA . HIS A 1 415 ? 12.445 -5.549 -26.922 1.00 94.81 415 HIS A CA 1
ATOM 3379 C C . HIS A 1 415 ? 13.104 -4.174 -27.111 1.00 94.81 415 HIS A C 1
ATOM 3381 O O . HIS A 1 415 ? 12.947 -3.563 -28.168 1.00 94.81 415 HIS A O 1
ATOM 3387 N N . ILE A 1 416 ? 13.836 -3.682 -26.107 1.00 93.94 416 ILE A N 1
ATOM 3388 C CA . ILE A 1 416 ? 14.524 -2.387 -26.186 1.00 93.94 416 ILE A CA 1
ATOM 3389 C C . ILE A 1 416 ? 15.727 -2.465 -27.136 1.00 93.94 416 ILE A C 1
ATOM 3391 O O . ILE A 1 416 ? 15.946 -1.529 -27.906 1.00 93.94 416 ILE A O 1
ATOM 3395 N N . VAL A 1 417 ? 16.485 -3.567 -27.106 1.00 94.25 417 VAL A N 1
ATOM 3396 C CA . VAL A 1 417 ? 17.762 -3.688 -27.836 1.00 94.25 417 VAL A CA 1
ATOM 3397 C C . VAL A 1 417 ? 17.686 -4.428 -29.166 1.00 94.25 417 VAL A C 1
ATOM 3399 O O . VAL A 1 417 ? 18.697 -4.498 -29.850 1.00 94.25 417 VAL A O 1
ATOM 3402 N N . ARG A 1 418 ? 16.532 -4.971 -29.570 1.00 91.50 418 ARG A N 1
ATOM 3403 C CA . ARG A 1 418 ? 16.412 -5.835 -30.765 1.00 91.50 418 ARG A CA 1
ATOM 3404 C C . ARG A 1 418 ? 16.943 -5.213 -32.067 1.00 91.50 418 ARG A C 1
ATOM 3406 O O . ARG A 1 418 ? 17.337 -5.935 -32.966 1.00 91.50 418 ARG A O 1
ATOM 3413 N N . GLU A 1 419 ? 16.931 -3.883 -32.169 1.00 87.38 419 GLU A N 1
ATOM 3414 C CA . GLU A 1 419 ? 17.415 -3.120 -33.333 1.00 87.38 419 GLU A CA 1
ATOM 3415 C C . GLU A 1 419 ? 18.828 -2.531 -33.107 1.00 87.38 419 GLU A C 1
ATOM 3417 O O . GLU A 1 419 ? 19.348 -1.825 -33.968 1.00 87.38 419 GLU A O 1
ATOM 3422 N N . ASP A 1 420 ? 19.455 -2.787 -31.953 1.00 88.56 420 ASP A N 1
ATOM 3423 C CA . ASP A 1 420 ? 20.794 -2.317 -31.583 1.00 88.56 420 ASP A CA 1
ATOM 3424 C C . ASP A 1 420 ? 21.770 -3.503 -31.437 1.00 88.56 420 ASP A C 1
ATOM 3426 O O . ASP A 1 420 ? 21.776 -4.178 -30.401 1.00 88.56 420 ASP A O 1
ATOM 3430 N N . PRO A 1 421 ? 22.660 -3.736 -32.423 1.00 89.56 421 PRO A N 1
ATOM 3431 C CA . PRO A 1 421 ? 23.631 -4.829 -32.379 1.00 89.56 421 PRO A CA 1
ATOM 3432 C C . PRO A 1 421 ? 24.527 -4.817 -31.135 1.00 89.56 421 PRO A C 1
ATOM 3434 O O . PRO A 1 421 ? 24.910 -5.875 -30.636 1.00 89.56 421 PRO A O 1
ATOM 3437 N N . ARG A 1 422 ? 24.861 -3.632 -30.600 1.00 89.88 422 ARG A N 1
ATOM 3438 C CA . ARG A 1 422 ? 25.682 -3.524 -29.382 1.00 89.88 422 ARG A CA 1
ATOM 3439 C C . ARG A 1 422 ? 24.891 -3.958 -28.153 1.00 89.88 422 ARG A C 1
ATOM 3441 O O . ARG A 1 422 ? 25.428 -4.658 -27.298 1.00 89.88 422 ARG A O 1
ATOM 3448 N N . GLY A 1 423 ? 23.619 -3.569 -28.082 1.00 89.69 423 GLY A N 1
ATOM 3449 C CA . GLY A 1 423 ? 22.704 -3.986 -27.025 1.00 89.69 423 GLY A CA 1
ATOM 3450 C C . GLY A 1 423 ? 22.419 -5.492 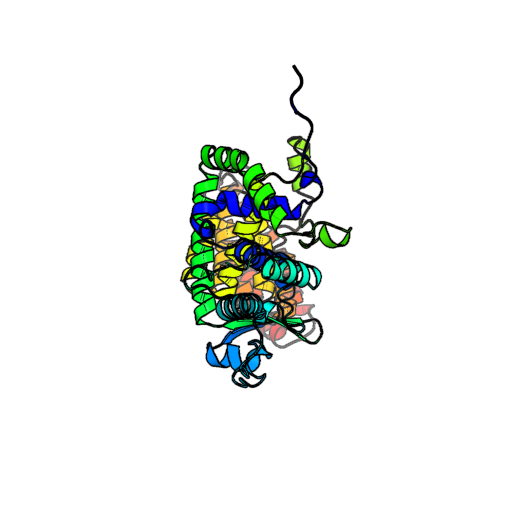-27.049 1.00 89.69 423 GLY A C 1
ATOM 3451 O O . GLY A 1 423 ? 22.459 -6.128 -25.998 1.00 89.69 423 GLY A O 1
ATOM 3452 N N . LEU A 1 424 ? 22.221 -6.084 -28.234 1.00 93.25 424 LEU A N 1
ATOM 3453 C CA . LEU A 1 424 ? 22.085 -7.539 -28.400 1.00 93.25 424 LEU A CA 1
ATOM 3454 C C . LEU A 1 424 ? 23.345 -8.292 -27.970 1.00 93.25 424 LEU A C 1
ATOM 3456 O O . LEU A 1 424 ? 23.245 -9.294 -27.261 1.00 93.25 424 LEU A O 1
ATOM 3460 N N . LYS A 1 425 ? 24.529 -7.794 -28.353 1.00 92.94 425 LYS A N 1
ATOM 3461 C CA . LYS A 1 425 ? 25.806 -8.365 -27.912 1.00 92.94 425 LYS A CA 1
ATOM 3462 C C . LYS A 1 425 ? 25.912 -8.361 -26.385 1.00 92.94 425 LYS A C 1
ATOM 3464 O O . LYS A 1 425 ? 26.212 -9.395 -25.802 1.00 92.94 425 LYS A O 1
ATOM 3469 N N . ARG A 1 426 ? 25.586 -7.239 -25.736 1.00 93.31 426 ARG A N 1
ATOM 3470 C CA . ARG A 1 426 ? 25.599 -7.130 -24.270 1.00 93.31 426 ARG A CA 1
ATOM 3471 C C . ARG A 1 426 ? 24.606 -8.084 -23.599 1.00 93.31 426 ARG A C 1
ATOM 3473 O O . ARG A 1 426 ? 24.947 -8.712 -22.604 1.00 93.31 426 ARG A O 1
ATOM 3480 N N . LEU A 1 427 ? 23.386 -8.209 -24.129 1.00 94.62 427 LEU A N 1
ATOM 3481 C CA . LEU A 1 427 ? 22.389 -9.150 -23.603 1.00 94.62 427 LEU A CA 1
ATOM 3482 C C . LEU A 1 427 ? 22.865 -10.606 -23.720 1.00 94.62 427 LEU A C 1
ATOM 3484 O O . LEU A 1 427 ? 22.663 -11.394 -22.798 1.00 94.62 427 LEU A O 1
ATOM 3488 N N . ARG A 1 428 ? 23.523 -10.948 -24.832 1.00 93.75 428 ARG A N 1
ATOM 3489 C CA . ARG A 1 428 ? 24.149 -12.258 -25.035 1.00 93.75 428 ARG A CA 1
ATOM 3490 C C . ARG A 1 428 ? 25.261 -12.511 -24.025 1.00 93.75 428 ARG A C 1
ATOM 3492 O O . ARG A 1 428 ? 25.212 -13.536 -23.361 1.00 93.75 428 ARG A O 1
ATOM 3499 N N . GLU A 1 429 ? 26.186 -11.566 -23.861 1.00 94.00 429 GLU A N 1
ATOM 3500 C CA . GLU A 1 429 ? 27.262 -11.656 -22.866 1.00 94.00 429 GLU A CA 1
ATOM 3501 C C . GLU A 1 429 ? 26.682 -11.920 -21.464 1.00 94.00 429 GLU A C 1
ATOM 3503 O O . GLU A 1 429 ? 27.110 -12.853 -20.793 1.00 94.00 429 GLU A O 1
ATOM 3508 N N . ILE A 1 430 ? 25.640 -11.186 -21.049 1.00 93.25 430 ILE A N 1
ATOM 3509 C CA . ILE A 1 430 ? 24.958 -11.423 -19.761 1.00 93.25 430 ILE A CA 1
ATOM 3510 C C . ILE A 1 430 ? 24.467 -12.874 -19.634 1.00 93.25 430 ILE A C 1
ATOM 3512 O O . ILE A 1 430 ? 24.641 -13.483 -18.582 1.00 93.25 430 ILE A O 1
ATOM 3516 N N . CYS A 1 431 ? 23.857 -13.429 -20.685 1.00 92.38 431 CYS A N 1
ATOM 3517 C CA . CYS A 1 431 ? 23.334 -14.796 -20.662 1.00 92.38 431 CYS A CA 1
ATOM 3518 C C . CYS A 1 431 ? 24.444 -15.863 -20.695 1.00 92.38 431 CYS A C 1
ATOM 3520 O O . CYS A 1 431 ? 24.254 -16.935 -20.131 1.00 92.38 431 CYS A O 1
ATOM 3522 N N . GLU A 1 432 ? 25.574 -15.592 -21.355 1.00 91.31 432 GLU A N 1
ATOM 3523 C CA . GLU A 1 432 ? 26.720 -16.510 -21.465 1.00 91.31 432 GLU A CA 1
ATOM 3524 C C . GLU A 1 432 ? 27.556 -16.555 -20.175 1.00 91.31 432 GLU A C 1
ATOM 3526 O O . GLU A 1 432 ? 28.043 -17.620 -19.806 1.00 91.31 432 GLU A O 1
ATOM 3531 N N . TYR A 1 433 ? 27.695 -15.424 -19.472 1.00 90.31 433 TYR A N 1
ATOM 3532 C CA . TYR A 1 433 ? 28.446 -15.337 -18.211 1.00 90.31 433 TYR A CA 1
ATOM 3533 C C . TYR A 1 433 ? 27.648 -15.773 -16.972 1.00 90.31 433 TYR A C 1
ATOM 3535 O O . TYR A 1 433 ? 28.234 -15.946 -15.903 1.00 90.31 433 TYR A O 1
ATOM 3543 N N . ALA A 1 434 ? 26.326 -15.921 -17.074 1.00 86.88 434 ALA A N 1
ATOM 3544 C CA . ALA A 1 434 ? 25.487 -16.305 -15.943 1.00 86.88 434 ALA A CA 1
ATOM 3545 C C . ALA A 1 434 ? 25.607 -17.802 -15.596 1.00 86.88 434 ALA A C 1
ATOM 3547 O O . ALA A 1 434 ? 25.806 -18.649 -16.468 1.00 86.88 434 ALA A O 1
ATOM 3548 N N . GLU A 1 435 ? 25.422 -18.142 -14.314 1.00 86.69 435 GLU A N 1
ATOM 3549 C CA . GLU A 1 435 ? 25.374 -19.537 -13.856 1.00 86.69 435 GLU A CA 1
ATOM 3550 C C . GLU A 1 435 ? 24.315 -20.336 -14.619 1.00 86.69 435 GLU A C 1
ATOM 3552 O O . GLU A 1 435 ? 23.153 -19.933 -14.713 1.00 86.69 435 GLU A O 1
ATOM 3557 N N . THR A 1 436 ? 24.708 -21.488 -15.158 1.00 85.06 436 THR A N 1
ATOM 3558 C CA . THR A 1 436 ? 23.884 -22.232 -16.109 1.00 85.06 436 THR A CA 1
ATOM 3559 C C . THR A 1 436 ? 22.602 -22.756 -15.459 1.00 85.06 436 THR A C 1
ATOM 3561 O O . THR A 1 436 ? 22.635 -23.478 -14.465 1.00 85.06 436 THR A O 1
ATOM 3564 N N . ASN A 1 437 ? 21.451 -22.432 -16.051 1.00 90.25 437 ASN A N 1
ATOM 3565 C CA . ASN A 1 437 ? 20.156 -23.019 -15.709 1.00 90.25 437 ASN A CA 1
ATOM 3566 C C . ASN A 1 437 ? 19.234 -23.051 -16.941 1.00 90.25 437 ASN A C 1
ATOM 3568 O O . ASN A 1 437 ? 19.566 -22.495 -17.991 1.00 90.25 437 ASN A O 1
ATOM 3572 N N . SER A 1 438 ? 18.064 -23.678 -16.803 1.00 89.75 438 SER A N 1
ATOM 3573 C CA . SER A 1 438 ? 17.091 -23.825 -17.893 1.00 89.75 438 SER A CA 1
ATOM 3574 C C . SER A 1 438 ? 16.607 -22.489 -18.474 1.00 89.75 438 SER A C 1
ATOM 3576 O O . SER A 1 438 ? 16.447 -22.375 -19.688 1.00 89.75 438 SER A O 1
ATOM 3578 N N . SER A 1 439 ? 16.423 -21.457 -17.645 1.00 90.06 439 SER A N 1
ATOM 3579 C CA . SER A 1 439 ? 16.003 -20.123 -18.096 1.00 90.06 439 SER A CA 1
ATOM 3580 C C . SER A 1 439 ? 17.079 -19.445 -18.947 1.00 90.06 439 SER A C 1
ATOM 3582 O O . SER A 1 439 ? 16.777 -18.933 -20.024 1.00 90.06 439 SER A O 1
ATOM 3584 N N . TRP A 1 440 ? 18.342 -19.467 -18.511 1.00 93.19 440 TRP A N 1
ATOM 3585 C CA . TRP A 1 440 ? 19.448 -18.886 -19.282 1.00 93.19 440 TRP A CA 1
ATOM 3586 C C . TRP A 1 440 ? 19.699 -19.624 -20.595 1.00 93.19 440 TRP A C 1
ATOM 3588 O O . TRP A 1 440 ? 19.923 -18.981 -21.619 1.00 93.19 440 TRP A O 1
ATOM 3598 N N . GLN A 1 441 ? 19.598 -20.956 -20.593 1.00 92.75 441 GLN A N 1
ATOM 3599 C CA . GLN A 1 441 ? 19.706 -21.760 -21.812 1.00 92.75 441 GLN A CA 1
ATOM 3600 C C . GLN A 1 441 ? 18.612 -21.401 -22.824 1.00 92.75 441 GLN A C 1
ATOM 3602 O O . GLN A 1 441 ? 18.922 -21.150 -23.988 1.00 92.75 441 GLN A O 1
ATOM 3607 N N . ALA A 1 442 ? 17.360 -21.284 -22.370 1.00 92.38 442 ALA A N 1
ATOM 3608 C CA . ALA A 1 442 ? 16.256 -20.847 -23.220 1.00 92.38 442 ALA A CA 1
ATOM 3609 C C . ALA A 1 442 ? 16.478 -19.427 -23.775 1.00 92.38 442 ALA A C 1
ATOM 3611 O O . ALA A 1 442 ? 16.245 -19.175 -24.955 1.00 92.38 442 ALA A O 1
ATOM 3612 N N . ASN A 1 443 ? 16.985 -18.495 -22.959 1.00 94.38 443 ASN A N 1
ATOM 3613 C CA . ASN A 1 443 ? 17.303 -17.137 -23.414 1.00 94.38 443 ASN A CA 1
ATOM 3614 C C . ASN A 1 443 ? 18.402 -17.129 -24.492 1.00 94.38 443 ASN A C 1
ATOM 3616 O O . ASN A 1 443 ? 18.282 -16.415 -25.489 1.00 94.38 443 ASN A O 1
ATOM 3620 N N . LEU A 1 444 ? 19.453 -17.942 -24.333 1.00 93.94 444 LEU A N 1
ATOM 3621 C CA . LEU A 1 444 ? 20.512 -18.093 -25.337 1.00 93.94 444 LEU A CA 1
ATOM 3622 C C . LEU A 1 444 ? 19.982 -18.676 -26.649 1.00 93.94 444 LEU A C 1
ATOM 3624 O O . LEU A 1 444 ? 20.400 -18.240 -27.721 1.00 93.94 444 LEU A O 1
ATOM 3628 N N . GLU A 1 445 ? 19.062 -19.636 -26.584 1.00 92.88 445 GLU A N 1
ATOM 3629 C CA . GLU A 1 445 ? 18.404 -20.196 -27.766 1.00 92.88 445 GLU A CA 1
ATOM 3630 C C . GLU A 1 445 ? 17.580 -19.138 -28.510 1.00 92.88 445 GLU A C 1
ATOM 3632 O O . GLU A 1 445 ? 17.735 -18.975 -29.721 1.00 92.88 445 GLU A O 1
ATOM 3637 N N . ILE A 1 446 ? 16.804 -18.325 -27.785 1.00 92.94 446 ILE A N 1
ATOM 3638 C CA . ILE A 1 446 ? 16.070 -17.197 -28.375 1.00 92.94 446 ILE A CA 1
ATOM 3639 C C . ILE A 1 446 ? 17.036 -16.232 -29.083 1.00 92.94 446 ILE A C 1
ATOM 3641 O O . ILE A 1 446 ? 16.789 -15.838 -30.222 1.00 92.94 446 ILE A O 1
ATOM 3645 N N . LEU A 1 447 ? 18.169 -15.885 -28.461 1.00 91.62 447 LEU A N 1
ATOM 3646 C CA . LEU A 1 447 ? 19.171 -14.992 -29.063 1.00 91.62 447 LEU A CA 1
ATOM 3647 C C . LEU A 1 447 ? 19.872 -15.581 -30.295 1.00 91.62 447 LEU A C 1
ATOM 3649 O O . LEU A 1 447 ? 20.353 -14.819 -31.137 1.00 91.62 447 LEU A O 1
ATOM 3653 N N . LYS A 1 448 ? 19.970 -16.911 -30.418 1.00 89.31 448 LYS A N 1
ATOM 3654 C CA . LYS A 1 448 ? 20.472 -17.557 -31.644 1.00 89.31 448 LYS A CA 1
ATOM 3655 C C . LYS A 1 448 ? 19.504 -17.334 -32.802 1.00 89.31 448 LYS A C 1
ATOM 3657 O O . LYS A 1 448 ? 19.954 -16.958 -33.879 1.00 89.31 448 LYS A O 1
ATOM 3662 N N . ASN A 1 449 ? 18.205 -17.469 -32.547 1.00 84.31 449 ASN A N 1
ATOM 3663 C CA . ASN A 1 449 ? 17.163 -17.311 -33.563 1.00 84.31 449 ASN A CA 1
ATOM 3664 C C . ASN A 1 449 ? 16.987 -15.846 -33.995 1.00 84.31 449 ASN A C 1
ATOM 3666 O O . ASN A 1 449 ? 16.759 -15.576 -35.168 1.00 84.31 449 ASN A O 1
ATOM 3670 N N . VAL A 1 450 ? 17.160 -14.887 -33.076 1.00 81.50 450 VAL A N 1
ATOM 3671 C CA . VAL A 1 450 ? 17.088 -13.444 -33.387 1.00 81.50 450 VAL A CA 1
ATOM 3672 C C . VAL A 1 450 ? 18.216 -12.983 -34.318 1.00 81.50 450 VAL A C 1
ATOM 3674 O O . VAL A 1 450 ? 18.008 -12.065 -35.092 1.00 81.50 450 VAL A O 1
ATOM 3677 N N . ASN A 1 451 ? 19.393 -13.615 -34.277 1.00 60.75 451 ASN A N 1
ATOM 3678 C CA . ASN A 1 451 ? 20.510 -13.269 -35.167 1.00 60.75 451 ASN A CA 1
ATOM 3679 C C . ASN A 1 451 ? 20.405 -13.906 -36.567 1.00 60.75 451 ASN A C 1
ATOM 3681 O O . ASN A 1 451 ? 21.246 -13.624 -37.419 1.00 60.75 451 ASN A O 1
ATOM 3685 N N . GLN A 1 452 ? 19.440 -14.805 -36.783 1.00 53.59 452 GLN A N 1
ATOM 3686 C CA . GLN A 1 452 ? 19.211 -15.493 -38.060 1.00 53.59 452 GLN A CA 1
ATOM 3687 C C . GLN A 1 452 ? 18.058 -14.882 -38.875 1.00 53.59 452 GLN A C 1
ATOM 3689 O O . GLN A 1 452 ? 17.921 -15.214 -40.051 1.00 53.59 452 GLN A O 1
ATOM 3694 N N . ALA A 1 453 ? 17.250 -14.016 -38.257 1.00 48.69 453 ALA A N 1
ATOM 3695 C CA . ALA A 1 453 ? 16.159 -13.255 -38.868 1.00 48.69 453 ALA A CA 1
ATOM 3696 C C . ALA A 1 453 ? 16.588 -11.803 -39.103 1.00 48.69 453 ALA A C 1
ATOM 3698 O O . ALA A 1 453 ? 16.108 -11.213 -40.097 1.00 48.69 453 ALA A O 1
#

Solvent-accessible surface area (backbone atoms only — not comparable to full-atom values): 25781 Å² total; per-residue (Å²): 138,88,83,86,93,81,83,81,76,71,65,79,74,32,63,54,60,54,53,51,30,49,52,46,50,71,40,36,94,79,49,70,79,44,39,70,57,57,54,52,50,54,51,47,44,46,46,34,49,50,75,59,37,50,84,42,41,68,47,79,45,77,35,56,58,67,58,32,46,74,78,59,34,47,70,76,76,71,58,72,88,67,78,81,75,90,84,66,102,77,49,76,63,61,54,46,36,50,48,34,29,53,70,26,19,50,44,27,36,59,38,89,74,20,56,49,42,54,73,67,46,38,51,51,50,53,52,23,46,75,68,43,68,80,56,55,63,56,77,88,62,36,50,51,50,39,24,40,76,57,97,88,34,29,36,39,39,32,19,43,68,36,36,53,48,48,36,55,50,32,49,53,50,46,52,42,50,60,54,47,76,75,30,69,69,51,56,56,56,26,61,76,44,36,66,65,46,42,61,56,52,54,77,44,53,80,76,78,57,80,75,60,50,61,73,56,84,82,74,78,83,81,69,64,77,57,51,50,60,56,36,65,75,62,75,61,91,65,78,86,47,73,68,56,58,53,45,53,52,42,51,29,34,53,48,50,27,35,64,66,38,66,81,43,73,65,36,56,52,54,50,53,55,49,59,74,70,50,54,74,66,56,47,53,58,51,44,61,48,50,49,42,49,36,59,56,44,65,84,48,64,65,58,55,52,48,50,52,51,45,52,62,50,57,54,66,76,53,58,81,84,43,94,54,43,65,59,56,51,49,50,49,44,30,78,81,64,58,23,50,61,62,51,55,49,58,34,45,76,76,48,70,86,54,71,58,54,39,53,51,52,51,55,49,50,54,49,52,51,53,58,62,57,71,77,48,55,76,70,53,34,54,54,52,48,52,55,49,51,52,54,53,48,51,50,40,50,57,50,23,61,76,51,63,34,39,62,64,41,46,53,56,46,45,67,75,22,74,89,35,73,69,48,45,50,52,54,47,50,55,45,70,73,44,85,89,46,75,44,26,52,52,51,50,52,52,55,56,55,62,76,75,109

Secondary structure (DSSP, 8-state):
----S-S--GGGG-HHHHHHHHHHHHTHHHHTTS-HHHHHHHHHHHHHIIIIITTTEEEEEEE-HHHHHHHTS-GGGSS--PPPPS--TT-HHHHHHHHHHHHTTHHHHHSTT-TTS-HHHHHHHHHHHHH-TT----TT----EEEEEETTEEEEEEEHHHHHHHHHHHHHHHHHHHHHHH-HHHHHHHHTTHHHHHHHHHTT----SGGGGG-SPPPP---HHHHHHHHHHTT---S--HHHHHHHHHHHHHHHHHHHTTT-HHHHHHHHHHHHH--HHHHHHHHHHHHHHHHH-TT-HHHHHHHHHHHHHHGGGS-TT-TTHHHHHHHHHSTTTT-HHHHHHHHHHHHSS-THHHHHHHHHHHHHHHHHHTS--HHHHHHHHHHHHHHHHHHHHHHHHHTTT-HHHHHHHHHHHTT-HHHHHHHHHHHHHSPP-HHHHHHHHHHHHHTT-

Organism: Babesia gibsoni (NCBI:txid33632)